Protein AF-A0A958R842-F1 (afdb_monomer)

Secondary structure (DSSP, 8-state):
----------PPPP-HHHHHHHHHHHHHHHHHHHHHHHHHHHHHHHHH-HHHHHHHHHTT--HHHHHHSSS--EEE-S-TTSGGG--HHHHHHHHHTTSEEEEEEE-TTSSEEEEETTTTEEEEEEE-TTS-EEEEEEEE-S---TT----SEEE-TT--SBSS-SPPTT-SEEEEESSHHHHHHHHT-GGGGTTEEEEE-SSTT---HHHHHHHHHHHHT-TTTGGG-EEEEE--SSHHHHHHHHHHHHHHHHHHHHHHSSPPEEEE---SSSSHHHHHHHS-TTHHHHHHHH-EETTTHHHHHGGG--S---------------S--S--------SSS-HHHHTTSTTHHHHHHHHHHTTT--S-HHHHHHHHHHHHGGGSSS--EEEEE--TTSSHHHHHHHHHTTS-GGGEEEES---TTHHHHSPTTTTEEEEEEES-STTS-HHHHHHHHHHHHHSEEEEEEEEEPTTS-EEEEEEEEE-EEEEEEEES-GGGGGGGTTTSEEEE----HHHHHHHHH-

Radius of gyration: 30.35 Å; Cα contacts (8 Å, |Δi|>4): 794; chains: 1; bounding box: 109×71×85 Å

Mean predicted aligned error: 18.52 Å

Solvent-accessible surface area (backbone atoms only — not comparable to full-atom values): 30178 Å² total; per-residue (Å²): 136,88,81,84,80,81,80,81,77,84,76,79,76,80,69,63,68,61,56,52,54,48,53,52,52,53,50,52,51,51,53,23,52,49,47,46,58,55,44,53,55,18,41,57,40,35,81,74,33,65,70,58,49,53,45,32,53,76,49,55,38,47,62,71,41,26,57,76,45,87,46,48,50,19,24,35,76,63,58,81,67,46,75,99,54,56,42,72,66,61,52,52,53,32,42,73,61,46,48,32,40,86,71,88,38,68,38,99,84,74,44,84,36,66,46,54,55,56,47,51,9,40,34,38,53,14,11,33,88,88,64,48,32,59,31,42,38,22,40,43,68,64,73,74,54,97,86,55,94,64,71,57,69,46,64,37,73,86,71,42,58,33,31,52,36,62,57,55,42,84,35,40,32,38,40,38,19,31,35,60,64,32,39,48,43,53,53,48,40,54,84,80,44,70,60,44,26,54,35,30,29,66,41,73,87,23,80,40,74,68,52,53,53,44,53,50,49,29,45,72,67,18,90,65,42,48,85,54,32,36,41,33,37,47,42,35,61,46,72,61,28,49,52,33,48,53,56,48,49,52,51,53,40,50,52,35,34,76,74,67,78,39,74,59,49,52,29,31,50,76,61,97,37,56,35,56,33,52,38,49,56,77,40,66,74,68,54,52,58,50,36,69,68,68,41,42,57,73,70,58,74,50,62,80,69,57,75,83,69,90,76,82,94,83,84,89,81,90,88,80,91,79,92,83,89,87,85,85,92,76,90,75,86,84,75,87,81,73,81,97,65,54,75,69,56,58,74,69,40,84,64,47,68,60,56,49,39,55,54,50,37,73,70,73,40,67,71,58,64,66,60,56,40,51,51,41,55,32,51,65,21,12,80,47,98,68,49,35,33,36,38,40,28,44,63,89,86,68,47,62,63,56,52,52,52,56,49,54,67,74,43,64,70,94,37,50,46,82,39,75,70,62,56,71,60,50,80,80,64,55,65,67,53,79,41,48,50,17,29,37,34,32,62,37,52,76,67,40,47,72,63,35,50,51,49,55,51,37,35,76,72,66,36,33,46,79,46,82,43,73,47,64,48,102,84,70,50,77,41,84,41,80,49,69,31,52,39,38,48,5,35,47,31,25,36,71,58,79,83,80,50,67,91,45,55,90,70,31,49,77,44,72,61,76,81,47,70,68,50,52,49,51,54,75,74,104

Sequence (526 aa):
MMNDKLKITRTSSPNYSNAENKMKKDNQSSASTFLTSIFQYFSNAINSSKPAKEYLASRALDLNKLVTGDSPVGYNSGQFHHGARRDEQLISQALEVGLLIDKNLVSKTGNKAYGVFGNKSLVFPLKNERGDIVSFYFRSILSPLSGDLGGKHFYLKNRQGLYPHYPSREAKKLILTEAIIDAASFLCHPELVEGYSILACYGTNGLTEEHQRAIKEWIKTSPLGIEGKEIIFAFDNDTAGKESTLKYAEKLQSMCHAELSRSIRITTLDLPNKDVNEVLQLHEPAIFEQLLRDRAEVGKLEKEFSFSTEISNETALQFVNTNEKNKLISNQKEKIIASGGSPLDFLKQDHLLFRINELIGKSGIVGEEENRLLMFVVASTYKMNYNLHVLYQGSSGSGKSHTMKQIAKMMPSEDVIELTRVTDSSLYNYQGGEFMQKLIVFEDMDGLKEDALLAVREMMSAGKLSSSTSIKDKRGNSKGAIKEVEVSFASLSATTKGELYEDNMSRIIVLSVDESNEQVQRIINY

Nearest PDB structures (foldseek):
  5vaz-assembly2_B  TM=7.264E-01  e=4.322E-11  Pseudomonas aeruginosa PAO1
  5w33-assembly1_A  TM=6.969E-01  e=2.919E-10  Mycobacterium tuberculosis H37Rv
  1eqn-assembly2_B  TM=6.932E-01  e=2.214E-09  Escherichia coli
  8efy-assembly1_D  TM=6.627E-01  e=1.194E-03  Thermus thermophilus HB8
  8efv-assembly1_D  TM=7.090E-01  e=5.450E-02  Thermus thermophilus HB8

Foldseek 3Di:
DDDDDDDPDPDDDPPVVVVVVVVVVVVLVVLLVLLVVVVVVQLVACVVDPLNVVLCVLLLQDQVLCCPDLKHKGWAQVCCCDDPNPDPVNVVSCVVQVQWAQPVDADPVRHGDTDGPLHQWMWTFFADQVRGGRWIKTAHSDDPDQPDPDDRIDITPPDDHWPPHQWDLQQLEEEEEQANSLQSLVSSPCVLQPSYHYTYAPHLVGCDPSNLVSVVCSQVVHPCHQASHEYEYQYFPDPSRLVSLLVVQVVSQVSCCVPPVDGHFYWYFPQPHGGNSVSSSPDPPCVSSVRVVVTGGRPPVVVVVPPPPPDDDDDDDDDDDDDDDDDDDDDDDDPPDDDDDDPVVLVPDPPNLVVVLVVLVVLQDFPCSVVLSVLLVQQVCLQPPQHAEAEEEDAPPLCLLVSNVSSQVVDDPQQEAEDQEDDLCVLLVDDAPPQRSHEYEASEPPRYDPSVVVSVLCCQPVQKDKDWDWDADPVGDTDIDIGMHGHRYGYDHYYHCPPPPPSCVVRYHYHYRPPDPVRVVSSVVD

pLDDT: mean 79.62, std 20.54, range [23.8, 98.56]

Structure (mmCIF, N/CA/C/O backbone):
data_AF-A0A958R842-F1
#
_entry.id   AF-A0A958R842-F1
#
loop_
_atom_site.group_PDB
_atom_site.id
_atom_site.type_symbol
_atom_site.label_atom_id
_atom_site.label_alt_id
_atom_site.label_comp_id
_atom_site.label_asym_id
_atom_site.label_entity_id
_atom_site.label_seq_id
_atom_site.pdbx_PDB_ins_code
_atom_site.Cartn_x
_atom_site.Cartn_y
_atom_site.Cartn_z
_atom_site.occupancy
_atom_site.B_iso_or_equiv
_atom_site.auth_seq_id
_atom_site.auth_comp_id
_atom_site.auth_asym_id
_atom_site.auth_atom_id
_atom_site.pdbx_PDB_model_num
ATOM 1 N N . MET A 1 1 ? 64.867 28.606 46.645 1.00 38.97 1 MET A N 1
ATOM 2 C CA . MET A 1 1 ? 64.100 28.998 45.441 1.00 38.97 1 MET A CA 1
ATOM 3 C C . MET A 1 1 ? 64.238 27.856 44.436 1.00 38.97 1 MET A C 1
ATOM 5 O O . MET A 1 1 ? 65.172 27.860 43.657 1.00 38.97 1 MET A O 1
ATOM 9 N N . MET A 1 2 ? 63.583 26.704 44.606 1.00 34.41 2 MET A N 1
ATOM 10 C CA . MET A 1 2 ? 62.138 26.448 44.474 1.00 34.41 2 MET A CA 1
ATOM 11 C C . MET A 1 2 ? 61.576 27.014 43.166 1.00 34.41 2 MET A C 1
ATOM 13 O O . MET A 1 2 ? 61.309 28.206 43.078 1.00 34.41 2 MET A O 1
ATOM 17 N N . ASN A 1 3 ? 61.449 26.142 42.165 1.00 30.41 3 ASN A N 1
ATOM 18 C CA . ASN A 1 3 ? 60.461 26.252 41.097 1.00 30.41 3 ASN A CA 1
ATOM 19 C C . ASN A 1 3 ? 60.172 24.840 40.570 1.00 30.41 3 ASN A C 1
ATOM 21 O O . ASN A 1 3 ? 60.803 24.348 39.633 1.00 30.41 3 ASN A O 1
ATOM 25 N N . ASP A 1 4 ? 59.226 24.191 41.247 1.00 32.66 4 ASP A N 1
ATOM 26 C CA . ASP A 1 4 ? 58.572 22.961 40.822 1.00 32.66 4 ASP A CA 1
ATOM 27 C C . ASP A 1 4 ? 57.795 23.214 39.526 1.00 32.66 4 ASP A C 1
ATOM 29 O O . ASP A 1 4 ? 56.831 23.980 39.486 1.00 32.66 4 ASP A O 1
ATOM 33 N N . LYS A 1 5 ? 58.203 22.552 38.441 1.00 35.50 5 LYS A N 1
ATOM 34 C CA . LYS A 1 5 ? 57.388 22.460 37.227 1.00 35.50 5 LYS A CA 1
ATOM 35 C C . LYS A 1 5 ? 56.348 21.359 37.422 1.00 35.50 5 LYS A C 1
ATOM 37 O O . LYS A 1 5 ? 56.665 20.175 37.328 1.00 35.50 5 LYS A O 1
ATOM 42 N N . LEU A 1 6 ? 55.102 21.773 37.654 1.00 30.69 6 LEU A N 1
ATOM 43 C CA . LEU A 1 6 ? 53.908 20.935 37.561 1.00 30.69 6 LEU A CA 1
ATOM 44 C C . LEU A 1 6 ? 53.894 20.148 36.237 1.00 30.69 6 LEU A C 1
ATOM 46 O O . LEU A 1 6 ? 53.757 20.721 35.155 1.00 30.69 6 LEU A O 1
ATOM 50 N N . LYS A 1 7 ? 53.983 18.817 36.326 1.00 31.30 7 LYS A N 1
ATOM 51 C CA . LYS A 1 7 ? 53.545 17.905 35.264 1.00 31.30 7 LYS A CA 1
ATOM 52 C C . LYS A 1 7 ? 52.018 17.864 35.284 1.00 31.30 7 LYS A C 1
ATOM 54 O O . LYS A 1 7 ? 51.427 17.262 36.172 1.00 31.30 7 LYS A O 1
ATOM 59 N N . ILE A 1 8 ? 51.391 18.496 34.297 1.00 28.98 8 ILE A N 1
ATOM 60 C CA . ILE A 1 8 ? 49.962 18.338 34.020 1.00 28.98 8 ILE A CA 1
ATOM 61 C C . ILE A 1 8 ? 49.778 16.970 33.354 1.00 28.98 8 ILE A C 1
ATOM 63 O O . ILE A 1 8 ? 50.050 16.794 32.166 1.00 28.98 8 ILE A O 1
ATOM 67 N N . THR A 1 9 ? 49.347 15.980 34.128 1.00 28.39 9 THR A N 1
ATOM 68 C CA . THR A 1 9 ? 48.792 14.724 33.622 1.00 28.39 9 THR A CA 1
ATOM 69 C C . THR A 1 9 ? 47.477 15.043 32.912 1.00 28.39 9 THR A C 1
ATOM 71 O O . THR A 1 9 ? 46.507 15.448 33.547 1.00 28.39 9 THR A O 1
ATOM 74 N N . ARG A 1 10 ? 47.432 14.879 31.583 1.00 26.58 10 ARG A N 1
ATOM 75 C CA . ARG A 1 10 ? 46.173 14.863 30.826 1.00 26.58 10 ARG A CA 1
ATOM 76 C C . ARG A 1 10 ? 45.369 13.645 31.276 1.00 26.58 10 ARG A C 1
ATOM 78 O O . ARG A 1 10 ? 45.670 12.524 30.876 1.00 26.58 10 ARG A O 1
ATOM 85 N N . THR A 1 11 ? 44.368 13.862 32.118 1.00 27.67 11 THR A N 1
ATOM 86 C CA . THR A 1 11 ? 43.301 12.894 32.349 1.00 27.67 11 THR A CA 1
ATOM 87 C C . THR A 1 11 ? 42.511 12.750 31.049 1.00 27.67 11 THR A C 1
ATOM 89 O O . THR A 1 11 ? 41.997 13.718 30.494 1.00 27.67 11 THR A O 1
ATOM 92 N N . SER A 1 12 ? 42.488 11.535 30.508 1.00 31.64 12 SER A N 1
ATOM 93 C CA . SER A 1 12 ? 41.663 11.165 29.363 1.00 31.64 12 SER A CA 1
ATOM 94 C C . SER A 1 12 ? 40.189 11.351 29.716 1.00 31.64 12 SER A C 1
ATOM 96 O O . SER A 1 12 ? 39.701 10.733 30.664 1.00 31.64 12 SER A O 1
ATOM 98 N N . SER A 1 13 ? 39.485 12.182 28.951 1.00 27.28 13 SER A N 1
ATOM 99 C CA . SER A 1 13 ? 38.029 12.307 29.003 1.00 27.28 13 SER A CA 1
ATOM 100 C C . SER A 1 13 ? 37.371 10.924 28.842 1.00 27.28 13 SER A C 1
ATOM 102 O O . SER A 1 13 ? 37.825 10.149 27.993 1.00 27.28 13 SER A O 1
ATOM 104 N N . PRO A 1 14 ? 36.322 10.576 29.613 1.00 34.62 14 PRO A N 1
ATOM 105 C CA . PRO A 1 14 ? 35.628 9.302 29.453 1.00 34.62 14 PRO A CA 1
ATOM 106 C C . PRO A 1 14 ? 35.064 9.190 28.035 1.00 34.62 14 PRO A C 1
ATOM 108 O O . PRO A 1 14 ? 34.477 10.132 27.507 1.00 34.62 14 PRO A O 1
ATOM 111 N N . ASN A 1 15 ? 35.264 8.036 27.406 1.00 41.16 15 ASN A N 1
ATOM 112 C CA . ASN A 1 15 ? 34.858 7.767 26.032 1.00 41.16 15 ASN A CA 1
ATOM 113 C C . ASN A 1 15 ? 33.342 7.467 25.991 1.00 41.16 15 ASN A C 1
ATOM 115 O O . ASN A 1 15 ? 32.928 6.308 25.953 1.00 41.16 15 ASN A O 1
ATOM 119 N N . TYR A 1 16 ? 32.514 8.517 26.073 1.00 35.59 16 TYR A N 1
ATOM 120 C CA . TYR A 1 16 ? 31.044 8.435 26.147 1.00 35.59 16 TYR A CA 1
ATOM 121 C C . TYR A 1 16 ? 30.403 7.690 24.953 1.00 35.59 16 TYR A C 1
ATOM 123 O O . TYR A 1 16 ? 29.373 7.041 25.117 1.00 35.59 16 TYR A O 1
ATOM 131 N N . SER A 1 17 ? 31.054 7.661 23.783 1.00 40.28 17 SER A N 1
ATOM 132 C CA . SER A 1 17 ? 30.540 7.000 22.569 1.00 40.28 17 SER A CA 1
ATOM 133 C C . SER A 1 17 ? 30.514 5.465 22.644 1.00 40.28 17 SER A C 1
ATOM 135 O O . SER A 1 17 ? 29.638 4.826 22.061 1.00 40.28 17 SER A O 1
ATOM 137 N N . ASN A 1 18 ? 31.439 4.846 23.386 1.00 40.81 18 ASN A N 1
ATOM 138 C CA . ASN A 1 18 ? 31.498 3.386 23.521 1.00 40.81 18 ASN A CA 1
ATOM 139 C C . ASN A 1 18 ? 30.472 2.847 24.526 1.00 40.81 18 ASN A C 1
ATOM 141 O O . ASN A 1 18 ? 29.970 1.738 24.349 1.00 40.81 18 ASN A O 1
ATOM 145 N N . ALA A 1 19 ? 30.135 3.626 25.557 1.00 36.00 19 ALA A N 1
ATOM 146 C CA . ALA A 1 19 ? 29.101 3.266 26.525 1.00 36.00 19 ALA A CA 1
ATOM 147 C C . ALA A 1 19 ? 27.694 3.394 25.916 1.00 36.00 19 ALA A C 1
ATOM 149 O O . ALA A 1 19 ? 26.884 2.483 26.071 1.00 36.00 19 ALA A O 1
ATOM 150 N N . GLU A 1 20 ? 27.437 4.455 25.144 1.00 35.94 20 GLU A N 1
ATOM 151 C CA . GLU A 1 20 ? 26.172 4.641 24.419 1.00 35.94 20 GLU A CA 1
ATOM 152 C C . GLU A 1 20 ? 25.942 3.564 23.351 1.00 35.94 20 GLU A C 1
ATOM 154 O O . GLU A 1 20 ? 24.840 3.026 23.242 1.00 35.94 20 GLU A O 1
ATOM 159 N N . ASN A 1 21 ? 26.979 3.189 22.593 1.00 39.72 21 ASN A N 1
ATOM 160 C CA . ASN A 1 21 ? 26.876 2.111 21.606 1.00 39.72 21 ASN A CA 1
ATOM 161 C C . ASN A 1 21 ? 26.680 0.733 22.253 1.00 39.72 21 ASN A C 1
ATOM 163 O O . ASN A 1 21 ? 25.955 -0.098 21.705 1.00 39.72 21 ASN A O 1
ATOM 167 N N . LYS A 1 22 ? 27.277 0.489 23.426 1.00 33.22 22 LYS A N 1
ATOM 168 C CA . LYS A 1 22 ? 27.069 -0.748 24.189 1.00 33.22 22 LYS A CA 1
ATOM 169 C C . LYS A 1 22 ? 25.655 -0.814 24.778 1.00 33.22 22 LYS A C 1
ATOM 171 O O . LYS A 1 22 ? 24.974 -1.807 24.559 1.00 33.22 22 LYS A O 1
ATOM 176 N N . MET A 1 23 ? 25.166 0.270 25.390 1.00 37.84 23 MET A N 1
ATOM 177 C CA . MET A 1 23 ? 23.783 0.375 25.882 1.00 37.84 23 MET A CA 1
ATOM 178 C C . MET A 1 23 ? 22.743 0.226 24.762 1.00 37.84 23 MET A C 1
ATOM 180 O O . MET A 1 23 ? 21.754 -0.476 24.945 1.00 37.84 23 MET A O 1
ATOM 184 N N . LYS A 1 24 ? 22.968 0.818 23.579 1.00 46.91 24 LYS A N 1
ATOM 185 C CA . LYS A 1 24 ? 22.085 0.626 22.412 1.00 46.91 24 LYS A CA 1
ATOM 186 C C . LYS A 1 24 ? 22.044 -0.832 21.949 1.00 46.91 24 LYS A C 1
ATOM 188 O O . LYS A 1 24 ? 20.971 -1.332 21.623 1.00 46.91 24 LYS A O 1
ATOM 193 N N . LYS A 1 25 ? 23.190 -1.519 21.942 1.00 48.56 25 LYS A N 1
ATOM 194 C CA . LYS A 1 25 ? 23.303 -2.923 21.519 1.00 48.56 25 LYS A CA 1
ATOM 195 C C . LYS A 1 25 ? 22.669 -3.888 22.530 1.00 48.56 25 LYS A C 1
ATOM 197 O O . LYS A 1 25 ? 21.977 -4.818 22.121 1.00 48.56 25 LYS A O 1
ATOM 202 N N . ASP A 1 26 ? 22.838 -3.623 23.825 1.00 50.00 26 ASP A N 1
ATOM 203 C CA . ASP A 1 26 ? 22.233 -4.403 24.912 1.00 50.00 26 ASP A CA 1
ATOM 204 C C . ASP A 1 26 ? 20.701 -4.202 24.965 1.00 50.00 26 ASP A C 1
ATOM 206 O O . ASP A 1 26 ? 19.954 -5.178 25.067 1.00 50.00 26 ASP A O 1
ATOM 210 N N . ASN A 1 27 ? 20.206 -2.970 24.766 1.00 57.09 27 ASN A N 1
ATOM 211 C CA . ASN A 1 27 ? 18.764 -2.688 24.681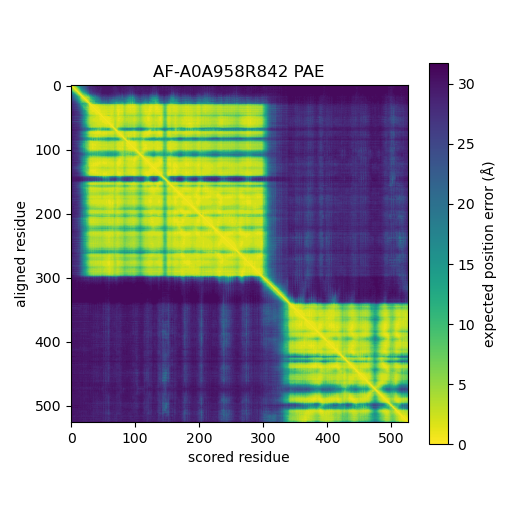 1.00 57.09 27 ASN A CA 1
ATOM 212 C C . ASN A 1 27 ? 18.108 -3.306 23.434 1.00 57.09 27 ASN A C 1
ATOM 214 O O . ASN A 1 27 ? 17.012 -3.856 23.528 1.00 57.09 27 ASN A O 1
ATOM 218 N N . GLN A 1 28 ? 18.772 -3.274 22.273 1.00 59.00 28 GLN A N 1
ATOM 219 C CA . GLN A 1 28 ? 18.249 -3.899 21.050 1.00 59.00 28 GLN A CA 1
ATOM 220 C C . GLN A 1 28 ? 18.170 -5.433 21.178 1.00 59.00 28 GLN A C 1
ATOM 222 O O . GLN A 1 28 ? 17.229 -6.046 20.675 1.00 59.00 28 GLN A O 1
ATOM 227 N N . SER A 1 29 ? 19.116 -6.047 21.898 1.00 67.94 29 SER A N 1
ATOM 228 C CA . SER A 1 29 ? 19.108 -7.480 22.227 1.00 67.94 29 SER A CA 1
ATOM 229 C C . SER A 1 29 ? 17.931 -7.863 23.142 1.00 67.94 29 SER A C 1
ATOM 231 O O . SER A 1 29 ? 17.224 -8.841 22.883 1.00 67.94 29 SER A O 1
ATOM 233 N N . SER A 1 30 ? 17.654 -7.047 24.166 1.00 81.69 30 SER A N 1
ATOM 234 C CA . SER A 1 30 ? 16.512 -7.235 25.077 1.00 81.69 30 SER A CA 1
ATOM 235 C C . SER A 1 30 ? 15.164 -7.099 24.353 1.00 81.69 30 SER A C 1
ATOM 237 O O . SER A 1 30 ? 14.309 -7.982 24.452 1.00 81.69 30 SER A O 1
ATOM 239 N N . ALA A 1 31 ? 14.997 -6.044 23.546 1.00 88.44 31 ALA A N 1
ATOM 240 C CA . ALA A 1 31 ? 13.778 -5.819 22.769 1.00 88.44 31 ALA A CA 1
ATOM 241 C C . ALA A 1 31 ? 13.520 -6.939 21.749 1.00 88.44 31 ALA A C 1
ATOM 243 O O . ALA A 1 31 ? 12.398 -7.427 21.638 1.00 88.44 31 ALA A O 1
ATOM 244 N N . SER A 1 32 ? 14.555 -7.396 21.038 1.00 92.06 32 SER A N 1
ATOM 245 C CA . SER A 1 32 ? 14.421 -8.493 20.073 1.00 92.06 32 SER A CA 1
ATOM 246 C C . SER A 1 32 ? 14.047 -9.821 20.744 1.00 92.06 32 SER A C 1
ATOM 248 O O . SER A 1 32 ? 13.193 -10.560 20.245 1.00 92.06 32 SER A O 1
ATOM 250 N N . THR A 1 33 ? 14.611 -10.094 21.926 1.00 93.69 33 THR A N 1
ATOM 251 C CA . THR A 1 33 ? 14.249 -11.267 22.738 1.00 93.69 33 THR A CA 1
ATOM 252 C C . THR A 1 33 ? 12.774 -11.219 23.140 1.00 93.69 33 THR A C 1
ATOM 254 O O . THR A 1 33 ? 12.049 -12.206 22.996 1.00 93.69 33 THR A O 1
ATOM 257 N N . PHE A 1 34 ? 12.301 -10.052 23.586 1.00 94.38 34 PHE A N 1
ATOM 258 C CA . PHE A 1 34 ? 10.897 -9.837 23.917 1.00 94.38 34 PHE A CA 1
ATOM 259 C C . PHE A 1 34 ? 9.974 -10.012 22.703 1.00 94.38 34 PHE A C 1
ATOM 261 O O . PHE A 1 34 ? 8.989 -10.746 22.787 1.00 94.38 34 PHE A O 1
ATOM 268 N N . LEU A 1 35 ? 10.305 -9.394 21.563 1.00 95.38 35 LEU A N 1
ATOM 269 C CA . LEU A 1 35 ? 9.532 -9.515 20.325 1.00 95.38 35 LEU A CA 1
ATOM 270 C C . LEU A 1 35 ? 9.462 -10.972 19.844 1.00 95.38 35 LEU A C 1
ATOM 272 O O . LEU A 1 35 ? 8.405 -11.443 19.433 1.00 95.38 35 LEU A O 1
ATOM 276 N N . THR A 1 36 ? 10.551 -11.725 19.965 1.00 94.25 36 THR A N 1
ATOM 277 C CA . THR A 1 36 ? 10.559 -13.154 19.629 1.00 94.25 36 THR A CA 1
ATOM 278 C C . THR A 1 36 ? 9.627 -13.950 20.545 1.00 94.25 36 THR A C 1
ATOM 280 O O . THR A 1 36 ? 8.796 -14.725 20.070 1.00 94.25 36 THR A O 1
ATOM 283 N N . SER A 1 37 ? 9.693 -13.703 21.855 1.00 93.62 37 SER A N 1
ATOM 284 C CA . SER A 1 37 ? 8.822 -14.350 22.842 1.00 93.62 37 SER A CA 1
ATOM 285 C C . SER A 1 37 ? 7.338 -14.027 22.614 1.00 93.62 37 SER A C 1
ATOM 287 O O . SER A 1 37 ? 6.499 -14.930 22.554 1.00 93.62 37 SER A O 1
ATOM 289 N N . ILE A 1 38 ? 6.990 -12.751 22.410 1.00 94.88 38 ILE A N 1
ATOM 290 C CA . ILE A 1 38 ? 5.593 -12.342 22.196 1.00 94.88 38 ILE A CA 1
ATOM 291 C C . ILE A 1 38 ? 5.056 -12.808 20.838 1.00 94.88 38 ILE A C 1
ATOM 293 O O . ILE A 1 38 ? 3.865 -13.086 20.709 1.00 94.88 38 ILE A O 1
ATOM 297 N N . PHE A 1 39 ? 5.912 -12.972 19.828 1.00 95.44 39 PHE A N 1
ATOM 298 C CA . PHE A 1 39 ? 5.485 -13.533 18.552 1.00 95.44 39 PHE A CA 1
ATOM 299 C C . PHE A 1 39 ? 4.991 -14.979 18.689 1.00 95.44 39 PHE A C 1
ATOM 301 O O . PHE A 1 39 ? 4.011 -15.345 18.041 1.00 95.44 39 PHE A O 1
ATOM 308 N N . GLN A 1 40 ? 5.573 -15.777 19.593 1.00 92.44 40 GLN A N 1
ATOM 309 C CA . GLN A 1 40 ? 5.089 -17.133 19.874 1.00 92.44 40 GLN A CA 1
ATOM 310 C C . GLN A 1 40 ? 3.627 -17.129 20.342 1.00 92.44 40 GLN A C 1
ATOM 312 O O . GLN A 1 40 ? 2.840 -18.000 19.967 1.00 92.44 40 GLN A O 1
ATOM 317 N N . TYR A 1 41 ? 3.228 -16.114 21.115 1.00 92.56 41 TYR A N 1
ATOM 318 C CA . TYR A 1 41 ? 1.828 -15.926 21.486 1.00 92.56 41 TYR A CA 1
ATOM 319 C C . TYR A 1 41 ? 0.951 -15.688 20.248 1.00 92.56 41 TYR A C 1
ATOM 321 O O . TYR A 1 41 ? -0.093 -16.329 20.107 1.00 92.56 41 TYR A O 1
ATOM 329 N N . PHE A 1 42 ? 1.365 -14.798 19.341 1.00 95.50 42 PHE A N 1
ATOM 330 C CA . PHE A 1 42 ? 0.604 -14.503 18.124 1.00 95.50 42 PHE A CA 1
ATOM 331 C C . PHE A 1 42 ? 0.515 -15.722 17.197 1.00 95.50 42 PHE A C 1
ATOM 333 O O . PHE A 1 42 ? -0.563 -16.010 16.673 1.00 95.50 42 PHE A O 1
ATOM 340 N N . SER A 1 43 ? 1.608 -16.467 17.037 1.00 92.62 43 SER A N 1
ATOM 341 C CA . SER A 1 43 ? 1.667 -17.704 16.248 1.00 92.62 43 SER A CA 1
ATOM 342 C C . SER A 1 43 ? 0.747 -18.798 16.816 1.00 92.62 43 SER A C 1
ATOM 344 O O . SER A 1 43 ? 0.017 -19.473 16.093 1.00 92.62 43 SER A O 1
ATOM 346 N N . ASN A 1 44 ? 0.646 -18.914 18.140 1.00 91.25 44 ASN A N 1
ATOM 347 C CA . ASN A 1 44 ? -0.324 -19.826 18.753 1.00 91.25 44 ASN A CA 1
ATOM 348 C C . ASN A 1 44 ? -1.776 -19.343 18.568 1.00 91.25 44 ASN A C 1
ATOM 350 O O . ASN A 1 44 ? -2.689 -20.143 18.347 1.00 91.25 44 ASN A O 1
ATOM 354 N N . ALA A 1 45 ? -2.007 -18.031 18.649 1.00 93.00 45 ALA A N 1
ATOM 355 C CA . ALA A 1 45 ? -3.342 -17.447 18.565 1.00 93.00 45 ALA A CA 1
ATOM 356 C C . ALA A 1 45 ? -3.982 -17.596 17.175 1.00 93.00 45 ALA A C 1
ATOM 358 O O . ALA A 1 45 ? -5.201 -17.757 17.087 1.00 93.00 45 ALA A O 1
ATOM 359 N N . ILE A 1 46 ? -3.199 -17.590 16.090 1.00 94.06 46 ILE A N 1
ATOM 360 C CA . ILE A 1 46 ? -3.763 -17.723 14.737 1.00 94.06 46 ILE A CA 1
ATOM 361 C C . ILE A 1 46 ? -4.408 -19.095 14.506 1.00 94.06 46 ILE A C 1
ATOM 363 O O . ILE A 1 46 ? -5.470 -19.193 13.892 1.00 94.06 46 ILE A O 1
ATOM 367 N N . ASN A 1 47 ? -3.856 -20.147 15.115 1.00 89.88 47 ASN A N 1
ATOM 368 C CA . ASN A 1 47 ? -4.369 -21.511 14.993 1.00 89.88 47 ASN A CA 1
ATOM 369 C C . ASN A 1 47 ? -5.746 -21.714 15.642 1.00 89.88 47 ASN A C 1
ATOM 371 O O . ASN A 1 47 ? -6.478 -22.619 15.242 1.00 89.88 47 ASN A O 1
ATOM 375 N N . SER A 1 48 ? -6.134 -20.867 16.595 1.00 90.00 48 SER A N 1
ATOM 376 C CA . SER A 1 48 ? -7.448 -20.920 17.255 1.00 90.00 48 SER A CA 1
ATOM 377 C C . SER A 1 48 ? -8.416 -19.823 16.789 1.00 90.00 48 SER A C 1
ATOM 379 O O . SER A 1 48 ? -9.594 -19.851 17.142 1.00 90.00 48 SER A O 1
ATOM 381 N N . SER A 1 49 ? -7.962 -18.876 15.961 1.00 94.31 49 SER A N 1
ATOM 382 C CA . SER A 1 49 ? -8.769 -17.740 15.508 1.00 94.31 49 SER A CA 1
ATOM 383 C C . SER A 1 49 ? -9.492 -18.031 14.192 1.00 94.31 49 SER A C 1
ATOM 385 O O . SER A 1 49 ? -8.919 -17.898 13.111 1.00 94.31 49 SER A O 1
ATOM 387 N N . LYS A 1 50 ? -10.783 -18.379 14.273 1.00 94.75 50 LYS A N 1
ATOM 388 C CA . LYS A 1 50 ? -11.642 -18.559 13.088 1.00 94.75 50 LYS A CA 1
ATOM 389 C C . LYS A 1 50 ? -11.656 -17.321 12.162 1.00 94.75 50 LYS A C 1
ATOM 391 O O . LYS A 1 50 ? -11.379 -17.509 10.981 1.00 94.75 50 LYS A O 1
ATOM 396 N N . PRO A 1 51 ? -11.835 -16.076 12.656 1.00 93.62 51 PRO A N 1
ATOM 397 C CA . PRO A 1 51 ? -11.833 -14.893 11.788 1.00 93.62 51 PRO A CA 1
ATOM 398 C C . PRO A 1 51 ? -10.505 -14.662 11.055 1.00 93.62 51 PRO A C 1
ATOM 400 O O . PRO A 1 51 ? -10.497 -14.227 9.908 1.00 93.62 51 PRO A O 1
ATOM 403 N N . ALA A 1 52 ? -9.368 -14.962 11.694 1.00 94.19 52 ALA A N 1
ATOM 404 C CA . ALA A 1 52 ? -8.062 -14.815 11.050 1.00 94.19 52 ALA A CA 1
ATOM 405 C C . ALA A 1 52 ? -7.865 -15.841 9.925 1.00 94.19 52 ALA A C 1
ATOM 407 O O . ALA A 1 52 ? -7.351 -15.495 8.865 1.00 94.19 52 ALA A O 1
ATOM 408 N N . LYS A 1 53 ? -8.314 -17.085 10.144 1.00 94.44 53 LYS A N 1
ATOM 409 C CA . LYS A 1 53 ? -8.291 -18.145 9.126 1.00 94.44 53 LYS A CA 1
ATOM 410 C C . LYS A 1 53 ? -9.193 -17.820 7.942 1.00 94.44 53 LYS A C 1
ATOM 412 O O . LYS A 1 53 ? -8.772 -17.989 6.806 1.00 94.44 53 LYS A O 1
ATOM 417 N N . GLU A 1 54 ? -10.402 -17.325 8.203 1.00 94.56 54 GLU A N 1
ATOM 418 C CA . GLU A 1 54 ? -11.335 -16.891 7.156 1.00 94.56 54 GLU A CA 1
ATOM 419 C C . GLU A 1 54 ? -10.753 -15.736 6.337 1.00 94.56 54 GLU A C 1
ATOM 421 O O . GLU A 1 54 ? -10.818 -15.764 5.111 1.00 94.56 54 GLU A O 1
ATOM 426 N N . TYR A 1 55 ? -10.109 -14.762 6.989 1.00 94.06 55 TYR A N 1
ATOM 427 C CA . TYR A 1 55 ? -9.437 -13.673 6.285 1.00 94.06 55 TYR A CA 1
ATOM 428 C C . TYR A 1 55 ? -8.278 -14.177 5.411 1.00 94.06 55 TYR A C 1
ATOM 430 O O . TYR A 1 55 ? -8.209 -13.815 4.241 1.00 94.06 55 TYR A O 1
ATOM 438 N N . LEU A 1 56 ? -7.390 -15.030 5.935 1.00 94.12 56 LEU A N 1
ATOM 439 C CA . LEU A 1 56 ? -6.303 -15.627 5.145 1.00 94.12 56 LEU A CA 1
ATOM 440 C C . LEU A 1 56 ? -6.836 -16.405 3.935 1.00 94.12 56 LEU A C 1
ATOM 442 O O . LEU A 1 56 ? -6.369 -16.181 2.822 1.00 94.12 56 LEU A O 1
ATOM 446 N N . ALA A 1 57 ? -7.868 -17.229 4.135 1.00 92.88 57 ALA A N 1
ATOM 447 C CA . ALA A 1 57 ? -8.519 -17.965 3.055 1.00 92.88 57 ALA A CA 1
ATOM 448 C C . ALA A 1 57 ? -9.117 -17.023 1.998 1.00 92.88 57 ALA A C 1
ATOM 450 O O . ALA A 1 57 ? -8.920 -17.240 0.808 1.00 92.88 57 ALA A O 1
ATOM 451 N N . SER A 1 58 ? -9.768 -15.929 2.417 1.00 92.50 58 SER A N 1
ATOM 452 C CA . SER A 1 58 ? -10.289 -14.912 1.488 1.00 92.50 58 SER A CA 1
ATOM 453 C C . SER A 1 58 ? -9.199 -14.197 0.685 1.00 92.50 58 SER A C 1
ATOM 455 O O . SER A 1 58 ? -9.497 -13.592 -0.335 1.00 92.50 58 SER A O 1
ATOM 457 N N . ARG A 1 59 ? -7.944 -14.256 1.147 1.00 91.81 59 ARG A N 1
ATOM 458 C CA . ARG A 1 59 ? -6.761 -13.701 0.479 1.00 91.81 59 ARG A CA 1
ATOM 459 C C . ARG A 1 59 ? -5.934 -14.750 -0.257 1.00 91.81 59 ARG A C 1
ATOM 461 O O . ARG A 1 59 ? -4.820 -14.430 -0.656 1.00 91.81 59 ARG A O 1
ATOM 468 N N . ALA A 1 60 ? -6.441 -15.978 -0.384 1.00 93.81 60 ALA A N 1
ATOM 469 C CA . ALA A 1 60 ? -5.714 -17.116 -0.944 1.00 93.81 60 ALA A CA 1
ATOM 470 C C . ALA A 1 60 ? -4.344 -17.375 -0.273 1.00 93.81 60 ALA A C 1
ATOM 472 O O . ALA A 1 60 ? -3.432 -17.921 -0.882 1.00 93.81 60 ALA A O 1
ATOM 473 N N . LEU A 1 61 ? -4.191 -17.000 1.003 1.00 93.44 61 LEU A N 1
ATOM 474 C CA . LEU A 1 61 ? -2.972 -17.235 1.776 1.00 93.44 61 LEU A CA 1
ATOM 475 C C . LEU A 1 61 ? -3.108 -18.526 2.592 1.00 93.44 61 LEU A C 1
ATOM 477 O O . LEU A 1 61 ? -3.895 -18.591 3.541 1.00 93.44 61 LEU A O 1
ATOM 481 N N . ASP A 1 62 ? -2.324 -19.550 2.253 1.00 91.00 62 ASP A N 1
ATOM 482 C CA . ASP A 1 62 ? -2.332 -20.829 2.966 1.00 91.00 62 ASP A CA 1
ATOM 483 C C . ASP A 1 62 ? -1.617 -20.709 4.321 1.00 91.00 62 ASP A C 1
ATOM 485 O O . ASP A 1 62 ? -0.390 -20.605 4.420 1.00 91.00 62 ASP A O 1
ATOM 489 N N . LEU A 1 63 ? -2.404 -20.770 5.399 1.00 91.25 63 LEU A N 1
ATOM 490 C CA . LEU A 1 63 ? -1.898 -20.716 6.768 1.00 91.25 63 LEU A CA 1
ATOM 491 C C . LEU A 1 63 ? -0.853 -21.802 7.055 1.00 91.25 63 LEU A C 1
ATOM 493 O O . LEU A 1 63 ? 0.115 -21.528 7.759 1.00 91.25 63 LEU A O 1
ATOM 497 N N . ASN A 1 64 ? -1.035 -23.023 6.544 1.00 88.69 64 ASN A N 1
ATOM 498 C CA . ASN A 1 64 ? -0.124 -24.125 6.848 1.00 88.69 64 ASN A CA 1
ATOM 499 C C . ASN A 1 64 ? 1.265 -23.843 6.279 1.00 88.69 64 ASN A C 1
ATOM 501 O O . ASN A 1 64 ? 2.260 -24.085 6.952 1.00 88.69 64 ASN A O 1
ATOM 505 N N . LYS A 1 65 ? 1.321 -23.268 5.075 1.00 88.12 65 LYS A N 1
ATOM 506 C CA . LYS A 1 65 ? 2.569 -22.893 4.403 1.00 88.12 65 LYS A CA 1
ATOM 507 C C . LYS A 1 65 ? 3.265 -21.740 5.117 1.00 88.12 65 LYS A C 1
ATOM 509 O O . LYS A 1 65 ? 4.474 -21.791 5.333 1.00 88.12 65 LYS A O 1
ATOM 514 N N . LEU A 1 66 ? 2.497 -20.740 5.546 1.00 86.88 66 LEU A N 1
ATOM 515 C CA . LEU A 1 66 ? 3.047 -19.582 6.245 1.00 86.88 66 LEU A CA 1
ATOM 516 C C . LEU A 1 66 ? 3.521 -19.924 7.664 1.00 86.88 66 LEU A C 1
ATOM 518 O O . LEU A 1 66 ? 4.547 -19.419 8.090 1.00 86.88 66 LEU A O 1
ATOM 522 N N . VAL A 1 67 ? 2.841 -20.799 8.411 1.00 77.31 67 VAL A N 1
ATOM 523 C CA . VAL A 1 67 ? 3.230 -21.114 9.803 1.00 77.31 67 VAL A CA 1
ATOM 524 C C . VAL A 1 67 ? 4.475 -22.002 9.887 1.00 77.31 67 VAL A C 1
ATOM 526 O O . VAL A 1 67 ? 5.235 -21.875 10.846 1.00 77.31 67 VAL A O 1
ATOM 529 N N . THR A 1 68 ? 4.700 -22.890 8.914 1.00 62.72 68 THR A N 1
ATOM 530 C CA . THR A 1 68 ? 5.829 -23.839 8.941 1.00 62.72 68 THR A CA 1
ATOM 531 C C . THR A 1 68 ? 7.051 -23.393 8.136 1.00 62.72 68 THR A C 1
ATOM 533 O O . THR A 1 68 ? 8.070 -24.075 8.180 1.00 62.72 68 THR A O 1
ATOM 536 N N . GLY A 1 69 ? 6.949 -22.304 7.369 1.00 62.78 69 GLY A N 1
ATOM 537 C CA . GLY A 1 69 ? 8.025 -21.798 6.511 1.00 62.78 69 GLY A CA 1
ATOM 538 C C . GLY A 1 69 ? 8.901 -20.722 7.162 1.00 62.78 69 GLY A C 1
ATOM 539 O O . GLY A 1 69 ? 8.722 -20.343 8.319 1.00 62.78 69 GLY A O 1
ATOM 540 N N . ASP A 1 70 ? 9.812 -20.143 6.374 1.00 63.38 70 ASP A N 1
ATOM 541 C CA . ASP A 1 70 ? 10.712 -19.049 6.793 1.00 63.38 70 ASP A CA 1
ATOM 542 C C . ASP A 1 70 ? 9.992 -17.719 7.102 1.00 63.38 70 ASP A C 1
ATOM 544 O O . ASP A 1 70 ? 10.600 -16.738 7.555 1.00 63.38 70 ASP A O 1
ATOM 548 N N . SER A 1 71 ? 8.673 -17.702 6.910 1.00 68.44 71 SER A N 1
ATOM 549 C CA . SER A 1 71 ? 7.792 -16.550 7.019 1.00 68.44 71 SER A CA 1
ATOM 550 C C . SER A 1 71 ? 6.590 -16.820 7.933 1.00 68.44 71 SER A C 1
ATOM 552 O O . SER A 1 71 ? 5.441 -16.841 7.474 1.00 68.44 71 SER A O 1
ATOM 554 N N . PRO A 1 72 ? 6.825 -16.977 9.241 1.00 85.00 72 PRO A N 1
ATOM 555 C CA . PRO A 1 72 ? 5.752 -17.274 10.166 1.00 85.00 72 PRO A CA 1
ATOM 556 C C . PRO A 1 72 ? 4.757 -16.112 10.244 1.00 85.00 72 PRO A C 1
ATOM 558 O O . PRO A 1 72 ? 5.139 -14.941 10.281 1.00 85.00 72 PRO A O 1
ATOM 561 N N . VAL A 1 73 ? 3.469 -16.445 10.311 1.00 95.00 73 VAL A N 1
ATOM 562 C CA . VAL A 1 73 ? 2.369 -15.496 10.519 1.00 95.00 73 VAL A CA 1
ATOM 563 C C . VAL A 1 73 ? 1.701 -15.764 11.867 1.00 95.00 73 VAL A C 1
ATOM 565 O O . VAL A 1 73 ? 1.486 -16.908 12.260 1.00 95.00 73 VAL A O 1
ATOM 568 N N . GLY A 1 74 ? 1.373 -14.699 12.592 1.00 96.19 74 GLY A N 1
ATOM 569 C CA . GLY A 1 74 ? 0.636 -14.753 13.850 1.00 96.19 74 GLY A CA 1
ATOM 570 C C . GLY A 1 74 ? -0.668 -13.962 13.795 1.00 96.19 74 GLY A C 1
ATOM 571 O O . GLY A 1 74 ? -0.984 -13.315 12.801 1.00 96.19 74 GLY A O 1
ATOM 572 N N . TYR A 1 75 ? -1.432 -13.981 14.885 1.00 97.12 75 TYR A N 1
ATOM 573 C CA . TYR A 1 75 ? -2.644 -13.182 15.041 1.00 97.12 75 TYR A CA 1
ATOM 574 C C . TYR A 1 75 ? -2.665 -12.452 16.384 1.00 97.12 75 TYR A C 1
ATOM 576 O O . TYR A 1 75 ? -2.612 -13.066 17.452 1.00 97.12 75 TYR A O 1
ATOM 584 N N . ASN A 1 76 ? -2.795 -11.129 16.340 1.00 96.31 76 ASN A N 1
ATOM 585 C CA . ASN A 1 76 ? -2.961 -10.304 17.525 1.00 96.31 76 ASN A CA 1
ATOM 586 C C . ASN A 1 76 ? -4.450 -10.133 17.845 1.00 96.31 76 ASN A C 1
ATOM 588 O O . ASN A 1 76 ? -5.134 -9.284 17.281 1.00 96.31 76 ASN A O 1
ATOM 592 N N . SER A 1 77 ? -4.953 -10.922 18.795 1.00 93.38 77 SER A N 1
ATOM 593 C CA . SER A 1 77 ? -6.330 -10.816 19.300 1.00 93.38 77 SER A CA 1
ATOM 594 C C . SER A 1 77 ? -6.540 -9.702 20.335 1.00 93.38 77 SER A C 1
ATOM 596 O O . SER A 1 77 ? -7.654 -9.520 20.828 1.00 93.38 77 SER A O 1
ATOM 598 N N . GLY A 1 78 ? -5.465 -9.023 20.746 1.00 92.00 78 GLY A N 1
ATOM 599 C CA . GLY A 1 78 ? -5.469 -8.055 21.841 1.00 92.00 78 GLY A CA 1
ATOM 600 C C . GLY A 1 78 ? -5.465 -8.650 23.248 1.00 92.00 78 GLY A C 1
ATOM 601 O O . GLY A 1 78 ? -5.444 -7.905 24.220 1.00 92.00 78 GLY A O 1
ATOM 602 N N . GLN A 1 79 ? -5.443 -9.979 23.385 1.00 90.88 79 GLN A N 1
ATOM 603 C CA . GLN A 1 79 ? -5.581 -10.658 24.681 1.00 90.88 79 GLN A CA 1
ATOM 604 C C . GLN A 1 79 ? -4.250 -11.022 25.367 1.00 90.88 79 GLN A C 1
ATOM 606 O O . GLN A 1 79 ? -4.262 -11.634 26.436 1.00 90.88 79 GLN A O 1
ATOM 611 N N . PHE A 1 80 ? -3.099 -10.657 24.787 1.00 90.75 80 PHE A N 1
ATOM 612 C CA . PHE A 1 80 ? -1.783 -11.119 25.257 1.00 90.75 80 PHE A CA 1
ATOM 613 C C . PHE A 1 80 ? -1.383 -10.604 26.647 1.00 90.75 80 PHE A C 1
ATOM 615 O O . PHE A 1 80 ? -0.536 -11.212 27.285 1.00 90.75 80 PHE A O 1
ATOM 622 N N . HIS A 1 81 ? -2.016 -9.534 27.135 1.00 88.44 81 HIS A N 1
ATOM 623 C CA . HIS A 1 81 ? -1.704 -8.870 28.408 1.00 88.44 81 HIS A CA 1
ATOM 624 C C . HIS A 1 81 ? -2.850 -8.975 29.443 1.00 88.44 81 HIS A C 1
ATOM 626 O O . HIS A 1 81 ? -2.917 -8.200 30.400 1.00 88.44 81 HIS A O 1
ATOM 632 N N . HIS A 1 82 ? -3.786 -9.913 29.247 1.00 85.06 82 HIS A N 1
ATOM 633 C CA . HIS A 1 82 ? -4.961 -10.115 30.105 1.00 85.06 82 HIS A CA 1
ATOM 634 C C . HIS A 1 82 ? -4.967 -11.477 30.826 1.00 85.06 82 HIS A C 1
ATOM 636 O O . HIS A 1 82 ? -4.316 -12.440 30.415 1.00 85.06 82 HIS A O 1
ATOM 642 N N . GLY A 1 83 ? -5.770 -11.571 31.895 1.00 78.50 83 GLY A N 1
ATOM 643 C CA . GLY A 1 83 ? -5.984 -12.799 32.670 1.00 78.50 83 GLY A CA 1
ATOM 644 C C . GLY A 1 83 ? -4.743 -13.240 33.449 1.00 78.50 83 GLY A C 1
ATOM 645 O O . GLY A 1 83 ? -3.989 -12.404 33.936 1.00 78.50 83 GLY A O 1
ATOM 646 N N . ALA A 1 84 ? -4.506 -14.553 33.521 1.00 70.12 84 ALA A N 1
ATOM 647 C CA . ALA A 1 84 ? -3.341 -15.145 34.195 1.00 70.12 84 ALA A CA 1
ATOM 648 C C . ALA A 1 84 ? -1.980 -14.755 33.575 1.00 70.12 84 ALA A C 1
ATOM 650 O O . ALA A 1 84 ? -0.940 -15.073 34.135 1.00 70.12 84 ALA A O 1
ATOM 651 N N . ARG A 1 85 ? -1.987 -14.081 32.416 1.00 69.25 85 ARG A N 1
ATOM 652 C CA . ARG A 1 85 ? -0.797 -13.580 31.709 1.00 69.25 85 ARG A CA 1
ATOM 653 C C . ARG A 1 85 ? -0.481 -12.121 32.027 1.00 69.25 85 ARG A C 1
ATOM 655 O O . ARG A 1 85 ? 0.472 -11.577 31.487 1.00 69.25 85 ARG A O 1
ATOM 662 N N . ARG A 1 86 ? -1.304 -11.460 32.846 1.00 74.75 86 ARG A N 1
ATOM 663 C CA . ARG A 1 86 ? -1.069 -10.080 33.263 1.00 74.75 86 ARG A CA 1
ATOM 664 C C . ARG A 1 86 ? 0.129 -10.045 34.214 1.00 74.75 86 ARG A C 1
ATOM 666 O O . ARG A 1 86 ? -0.022 -10.299 35.402 1.00 74.75 86 ARG A O 1
ATOM 673 N N . ASP A 1 87 ? 1.281 -9.706 33.660 1.00 84.94 87 ASP A N 1
ATOM 674 C CA . ASP A 1 87 ? 2.551 -9.537 34.358 1.00 84.94 87 ASP A CA 1
ATOM 675 C C . ASP A 1 87 ? 3.075 -8.103 34.149 1.00 84.94 87 ASP A C 1
ATOM 677 O O . ASP A 1 87 ? 2.904 -7.518 33.075 1.00 84.94 87 ASP A O 1
ATOM 681 N N . GLU A 1 88 ? 3.668 -7.509 35.186 1.00 87.75 88 GLU A N 1
ATOM 682 C CA . GLU A 1 88 ? 4.140 -6.118 35.140 1.00 87.75 88 GLU A CA 1
ATOM 683 C C . GLU A 1 88 ? 5.322 -5.952 34.183 1.00 87.75 88 GLU A C 1
ATOM 685 O O . GLU A 1 88 ? 5.373 -4.963 33.443 1.00 87.75 88 GLU A O 1
ATOM 690 N N . GLN A 1 89 ? 6.224 -6.937 34.132 1.00 90.69 89 GLN A N 1
ATOM 691 C CA . GLN A 1 89 ? 7.362 -6.918 33.217 1.00 90.69 89 GLN A CA 1
ATOM 692 C C . GLN A 1 89 ? 6.887 -7.024 31.761 1.00 90.69 89 GLN A C 1
ATOM 694 O O . GLN A 1 89 ? 7.292 -6.206 30.934 1.00 90.69 89 GLN A O 1
ATOM 699 N N . LEU A 1 90 ? 5.958 -7.940 31.460 1.00 91.56 90 LEU A N 1
ATOM 700 C CA . LEU A 1 90 ? 5.311 -8.037 30.145 1.00 91.56 90 LEU A CA 1
ATOM 701 C C . LEU A 1 90 ? 4.686 -6.705 29.708 1.00 91.56 90 LEU A C 1
ATOM 703 O O . LEU A 1 90 ? 4.881 -6.277 28.570 1.00 91.56 90 LEU A O 1
ATOM 707 N N . ILE A 1 91 ? 3.920 -6.050 30.587 1.00 92.31 91 ILE A N 1
ATOM 708 C CA . ILE A 1 91 ? 3.271 -4.769 30.272 1.00 92.31 91 ILE A CA 1
ATOM 709 C C . ILE A 1 91 ? 4.320 -3.691 29.998 1.00 92.31 91 ILE A C 1
ATOM 711 O O . ILE A 1 91 ? 4.190 -2.957 29.019 1.00 92.31 91 ILE A O 1
ATOM 715 N N . SER A 1 92 ? 5.357 -3.605 30.834 1.00 92.88 92 SER A N 1
ATOM 716 C CA . SER A 1 92 ? 6.436 -2.628 30.679 1.00 92.88 92 SER A CA 1
ATOM 717 C C . SER A 1 92 ? 7.166 -2.800 29.344 1.00 92.88 92 SER A C 1
ATOM 719 O O . SER A 1 92 ? 7.288 -1.830 28.597 1.00 92.88 92 SER A O 1
ATOM 721 N N . GLN A 1 93 ? 7.553 -4.028 28.992 1.00 93.69 93 GLN A N 1
ATOM 722 C CA . GLN A 1 93 ? 8.219 -4.324 27.720 1.00 93.69 93 GLN A CA 1
ATOM 723 C C . GLN A 1 93 ? 7.294 -4.091 26.517 1.00 93.69 93 GLN A C 1
ATOM 725 O O . GLN A 1 93 ? 7.718 -3.546 25.500 1.00 93.69 93 GLN A O 1
ATOM 730 N N . ALA A 1 94 ? 6.007 -4.438 26.627 1.00 94.00 94 ALA A N 1
ATOM 731 C CA . ALA A 1 94 ? 5.036 -4.203 25.562 1.00 94.00 94 ALA A CA 1
ATOM 732 C C . ALA A 1 94 ? 4.771 -2.707 25.317 1.00 94.00 94 ALA A C 1
ATOM 734 O O . ALA A 1 94 ? 4.540 -2.315 24.172 1.00 94.00 94 ALA A O 1
ATOM 735 N N . LEU A 1 95 ? 4.805 -1.874 26.362 1.00 93.00 95 LEU A N 1
ATOM 736 C CA . LEU A 1 95 ? 4.756 -0.414 26.236 1.00 93.00 95 LEU A CA 1
ATOM 737 C C . LEU A 1 95 ? 6.025 0.127 25.570 1.00 93.00 95 LEU A C 1
ATOM 739 O O . LEU A 1 95 ? 5.926 0.959 24.671 1.00 93.00 95 LEU A O 1
ATOM 743 N N . GLU A 1 96 ? 7.197 -0.369 25.976 1.00 92.56 96 GLU A N 1
ATOM 744 C CA . GLU A 1 96 ? 8.496 0.050 25.439 1.00 92.56 96 GLU A CA 1
ATOM 745 C C . GLU A 1 96 ? 8.593 -0.179 23.925 1.00 92.56 96 GLU A C 1
ATOM 747 O O . GLU A 1 96 ? 8.957 0.733 23.181 1.00 92.56 96 GLU A O 1
ATOM 752 N N . VAL A 1 97 ? 8.195 -1.362 23.445 1.00 91.81 97 VAL A N 1
ATOM 753 C CA . VAL A 1 97 ? 8.223 -1.684 22.005 1.00 91.81 97 VAL A CA 1
ATOM 754 C C . VAL A 1 97 ? 6.993 -1.180 21.236 1.00 91.81 97 VAL A C 1
ATOM 756 O O . VAL A 1 97 ? 6.903 -1.360 20.022 1.00 91.81 97 VAL A O 1
ATOM 759 N N . GLY A 1 98 ? 6.027 -0.555 21.919 1.00 92.69 98 GLY A N 1
ATOM 760 C CA . GLY A 1 98 ? 4.840 0.047 21.304 1.00 92.69 98 GLY A CA 1
ATOM 761 C C . GLY A 1 98 ? 3.713 -0.922 20.925 1.00 92.69 98 GLY A C 1
ATOM 762 O O . GLY A 1 98 ? 2.843 -0.557 20.137 1.00 92.69 98 GLY A O 1
ATOM 763 N N . LEU A 1 99 ? 3.695 -2.138 21.477 1.00 94.19 99 LEU A N 1
ATOM 764 C CA . LEU A 1 99 ? 2.569 -3.079 21.353 1.00 94.19 99 LEU A CA 1
ATOM 765 C C . LEU A 1 99 ? 1.375 -2.680 22.231 1.00 94.19 99 LEU A C 1
ATOM 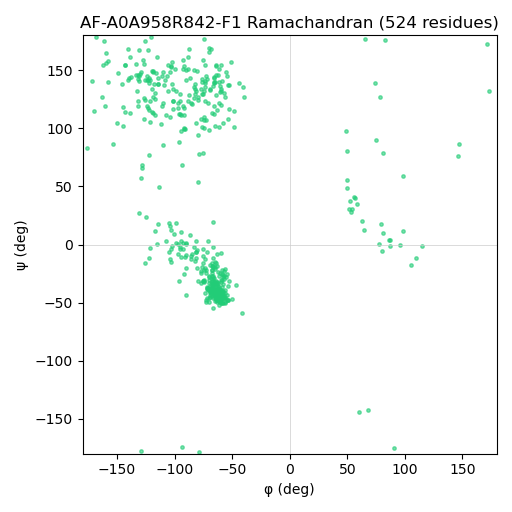767 O O . LEU A 1 99 ? 0.222 -2.953 21.881 1.00 94.19 99 LEU A O 1
ATOM 771 N N . LEU A 1 100 ? 1.649 -2.028 23.362 1.00 94.31 100 LEU A N 1
ATOM 772 C CA . LEU A 1 100 ? 0.651 -1.386 24.209 1.00 94.31 100 LEU A CA 1
ATOM 773 C C . LEU A 1 100 ? 0.788 0.133 24.139 1.00 94.31 100 LEU A C 1
ATOM 775 O O . LEU A 1 100 ? 1.877 0.679 23.989 1.00 94.31 100 LEU A O 1
ATOM 779 N N . ILE A 1 101 ? -0.345 0.815 24.274 1.00 92.81 101 ILE A N 1
ATOM 780 C CA . ILE A 1 101 ? -0.446 2.270 24.290 1.00 92.81 101 ILE A CA 1
ATOM 781 C C . ILE A 1 101 ? -1.136 2.668 25.586 1.00 92.81 101 ILE A C 1
ATOM 783 O O . ILE A 1 101 ? -2.291 2.307 25.830 1.00 92.81 101 ILE A O 1
ATOM 787 N N . ASP A 1 102 ? -0.438 3.437 26.410 1.00 90.50 102 ASP A N 1
ATOM 788 C CA . ASP A 1 102 ? -1.031 4.034 27.594 1.00 90.50 102 ASP A CA 1
ATOM 789 C C . ASP A 1 102 ? -1.892 5.235 27.197 1.00 90.50 102 ASP A C 1
ATOM 791 O O . ASP A 1 102 ? -1.393 6.276 26.777 1.00 90.50 102 ASP A O 1
ATOM 795 N N . LYS A 1 103 ? -3.210 5.059 27.289 1.00 87.25 103 LYS A N 1
ATOM 796 C CA . LYS A 1 103 ? -4.202 6.103 27.009 1.00 87.25 103 LYS A CA 1
ATOM 797 C C . LYS A 1 103 ? -4.795 6.686 28.298 1.00 87.25 103 LYS A C 1
ATOM 799 O O . LYS A 1 103 ? -5.856 7.297 28.245 1.00 87.25 103 LYS A O 1
ATOM 804 N N . ASN A 1 104 ? -4.152 6.453 29.451 1.00 85.88 104 ASN A N 1
ATOM 805 C CA . ASN A 1 104 ? -4.675 6.801 30.777 1.00 85.88 104 ASN A CA 1
ATOM 806 C C . ASN A 1 104 ? -6.093 6.253 31.024 1.00 85.88 104 ASN A C 1
ATOM 808 O O . ASN A 1 104 ? -6.939 6.905 31.631 1.00 85.88 104 ASN A O 1
ATOM 812 N N . LEU A 1 105 ? -6.358 5.039 30.531 1.00 81.19 105 LEU A N 1
ATOM 813 C CA . LEU A 1 105 ? -7.655 4.384 30.663 1.00 81.19 105 LEU A CA 1
ATOM 814 C C . LEU A 1 105 ? -7.711 3.540 31.937 1.00 81.19 105 LEU A C 1
ATOM 816 O O . LEU A 1 105 ? -6.714 2.959 32.373 1.00 81.19 105 LEU A O 1
ATOM 820 N N . VAL A 1 106 ? -8.912 3.412 32.494 1.00 82.44 106 VAL A N 1
ATOM 821 C CA . VAL A 1 106 ? -9.199 2.541 33.637 1.00 82.44 106 VAL A CA 1
ATOM 822 C C . VAL A 1 106 ? -10.201 1.477 33.194 1.00 82.44 106 VAL A C 1
ATOM 824 O O . VAL A 1 106 ? -11.212 1.768 32.559 1.00 82.44 106 VAL A O 1
ATOM 827 N N . SER A 1 107 ? -9.891 0.217 33.484 1.00 78.06 107 SER A N 1
ATOM 828 C CA . SER A 1 107 ? -10.769 -0.923 33.213 1.00 78.06 107 SER A CA 1
ATOM 829 C C . SER A 1 107 ? -11.989 -0.924 34.139 1.00 78.06 107 SER A C 1
ATOM 831 O O . SER A 1 107 ? -11.992 -0.296 35.196 1.00 78.06 107 SER A O 1
ATOM 833 N N . LYS A 1 108 ? -13.007 -1.725 33.797 1.00 75.56 108 LYS A N 1
ATOM 834 C CA . LYS A 1 108 ? -14.211 -1.912 34.630 1.00 75.56 108 LYS A CA 1
ATOM 835 C C . LYS A 1 108 ? -13.911 -2.394 36.058 1.00 75.56 108 LYS A C 1
ATOM 837 O O . LYS A 1 108 ? -14.744 -2.217 36.934 1.00 75.56 108 LYS A O 1
ATOM 842 N N . THR A 1 109 ? -12.743 -2.995 36.295 1.00 77.44 109 THR A N 1
ATOM 843 C CA . THR A 1 109 ? -12.316 -3.481 37.616 1.00 77.44 109 THR A CA 1
ATOM 844 C C . THR A 1 109 ? -11.455 -2.466 38.379 1.00 77.44 109 THR A C 1
ATOM 846 O O . THR A 1 109 ? -10.805 -2.845 39.346 1.00 77.44 109 THR A O 1
ATOM 849 N N . GLY A 1 110 ? -11.356 -1.213 37.916 1.00 76.62 110 GLY A N 1
ATOM 850 C CA . GLY A 1 110 ? -10.560 -0.154 38.556 1.00 76.62 110 GLY A CA 1
ATOM 851 C C . GLY A 1 110 ? -9.055 -0.197 38.261 1.00 76.62 110 GLY A C 1
ATOM 852 O O . GLY A 1 110 ? -8.331 0.725 38.620 1.00 76.62 110 GLY A O 1
ATOM 853 N N . ASN A 1 111 ? -8.569 -1.226 37.563 1.00 80.38 111 ASN A N 1
ATOM 854 C CA . ASN A 1 111 ? -7.158 -1.343 37.191 1.00 80.38 111 ASN A CA 1
ATOM 855 C C . ASN A 1 111 ? -6.847 -0.551 35.918 1.00 80.38 111 ASN A C 1
ATOM 857 O O . ASN A 1 111 ? -7.693 -0.491 35.023 1.00 80.38 111 ASN A O 1
ATOM 861 N N . LYS A 1 112 ? -5.614 -0.053 35.775 1.00 85.00 112 LYS A N 1
ATOM 862 C CA . LYS A 1 112 ? -5.139 0.592 34.539 1.00 85.00 112 LYS A CA 1
ATOM 863 C C . LYS A 1 112 ? -5.343 -0.314 33.315 1.00 85.00 112 LYS A C 1
ATOM 865 O O . LYS A 1 112 ? -5.112 -1.527 33.399 1.00 85.00 112 LYS A O 1
ATOM 870 N N . ALA A 1 113 ? -5.810 0.282 32.219 1.00 86.56 113 ALA A N 1
ATOM 871 C CA . ALA A 1 113 ? -6.094 -0.353 30.936 1.00 86.56 113 ALA A CA 1
ATOM 872 C C . ALA A 1 113 ? -5.235 0.258 29.821 1.00 86.56 113 ALA A C 1
ATOM 874 O O . ALA A 1 113 ? -4.913 1.446 29.847 1.00 86.56 113 ALA A O 1
ATOM 875 N N . TYR A 1 114 ? -4.905 -0.559 28.823 1.00 90.75 114 TYR A N 1
ATOM 876 C CA . TYR A 1 114 ? -4.009 -0.191 27.731 1.00 90.75 114 TYR A CA 1
ATOM 877 C C . TYR A 1 114 ? -4.705 -0.382 26.385 1.00 90.75 114 TYR A C 1
ATOM 879 O O . TYR A 1 114 ? -5.454 -1.339 26.186 1.00 90.75 114 TYR A O 1
ATOM 887 N N . GLY A 1 115 ? -4.457 0.532 25.449 1.00 90.69 115 GLY A N 1
ATOM 888 C CA . GLY A 1 115 ? -4.789 0.310 24.047 1.00 90.69 115 GLY A CA 1
ATOM 889 C C . GLY A 1 115 ? -3.828 -0.711 23.445 1.00 90.69 115 GLY A C 1
ATOM 890 O O . GLY A 1 115 ? -2.644 -0.697 23.765 1.00 90.69 115 GLY A O 1
ATOM 891 N N . VAL A 1 116 ? -4.321 -1.577 22.562 1.00 92.38 116 VAL A N 1
ATOM 892 C CA . VAL A 1 116 ? -3.479 -2.552 21.857 1.00 92.38 116 VAL A CA 1
ATOM 893 C C . VAL A 1 116 ? -3.204 -2.069 20.441 1.00 92.38 116 VAL A C 1
ATOM 895 O O . VAL A 1 116 ? -4.142 -1.838 19.677 1.00 92.38 116 VAL A O 1
ATOM 898 N N . PHE A 1 117 ? -1.927 -1.952 20.084 1.00 93.31 117 PHE A N 1
ATOM 899 C CA . PHE A 1 117 ? -1.515 -1.649 18.718 1.00 93.31 117 PHE A CA 1
ATOM 900 C C . PHE A 1 117 ? -1.707 -2.866 17.806 1.00 93.31 117 PHE A C 1
ATOM 902 O O . PHE A 1 117 ? -1.440 -3.996 18.216 1.00 93.31 117 PHE A O 1
ATOM 909 N N . GLY A 1 118 ? -2.191 -2.649 16.578 1.00 91.69 118 GLY A N 1
ATOM 910 C CA . GLY A 1 118 ? -2.449 -3.736 15.628 1.00 91.69 118 GLY A CA 1
ATOM 911 C C . GLY A 1 118 ? -3.446 -4.775 16.156 1.00 91.69 118 GLY A C 1
ATOM 912 O O . GLY A 1 118 ? -3.271 -5.972 15.933 1.00 91.69 1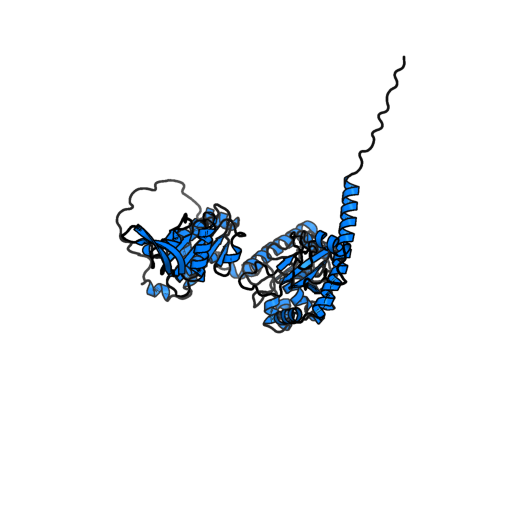18 GLY A O 1
ATOM 913 N N . ASN A 1 119 ? -4.452 -4.350 16.927 1.00 92.75 119 ASN A N 1
ATOM 914 C CA . ASN A 1 119 ? -5.483 -5.254 17.434 1.00 92.75 119 ASN A CA 1
ATOM 915 C C . ASN A 1 119 ? -6.276 -5.878 16.274 1.00 92.75 119 ASN A C 1
ATOM 917 O O . ASN A 1 119 ? -6.501 -5.228 15.256 1.00 92.75 119 ASN A O 1
ATOM 921 N N . LYS A 1 120 ? -6.715 -7.130 16.438 1.00 94.00 120 LYS A N 1
ATOM 922 C CA . LYS A 1 120 ? -7.449 -7.907 15.426 1.00 94.00 120 LYS A CA 1
ATOM 923 C C . LYS A 1 120 ? -6.742 -7.880 14.069 1.00 94.00 120 LYS A C 1
ATOM 925 O O . LYS A 1 120 ? -7.343 -7.598 13.035 1.00 94.00 120 LYS A O 1
ATOM 930 N N . SER A 1 121 ? -5.442 -8.141 14.089 1.00 95.94 121 SER A N 1
ATOM 931 C CA . SER A 1 121 ? -4.599 -8.114 12.897 1.00 95.94 121 SER A CA 1
ATOM 932 C C . SER A 1 121 ? -3.769 -9.385 12.782 1.00 95.94 121 SER A C 1
ATOM 934 O O . SER A 1 121 ? -3.343 -9.951 13.792 1.00 95.94 121 SER A O 1
ATOM 936 N N . LEU A 1 122 ? -3.512 -9.817 11.549 1.00 96.75 122 LEU A N 1
ATOM 937 C CA . LEU A 1 122 ? -2.409 -10.729 11.260 1.00 96.75 122 LEU A CA 1
ATOM 938 C C . LEU A 1 122 ? -1.089 -10.031 11.594 1.00 96.75 122 LEU A C 1
ATOM 940 O O . LEU A 1 122 ? -0.981 -8.820 11.410 1.00 96.75 122 LEU A O 1
ATOM 944 N N . VAL A 1 123 ? -0.104 -10.784 12.068 1.00 97.19 123 VAL A N 1
ATOM 945 C CA . VAL A 1 123 ? 1.204 -10.284 12.500 1.00 97.19 123 VAL A CA 1
ATOM 946 C C . VAL A 1 123 ? 2.285 -10.971 11.685 1.00 97.19 123 VAL A C 1
ATOM 948 O O . VAL A 1 123 ? 2.376 -12.196 11.707 1.00 97.19 123 VAL A O 1
ATOM 951 N N . PHE A 1 124 ? 3.119 -10.187 11.014 1.00 96.56 124 PHE A N 1
ATOM 952 C CA . PHE A 1 124 ? 4.272 -10.676 10.266 1.00 96.56 124 PHE A CA 1
ATOM 953 C C . PHE A 1 124 ? 5.549 -10.108 10.900 1.00 96.56 124 PHE A C 1
ATOM 955 O O . PHE A 1 124 ? 5.647 -8.887 11.076 1.00 96.56 124 PHE A O 1
ATOM 962 N N . PRO A 1 125 ? 6.515 -10.955 11.289 1.00 95.94 125 PRO A N 1
ATOM 963 C CA . PRO A 1 125 ? 7.752 -10.505 11.904 1.00 95.94 125 PRO A CA 1
ATOM 964 C C . PRO A 1 125 ? 8.720 -9.944 10.871 1.00 95.94 125 PRO A C 1
ATOM 966 O O . PRO A 1 125 ? 8.971 -10.564 9.841 1.00 95.94 125 PRO A O 1
ATOM 969 N N . LEU A 1 126 ? 9.301 -8.789 11.187 1.00 95.94 126 LEU A N 1
ATOM 970 C CA . LEU A 1 126 ? 10.419 -8.221 10.441 1.00 95.94 126 LEU A CA 1
ATOM 971 C C . LEU A 1 126 ? 11.713 -8.630 11.139 1.00 95.94 126 LEU A C 1
ATOM 973 O O . LEU A 1 126 ? 11.848 -8.468 12.359 1.00 95.94 126 LEU A O 1
ATOM 977 N N . LYS A 1 127 ? 12.651 -9.178 10.369 1.00 95.00 127 LYS A N 1
ATOM 978 C CA . LYS A 1 127 ? 13.871 -9.795 10.890 1.00 95.00 127 LYS A CA 1
ATOM 979 C C . LYS A 1 127 ? 15.102 -8.976 10.541 1.00 95.00 127 LYS A C 1
ATOM 981 O O . LYS A 1 127 ? 15.185 -8.387 9.466 1.00 95.00 127 LYS A O 1
ATOM 986 N N . ASN A 1 128 ? 16.070 -8.946 11.448 1.00 94.75 128 ASN A N 1
ATOM 987 C CA . ASN A 1 128 ? 17.398 -8.418 11.147 1.00 94.75 128 ASN A CA 1
ATOM 988 C C . ASN A 1 128 ? 18.234 -9.450 10.356 1.00 94.75 128 ASN A C 1
ATOM 990 O O . ASN A 1 128 ? 17.777 -10.554 10.065 1.00 94.75 128 ASN A O 1
ATOM 994 N N . GLU A 1 129 ? 19.481 -9.103 10.037 1.00 93.50 129 GLU A N 1
ATOM 995 C CA . GLU A 1 129 ? 20.401 -9.962 9.273 1.00 93.50 129 GLU A CA 1
ATOM 996 C C . GLU A 1 129 ? 20.718 -11.301 9.961 1.00 93.50 129 GLU A C 1
ATOM 998 O O . GLU A 1 129 ? 20.982 -12.295 9.293 1.00 93.50 129 GLU A O 1
ATOM 1003 N N . ARG A 1 130 ? 20.647 -11.356 11.297 1.00 92.81 130 ARG A N 1
ATOM 1004 C CA . ARG A 1 130 ? 20.842 -12.594 12.070 1.00 92.81 130 ARG A CA 1
ATOM 1005 C C . ARG A 1 130 ? 19.590 -13.472 12.120 1.00 92.81 130 ARG A C 1
ATOM 1007 O O . ARG A 1 130 ? 19.654 -14.577 12.647 1.00 92.81 130 ARG A O 1
ATOM 1014 N N . GLY A 1 131 ? 18.464 -12.985 11.599 1.00 91.50 131 GLY A N 1
ATOM 1015 C CA . GLY A 1 131 ? 17.168 -13.651 11.675 1.00 91.50 131 GLY A CA 1
ATOM 1016 C C . GLY A 1 131 ? 16.372 -13.335 12.944 1.00 91.50 131 GLY A C 1
ATOM 1017 O O . GLY A 1 131 ? 15.278 -13.878 13.103 1.00 91.50 131 GLY A O 1
ATOM 1018 N N . ASP A 1 132 ? 16.864 -12.452 13.822 1.00 93.75 132 ASP A N 1
ATOM 1019 C CA . ASP A 1 132 ? 16.136 -12.092 15.041 1.00 93.75 132 ASP A CA 1
ATOM 1020 C C . ASP A 1 132 ? 14.943 -11.186 14.702 1.00 93.75 132 ASP A C 1
ATOM 1022 O O . ASP A 1 132 ? 15.064 -10.270 13.880 1.00 93.75 132 ASP A O 1
ATOM 1026 N N . ILE A 1 133 ? 13.805 -11.382 15.375 1.00 95.19 133 ILE A N 1
ATOM 1027 C CA . ILE A 1 133 ? 12.631 -10.513 15.221 1.00 95.19 133 ILE A CA 1
ATOM 1028 C C . ILE A 1 133 ? 12.931 -9.160 15.871 1.00 95.19 133 ILE A C 1
ATOM 1030 O O . ILE A 1 133 ? 13.219 -9.086 17.065 1.00 95.19 133 ILE A O 1
ATOM 1034 N N . VAL A 1 134 ? 12.852 -8.083 15.090 1.00 95.44 134 VAL A N 1
ATOM 1035 C CA . VAL A 1 134 ? 13.159 -6.710 15.539 1.00 95.44 134 VAL A CA 1
ATOM 1036 C C . VAL A 1 134 ? 11.997 -5.741 15.355 1.00 95.44 134 VAL A C 1
ATOM 1038 O O . VAL A 1 134 ? 12.025 -4.635 15.891 1.00 95.44 134 VAL A O 1
ATOM 1041 N N . SER A 1 135 ? 10.957 -6.140 14.622 1.00 95.69 135 SER A N 1
ATOM 1042 C CA . SER A 1 135 ? 9.734 -5.357 14.468 1.00 95.69 135 SER A CA 1
ATOM 1043 C C . SER A 1 135 ? 8.576 -6.235 13.981 1.00 95.69 135 SER A C 1
ATOM 1045 O O . SER A 1 135 ? 8.760 -7.415 13.676 1.00 95.69 135 SER A O 1
ATOM 1047 N N . PHE A 1 136 ? 7.380 -5.654 13.892 1.00 96.75 136 PHE A N 1
ATOM 1048 C CA . PHE A 1 136 ? 6.200 -6.308 13.332 1.00 96.75 136 PHE A CA 1
ATOM 1049 C C . PHE A 1 136 ? 5.503 -5.414 12.319 1.00 96.75 136 PHE A C 1
ATOM 1051 O O . PHE A 1 136 ? 5.384 -4.199 12.504 1.00 96.75 136 PHE A O 1
ATOM 1058 N N . TYR A 1 137 ? 4.962 -6.071 11.303 1.00 96.25 137 TYR A N 1
ATOM 1059 C CA . TYR A 1 137 ? 3.890 -5.562 10.472 1.00 96.25 137 TYR A CA 1
ATOM 1060 C C . TYR A 1 137 ? 2.562 -6.202 10.887 1.00 96.25 137 TYR A C 1
ATOM 1062 O O . TYR A 1 137 ? 2.491 -7.406 11.139 1.00 96.25 137 TYR A O 1
ATOM 1070 N N . PHE A 1 138 ? 1.507 -5.395 10.931 1.00 96.06 138 PHE A N 1
ATOM 1071 C CA . PHE A 1 138 ? 0.151 -5.806 11.249 1.00 96.06 138 PHE A CA 1
ATOM 1072 C C . PHE A 1 138 ? -0.769 -5.534 10.069 1.00 96.06 138 PHE A C 1
ATOM 1074 O O . PHE A 1 138 ? -0.866 -4.402 9.592 1.00 96.06 138 PHE A O 1
ATOM 1081 N N . ARG A 1 139 ? -1.499 -6.566 9.647 1.00 94.75 139 ARG A N 1
ATOM 1082 C CA . ARG A 1 139 ? -2.582 -6.450 8.670 1.00 94.75 139 ARG A CA 1
ATOM 1083 C C . ARG A 1 139 ? -3.918 -6.626 9.377 1.00 94.75 139 ARG A C 1
ATOM 1085 O O . ARG A 1 139 ? -4.219 -7.736 9.813 1.00 94.75 139 ARG A O 1
ATOM 1092 N N . SER A 1 140 ? -4.721 -5.568 9.468 1.00 92.88 140 SER A N 1
ATOM 1093 C CA . SER A 1 140 ? -6.068 -5.664 10.044 1.00 92.88 140 SER A CA 1
ATOM 1094 C C . SER A 1 140 ? -6.920 -6.654 9.253 1.00 92.88 140 SER A C 1
ATOM 1096 O O . SER A 1 140 ? -6.964 -6.585 8.023 1.00 92.88 140 SER A O 1
ATOM 1098 N N . ILE A 1 141 ? -7.599 -7.561 9.964 1.00 91.06 141 ILE A N 1
ATOM 1099 C CA . ILE A 1 141 ? -8.604 -8.452 9.360 1.00 91.06 141 ILE A CA 1
ATOM 1100 C C . ILE A 1 141 ? -10.003 -7.836 9.380 1.00 91.06 141 ILE A C 1
ATOM 1102 O O . ILE A 1 141 ? -10.941 -8.390 8.811 1.00 91.06 141 ILE A O 1
ATOM 1106 N N . LEU A 1 142 ? -10.166 -6.709 10.077 1.00 84.81 142 LEU A N 1
ATOM 1107 C CA . LEU A 1 142 ? -11.422 -5.988 10.075 1.00 84.81 142 LEU A CA 1
ATOM 1108 C C . LEU A 1 142 ? -11.552 -5.224 8.763 1.00 84.81 142 LEU A C 1
ATOM 1110 O O . LEU A 1 142 ? -10.662 -4.467 8.370 1.00 84.81 142 LEU A O 1
ATOM 1114 N N . SER A 1 143 ? -12.697 -5.401 8.109 1.00 60.47 143 SER A N 1
ATOM 1115 C CA . SER A 1 143 ? -13.152 -4.409 7.141 1.00 60.47 143 SER A CA 1
ATOM 1116 C C . SER A 1 143 ? -13.354 -3.096 7.896 1.00 60.47 143 SER A C 1
ATOM 1118 O O . SER A 1 143 ? -13.852 -3.157 9.025 1.00 60.47 143 SER A O 1
ATOM 1120 N N . PRO A 1 144 ? -12.985 -1.934 7.329 1.00 51.78 144 PRO A N 1
ATOM 1121 C CA . PRO A 1 144 ? -13.337 -0.660 7.933 1.00 51.78 144 PRO A CA 1
ATOM 1122 C C . PRO A 1 144 ? -14.853 -0.654 8.140 1.00 51.78 144 PRO A C 1
ATOM 1124 O O . PRO A 1 144 ? -15.619 -0.628 7.177 1.00 51.78 144 PRO A O 1
ATOM 1127 N N . LEU A 1 145 ? -15.300 -0.769 9.391 1.00 38.66 145 LEU A N 1
ATOM 1128 C CA . LEU A 1 145 ? -16.667 -0.409 9.727 1.00 38.66 145 LEU A CA 1
ATOM 1129 C C . LEU A 1 145 ? -16.748 1.097 9.494 1.00 38.66 145 LEU A C 1
ATOM 1131 O O . LEU A 1 145 ? -15.800 1.818 9.805 1.00 38.66 145 LEU A O 1
ATOM 1135 N N . SER A 1 146 ? -17.849 1.567 8.917 1.00 35.41 146 SER A N 1
ATOM 1136 C CA . SER A 1 146 ? -18.120 2.992 8.733 1.00 35.41 146 SER A CA 1
ATOM 1137 C C . SER A 1 146 ? -17.881 3.744 10.053 1.00 35.41 146 SER A C 1
ATOM 1139 O O . SER A 1 146 ? -18.711 3.657 10.957 1.00 35.41 146 SER A O 1
ATOM 1141 N N . GLY A 1 147 ? -16.732 4.420 10.177 1.00 37.12 147 GLY A N 1
ATOM 1142 C CA . GLY A 1 147 ? -16.328 5.175 11.369 1.00 37.12 147 GLY A CA 1
ATOM 1143 C C . GLY A 1 147 ? -15.096 4.678 12.148 1.00 37.12 147 GLY A C 1
ATOM 1144 O O . GLY A 1 147 ? -14.745 5.332 13.124 1.00 37.12 147 GLY A O 1
ATOM 1145 N N . ASP A 1 148 ? -14.426 3.581 11.766 1.00 37.38 148 ASP A N 1
ATOM 1146 C CA . ASP A 1 148 ? -13.161 3.161 12.407 1.00 37.38 148 ASP A CA 1
ATOM 1147 C C . ASP A 1 148 ? -11.949 3.709 11.617 1.00 37.38 148 ASP A C 1
ATOM 1149 O O . ASP A 1 148 ? -11.691 3.288 10.491 1.00 37.38 148 ASP A O 1
ATOM 1153 N N . LEU A 1 149 ? -11.206 4.653 12.215 1.00 37.16 149 LEU A N 1
ATOM 1154 C CA . LEU A 1 149 ? -10.025 5.381 11.687 1.00 37.16 149 LEU A CA 1
ATOM 1155 C C . LEU A 1 149 ? -8.772 4.493 11.466 1.00 37.16 149 LEU A C 1
ATOM 1157 O O . LEU A 1 149 ? -7.636 4.964 11.475 1.00 37.16 149 LEU A O 1
ATOM 1161 N N . GLY A 1 150 ? -8.936 3.174 11.374 1.00 47.41 150 GLY A N 1
ATOM 1162 C CA . GLY A 1 150 ? -7.824 2.232 11.307 1.00 47.41 150 GLY A CA 1
ATOM 1163 C C . GLY A 1 150 ? -7.417 1.935 9.869 1.00 47.41 150 GLY A C 1
ATOM 1164 O O . GLY A 1 150 ? -8.138 1.230 9.164 1.00 47.41 150 GLY A O 1
ATOM 1165 N N . GLY A 1 151 ? -6.230 2.385 9.450 1.00 58.66 151 GLY A N 1
ATOM 1166 C CA . GLY A 1 151 ? -5.584 1.884 8.233 1.00 58.66 151 GLY A CA 1
ATOM 1167 C C . GLY A 1 151 ? -5.520 0.346 8.206 1.00 58.66 151 GLY A C 1
ATOM 1168 O O . GLY A 1 151 ? -5.578 -0.324 9.232 1.00 58.66 151 GLY A O 1
ATOM 1169 N N . LYS A 1 152 ? -5.410 -0.276 7.028 1.00 81.12 152 LYS A N 1
ATOM 1170 C CA . LYS A 1 152 ? -5.320 -1.753 6.950 1.00 81.12 152 LYS A CA 1
ATOM 1171 C C . LYS A 1 152 ? -3.936 -2.287 7.333 1.00 81.12 152 LYS A C 1
ATOM 1173 O O . LYS A 1 152 ? -3.808 -3.471 7.639 1.00 81.12 152 LYS A O 1
ATOM 1178 N N . HIS A 1 153 ? -2.923 -1.427 7.298 1.00 88.38 153 HIS A N 1
ATOM 1179 C CA . HIS A 1 153 ? -1.506 -1.755 7.391 1.00 88.38 153 HIS A CA 1
ATOM 1180 C C . HIS A 1 153 ? -0.875 -0.952 8.525 1.00 88.38 153 HIS A C 1
ATOM 1182 O O . HIS A 1 153 ? -0.930 0.275 8.505 1.00 88.38 153 HIS A O 1
ATOM 1188 N N . PHE A 1 154 ? -0.237 -1.620 9.481 1.00 90.88 154 PHE A N 1
ATOM 1189 C CA . PHE A 1 154 ? 0.472 -0.946 10.564 1.00 90.88 154 PHE A CA 1
ATOM 1190 C C . PHE A 1 154 ? 1.862 -1.530 10.747 1.00 90.88 154 PHE A C 1
ATOM 1192 O O . PHE A 1 154 ? 2.064 -2.731 10.616 1.00 90.88 154 PHE A O 1
ATOM 1199 N N . TYR A 1 155 ? 2.814 -0.690 11.121 1.00 91.88 155 TYR A N 1
ATOM 1200 C CA . TYR A 1 155 ? 4.161 -1.112 11.480 1.00 91.88 155 TYR A CA 1
ATOM 1201 C C . TYR A 1 155 ? 4.458 -0.630 12.894 1.00 91.88 155 TYR A C 1
ATOM 1203 O O . TYR A 1 155 ? 4.053 0.478 13.254 1.00 91.88 155 TYR A O 1
ATOM 1211 N N . LEU A 1 156 ? 5.153 -1.439 13.700 1.00 89.75 156 LEU A N 1
ATOM 1212 C CA . LEU A 1 156 ? 5.631 -0.953 14.997 1.00 89.75 156 LEU A CA 1
ATOM 1213 C C . LEU A 1 156 ? 6.469 0.318 14.818 1.00 89.75 156 LEU A C 1
ATOM 1215 O O . LEU A 1 156 ? 7.161 0.502 13.810 1.00 89.75 156 LEU A O 1
ATOM 1219 N N . LYS A 1 157 ? 6.411 1.195 15.825 1.00 78.75 157 LYS A N 1
ATOM 1220 C CA . LYS A 1 157 ? 7.220 2.417 15.864 1.00 78.75 157 LYS A CA 1
ATOM 1221 C C . LYS A 1 157 ? 8.700 2.072 15.701 1.00 78.75 157 LYS A C 1
ATOM 1223 O O . LYS A 1 157 ? 9.157 1.048 16.199 1.00 78.75 157 LYS A O 1
ATOM 1228 N N . ASN A 1 158 ? 9.444 2.946 15.022 1.00 79.31 158 ASN A N 1
ATOM 1229 C CA . ASN A 1 158 ? 10.858 2.731 14.697 1.00 79.31 158 ASN A CA 1
ATOM 1230 C C . ASN A 1 158 ? 11.103 1.418 13.934 1.00 79.31 158 ASN A C 1
ATOM 1232 O O . ASN A 1 158 ? 12.064 0.707 14.233 1.00 79.31 158 ASN A O 1
ATOM 1236 N N . ARG A 1 159 ? 10.212 1.101 12.979 1.00 85.81 159 ARG A N 1
ATOM 1237 C CA . ARG A 1 159 ? 10.282 -0.077 12.104 1.00 85.81 159 ARG A CA 1
ATOM 1238 C C . ARG A 1 159 ? 11.715 -0.359 11.652 1.00 85.81 159 ARG A C 1
ATOM 1240 O O . ARG A 1 159 ? 12.366 0.505 11.069 1.00 85.81 159 ARG A O 1
ATOM 1247 N N . GLN A 1 160 ? 12.146 -1.591 11.881 1.00 90.56 160 GLN A N 1
ATOM 1248 C CA . GLN A 1 160 ? 13.451 -2.130 11.512 1.00 90.56 160 GLN A CA 1
ATOM 1249 C C . GLN A 1 160 ? 13.288 -3.546 10.981 1.00 90.56 160 GLN A C 1
ATOM 1251 O O . GLN A 1 160 ? 12.294 -4.214 11.280 1.00 90.56 160 GLN A O 1
ATOM 1256 N N . GLY A 1 161 ? 14.305 -4.010 10.266 1.00 94.44 161 GLY A N 1
ATOM 1257 C CA . GLY A 1 161 ? 14.340 -5.350 9.722 1.00 94.44 161 GLY A CA 1
ATOM 1258 C C . GLY A 1 161 ? 13.578 -5.454 8.412 1.00 94.44 161 GLY A C 1
ATOM 1259 O O . GLY A 1 161 ? 12.955 -4.503 7.934 1.00 94.44 161 GLY A O 1
ATOM 1260 N N . LEU A 1 162 ? 13.662 -6.644 7.837 1.00 96.38 162 LEU A N 1
ATOM 1261 C CA . LEU A 1 162 ? 13.188 -6.987 6.510 1.00 96.38 162 LEU A CA 1
ATOM 1262 C C . LEU A 1 162 ? 12.261 -8.199 6.577 1.00 96.38 162 LEU A C 1
ATOM 1264 O O . LEU A 1 162 ? 12.356 -9.016 7.498 1.00 96.38 162 LEU A O 1
ATOM 1268 N N . TYR A 1 163 ? 11.372 -8.317 5.596 1.00 96.31 163 TYR A N 1
ATOM 1269 C CA . TYR A 1 163 ? 10.453 -9.442 5.476 1.00 96.31 163 TYR A CA 1
ATOM 1270 C C . TYR A 1 163 ? 10.617 -10.159 4.131 1.00 96.31 163 TYR A C 1
ATOM 1272 O O . TYR A 1 163 ? 10.708 -9.478 3.108 1.00 96.31 163 TYR A O 1
ATOM 1280 N N . PRO A 1 164 ? 10.573 -11.506 4.106 1.00 94.19 164 PRO A N 1
ATOM 1281 C CA . PRO A 1 164 ? 10.502 -12.417 5.259 1.00 94.19 164 PRO A CA 1
ATOM 1282 C C . PRO A 1 164 ? 11.814 -12.529 6.048 1.00 94.19 164 PRO A C 1
ATOM 1284 O O . PRO A 1 164 ? 11.792 -12.854 7.236 1.00 94.19 164 PRO A O 1
ATOM 1287 N N . HIS A 1 165 ? 12.945 -12.249 5.403 1.00 93.81 165 HIS A N 1
ATOM 1288 C CA . HIS A 1 165 ? 14.286 -12.224 5.983 1.00 93.81 165 HIS A CA 1
ATOM 1289 C C . HIS A 1 165 ? 15.263 -11.573 4.990 1.00 93.81 165 HIS A C 1
ATOM 1291 O O . HIS A 1 165 ? 14.889 -11.194 3.881 1.00 93.81 165 HIS A O 1
ATOM 1297 N N . TYR A 1 166 ? 16.532 -11.449 5.377 1.00 95.69 166 TYR A N 1
ATOM 1298 C CA . TYR A 1 166 ? 17.591 -11.005 4.471 1.00 95.69 166 TYR A CA 1
ATOM 1299 C C . TYR A 1 166 ? 17.815 -12.033 3.343 1.00 95.69 166 TYR A C 1
ATOM 1301 O O . TYR A 1 166 ? 17.734 -13.237 3.611 1.00 95.69 166 TYR A O 1
ATOM 1309 N N . PRO A 1 167 ? 18.104 -11.605 2.098 1.00 95.19 167 PRO A N 1
ATOM 1310 C CA . PRO A 1 167 ? 18.314 -12.527 0.982 1.00 95.19 167 PRO A CA 1
ATOM 1311 C C . PRO A 1 167 ? 19.483 -13.493 1.218 1.00 95.19 167 PRO A C 1
ATOM 1313 O O . PRO A 1 167 ? 20.564 -13.083 1.642 1.00 95.19 167 PRO A O 1
ATOM 1316 N N . SER A 1 168 ? 19.298 -14.773 0.888 1.00 92.44 168 SER A N 1
ATOM 1317 C CA . SER A 1 168 ? 20.378 -15.770 0.951 1.00 92.44 168 SER A CA 1
ATOM 1318 C C . SER A 1 168 ? 21.413 -15.494 -0.141 1.00 92.44 168 SER A C 1
ATOM 1320 O O . SER A 1 168 ? 21.067 -15.319 -1.313 1.00 92.44 168 SER A O 1
ATOM 1322 N N . ARG A 1 169 ? 22.707 -15.503 0.208 1.00 92.31 169 ARG A N 1
ATOM 1323 C CA . ARG A 1 169 ? 23.808 -15.275 -0.752 1.00 92.31 169 ARG A CA 1
ATOM 1324 C C . ARG A 1 169 ? 23.843 -16.315 -1.883 1.00 92.31 169 ARG A C 1
ATOM 1326 O O . ARG A 1 169 ? 24.342 -16.020 -2.976 1.00 92.31 169 ARG A O 1
ATOM 1333 N N . GLU A 1 170 ? 23.291 -17.503 -1.646 1.00 92.12 170 GLU A N 1
ATOM 1334 C CA . GLU A 1 170 ? 23.154 -18.602 -2.604 1.00 92.12 170 GLU A CA 1
ATOM 1335 C C . GLU A 1 170 ? 22.006 -18.384 -3.604 1.00 92.12 170 GLU A C 1
ATOM 1337 O O . GLU A 1 170 ? 22.064 -18.913 -4.715 1.00 92.12 170 GLU A O 1
ATOM 1342 N N . ALA A 1 171 ? 20.988 -17.588 -3.255 1.00 94.19 171 ALA A N 1
ATOM 1343 C CA . ALA A 1 171 ? 19.811 -17.389 -4.098 1.00 94.19 171 ALA A CA 1
ATOM 1344 C C . ALA A 1 171 ? 20.171 -16.711 -5.425 1.00 94.19 171 ALA A C 1
ATOM 1346 O O . ALA A 1 171 ? 20.801 -15.656 -5.434 1.00 94.19 171 ALA A O 1
ATOM 1347 N N . LYS A 1 172 ? 19.749 -17.280 -6.554 1.00 94.94 172 LYS A N 1
ATOM 1348 C CA . LYS A 1 172 ? 20.087 -16.771 -7.898 1.00 94.94 172 LYS A CA 1
ATOM 1349 C C . LYS A 1 172 ? 19.291 -15.524 -8.261 1.0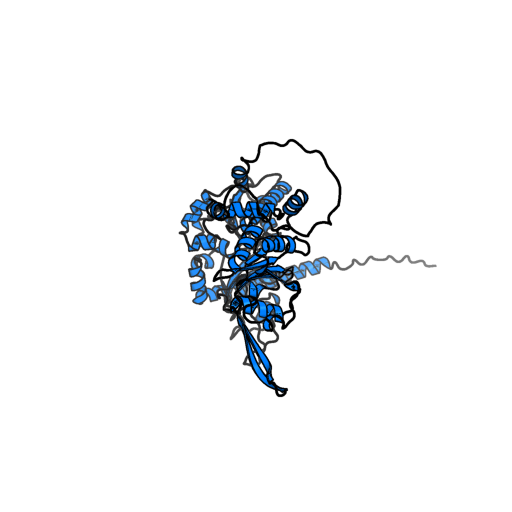0 94.94 172 LYS A C 1
ATOM 1351 O O . LYS A 1 172 ? 19.762 -14.672 -9.003 1.00 94.94 172 LYS A O 1
ATOM 1356 N N . LYS A 1 173 ? 18.072 -15.432 -7.748 1.00 96.88 173 LYS A N 1
ATOM 1357 C CA . LYS A 1 173 ? 17.126 -14.369 -8.068 1.00 96.88 173 LYS A CA 1
ATOM 1358 C C . LYS A 1 173 ? 16.589 -13.758 -6.790 1.00 96.88 173 LYS A C 1
ATOM 1360 O O . LYS A 1 173 ? 16.453 -14.458 -5.787 1.00 96.88 173 LYS A O 1
ATOM 1365 N N . LEU A 1 174 ? 16.287 -12.471 -6.844 1.00 97.94 174 LEU A N 1
ATOM 1366 C CA . LEU A 1 174 ? 15.630 -11.747 -5.770 1.00 97.94 174 LEU A CA 1
ATOM 1367 C C . LEU A 1 174 ? 14.340 -11.128 -6.299 1.00 97.94 174 LEU A C 1
ATOM 1369 O O . LEU A 1 174 ? 14.399 -10.260 -7.164 1.00 97.94 174 LEU A O 1
ATOM 1373 N N . ILE A 1 175 ? 13.196 -11.563 -5.774 1.00 98.31 175 ILE A N 1
ATOM 1374 C CA . ILE A 1 175 ? 11.900 -10.946 -6.062 1.00 98.31 175 ILE A CA 1
ATOM 1375 C C . ILE A 1 175 ? 11.668 -9.818 -5.060 1.00 98.31 175 ILE A C 1
ATOM 1377 O O . ILE A 1 175 ? 11.680 -10.053 -3.850 1.00 98.31 175 ILE A O 1
ATOM 1381 N N . LEU A 1 176 ? 11.447 -8.607 -5.564 1.00 98.56 176 LEU A N 1
ATOM 1382 C CA . LEU A 1 176 ? 11.025 -7.452 -4.783 1.00 98.56 176 LEU A CA 1
ATOM 1383 C C . LEU A 1 176 ? 9.525 -7.247 -4.974 1.00 98.56 176 LEU A C 1
ATOM 1385 O O . LEU A 1 176 ? 9.085 -6.968 -6.087 1.00 98.56 176 LEU A O 1
ATOM 1389 N N . THR A 1 177 ? 8.751 -7.368 -3.900 1.00 97.69 177 THR A N 1
ATOM 1390 C CA . THR A 1 177 ? 7.311 -7.064 -3.920 1.00 97.69 177 THR A CA 1
ATOM 1391 C C . THR A 1 177 ? 7.036 -5.707 -3.289 1.00 97.69 177 THR A C 1
ATOM 1393 O O . THR A 1 177 ? 7.835 -5.230 -2.481 1.00 97.69 177 THR A O 1
ATOM 1396 N N . GLU A 1 178 ? 5.908 -5.080 -3.621 1.00 93.44 178 GLU A N 1
ATOM 1397 C CA . GLU A 1 178 ? 5.567 -3.769 -3.061 1.00 93.44 178 GLU A CA 1
ATOM 1398 C C . GLU A 1 178 ? 5.164 -3.849 -1.580 1.00 93.44 178 GLU A C 1
ATOM 1400 O O . GLU A 1 178 ? 5.556 -2.984 -0.786 1.00 93.44 178 GLU A O 1
ATOM 1405 N N . ALA A 1 179 ? 4.433 -4.901 -1.190 1.00 93.50 179 ALA A N 1
ATOM 1406 C CA . ALA A 1 179 ? 4.006 -5.111 0.186 1.00 93.50 179 ALA A CA 1
ATOM 1407 C C . ALA A 1 179 ? 4.293 -6.526 0.719 1.00 93.50 179 ALA A C 1
ATOM 1409 O O . ALA A 1 179 ? 4.593 -7.483 0.004 1.00 93.50 179 ALA A O 1
ATOM 1410 N N . ILE A 1 180 ? 4.163 -6.661 2.044 1.00 95.56 180 ILE A N 1
ATOM 1411 C CA . ILE A 1 180 ? 4.367 -7.919 2.784 1.00 95.56 180 ILE A CA 1
ATOM 1412 C C . ILE A 1 180 ? 3.359 -9.002 2.385 1.00 95.56 180 ILE A C 1
ATOM 1414 O O . ILE A 1 180 ? 3.694 -10.182 2.393 1.00 95.56 180 ILE A O 1
ATOM 1418 N N . ILE A 1 181 ? 2.132 -8.618 2.028 1.00 95.25 181 ILE A N 1
ATOM 1419 C CA . ILE A 1 181 ? 1.088 -9.572 1.625 1.00 95.25 181 ILE A CA 1
ATOM 1420 C C . ILE A 1 181 ? 1.404 -10.200 0.256 1.00 95.25 181 ILE A C 1
ATOM 1422 O O . ILE A 1 181 ? 1.150 -11.386 0.055 1.00 95.25 181 ILE A O 1
ATOM 1426 N N . ASP A 1 182 ? 2.039 -9.454 -0.642 1.00 96.06 182 ASP A N 1
ATOM 1427 C CA . ASP A 1 182 ? 2.494 -9.954 -1.943 1.00 96.06 182 ASP A CA 1
ATOM 1428 C C . ASP A 1 182 ? 3.654 -10.936 -1.786 1.00 96.06 182 ASP A C 1
ATOM 1430 O O . ASP A 1 182 ? 3.637 -12.028 -2.351 1.00 96.06 182 ASP A O 1
ATOM 1434 N N . ALA A 1 183 ? 4.621 -10.611 -0.922 1.00 95.75 183 ALA A N 1
ATOM 1435 C CA . ALA A 1 183 ? 5.682 -11.549 -0.567 1.00 95.75 183 ALA A CA 1
ATOM 1436 C C . ALA A 1 183 ? 5.107 -12.821 0.078 1.00 95.75 183 ALA A C 1
ATOM 1438 O O . ALA A 1 183 ? 5.499 -13.925 -0.293 1.00 95.75 183 ALA A O 1
ATOM 1439 N N . ALA A 1 184 ? 4.135 -12.689 0.989 1.00 95.12 184 ALA A N 1
ATOM 1440 C CA . ALA A 1 184 ? 3.448 -13.832 1.593 1.00 95.12 184 ALA A CA 1
ATOM 1441 C C . ALA A 1 184 ? 2.726 -14.708 0.552 1.00 95.12 184 ALA A C 1
ATOM 1443 O O . ALA A 1 184 ? 2.663 -15.923 0.727 1.00 95.12 184 ALA A O 1
ATOM 1444 N N . SER A 1 185 ? 2.223 -14.111 -0.533 1.00 94.88 185 SER A N 1
ATOM 1445 C CA . SER A 1 185 ? 1.543 -14.829 -1.619 1.00 94.88 185 SER A CA 1
ATOM 1446 C C . SER A 1 185 ? 2.502 -15.778 -2.342 1.00 94.88 185 SER A C 1
ATOM 1448 O O . SER A 1 185 ? 2.202 -16.960 -2.480 1.00 94.88 185 SER A O 1
ATOM 1450 N N . PHE A 1 186 ? 3.709 -15.319 -2.685 1.00 94.44 186 PHE A N 1
ATOM 1451 C CA . PHE A 1 186 ? 4.752 -16.205 -3.218 1.00 94.44 186 PHE A CA 1
ATOM 1452 C C . PHE A 1 186 ? 5.206 -17.266 -2.205 1.00 94.44 186 PHE A C 1
ATOM 1454 O O . PHE A 1 186 ? 5.446 -18.413 -2.570 1.00 94.44 186 PHE A O 1
ATOM 1461 N N . LEU A 1 187 ? 5.306 -16.912 -0.921 1.00 92.50 187 LEU A N 1
ATOM 1462 C CA . LEU A 1 187 ? 5.774 -17.827 0.131 1.00 92.50 187 LEU A CA 1
ATOM 1463 C C . LEU A 1 187 ? 4.783 -18.960 0.442 1.00 92.50 187 LEU A C 1
ATOM 1465 O O . LEU A 1 187 ? 5.186 -19.978 1.004 1.00 92.50 187 LEU A O 1
ATOM 1469 N N . CYS A 1 188 ? 3.512 -18.826 0.052 1.00 92.12 188 CYS A N 1
ATOM 1470 C CA . CYS A 1 188 ? 2.554 -19.935 0.091 1.00 92.12 188 CYS A CA 1
ATOM 1471 C C . CYS A 1 188 ? 2.894 -21.041 -0.925 1.00 92.12 188 CYS A C 1
ATOM 1473 O O . CYS A 1 188 ? 2.460 -22.182 -0.757 1.00 92.12 188 CYS A O 1
ATOM 1475 N N . HIS A 1 189 ? 3.719 -20.719 -1.923 1.00 90.38 189 HIS A N 1
ATOM 1476 C CA . HIS A 1 189 ? 4.060 -21.563 -3.062 1.00 90.38 189 HIS A CA 1
ATOM 1477 C C . HIS A 1 189 ? 5.583 -21.669 -3.240 1.00 90.38 189 HIS A C 1
ATOM 1479 O O . HIS A 1 189 ? 6.136 -21.173 -4.227 1.00 90.38 189 HIS A O 1
ATOM 1485 N N . PRO A 1 190 ? 6.300 -22.292 -2.284 1.00 88.38 190 PRO A N 1
ATOM 1486 C CA . PRO A 1 190 ? 7.760 -22.397 -2.322 1.00 88.38 190 PRO A CA 1
ATOM 1487 C C . PRO A 1 190 ? 8.287 -23.076 -3.595 1.00 88.38 190 PRO A C 1
ATOM 1489 O O . PRO A 1 190 ? 9.394 -22.770 -4.033 1.00 88.38 190 PRO A O 1
ATOM 1492 N N . GLU A 1 191 ? 7.490 -23.947 -4.217 1.00 90.19 191 GLU A N 1
ATOM 1493 C CA . GLU A 1 191 ? 7.790 -24.586 -5.499 1.00 90.19 191 GLU A CA 1
ATOM 1494 C C . GLU A 1 191 ? 8.002 -23.592 -6.655 1.00 90.19 191 GLU A C 1
ATOM 1496 O O . GLU A 1 191 ? 8.810 -23.853 -7.543 1.00 90.19 191 GLU A O 1
ATOM 1501 N N . LEU A 1 192 ? 7.342 -22.428 -6.633 1.00 87.81 192 LEU A N 1
ATOM 1502 C CA . LEU A 1 192 ? 7.453 -21.409 -7.687 1.00 87.81 192 LEU A CA 1
ATOM 1503 C C . LEU A 1 192 ? 8.749 -20.596 -7.598 1.00 87.81 192 LEU A C 1
ATOM 1505 O O . LEU A 1 192 ? 9.180 -19.971 -8.568 1.00 87.81 192 LEU A O 1
ATOM 1509 N N . VAL A 1 193 ? 9.345 -20.562 -6.409 1.00 88.50 193 VAL A N 1
ATOM 1510 C CA . VAL A 1 193 ? 10.430 -19.648 -6.034 1.00 88.50 193 VAL A CA 1
ATOM 1511 C C . VAL A 1 193 ? 11.652 -20.408 -5.517 1.00 88.50 193 VAL A C 1
ATOM 1513 O O . VAL A 1 193 ? 12.489 -19.858 -4.799 1.00 88.50 193 VAL A O 1
ATOM 1516 N N . GLU A 1 194 ? 11.797 -21.677 -5.901 1.00 89.69 194 GLU A N 1
ATOM 1517 C CA . GLU A 1 194 ? 12.935 -22.505 -5.509 1.00 89.69 194 GLU A CA 1
ATOM 1518 C C . GLU A 1 194 ? 14.264 -21.892 -5.991 1.00 89.69 194 GLU A C 1
ATOM 1520 O O . GLU A 1 194 ? 14.506 -21.685 -7.183 1.00 89.69 194 GLU A O 1
ATOM 1525 N N . GLY A 1 195 ? 15.155 -21.581 -5.044 1.00 88.38 195 GLY A N 1
ATOM 1526 C CA . GLY A 1 195 ? 16.432 -20.914 -5.320 1.00 88.38 195 GLY A CA 1
ATOM 1527 C C . GLY A 1 195 ? 16.337 -19.393 -5.496 1.00 88.38 195 GLY A C 1
ATOM 1528 O O . GLY A 1 195 ? 17.318 -18.762 -5.910 1.00 88.38 195 GLY A O 1
ATOM 1529 N N . TYR A 1 196 ? 15.184 -18.800 -5.183 1.00 94.62 196 TYR A N 1
ATOM 1530 C CA . TYR A 1 196 ? 14.954 -17.362 -5.160 1.00 94.62 196 TYR A CA 1
ATOM 1531 C C . TYR A 1 196 ? 14.960 -16.892 -3.702 1.00 94.62 196 TYR A C 1
ATOM 1533 O O . TYR A 1 196 ? 14.665 -17.637 -2.773 1.00 94.62 196 TYR A O 1
ATOM 1541 N N . SER A 1 197 ? 15.310 -15.632 -3.491 1.00 95.75 197 SER A N 1
ATOM 1542 C CA . SER A 1 197 ? 14.953 -14.903 -2.279 1.00 95.75 197 SER A CA 1
ATOM 1543 C C . SER A 1 197 ? 13.806 -13.959 -2.602 1.00 95.75 197 SER A C 1
ATOM 1545 O O . SER A 1 197 ? 13.654 -13.517 -3.741 1.00 95.75 197 SER A O 1
ATOM 1547 N N . ILE A 1 198 ? 13.005 -13.645 -1.595 1.00 96.19 198 ILE A N 1
ATOM 1548 C CA . ILE A 1 198 ? 11.887 -12.709 -1.695 1.00 96.19 198 ILE A CA 1
ATOM 1549 C C . ILE A 1 198 ? 12.142 -11.613 -0.677 1.00 96.19 198 ILE A C 1
ATOM 1551 O O . ILE A 1 198 ? 12.670 -11.891 0.399 1.00 96.19 198 ILE A O 1
ATOM 1555 N N . LEU A 1 199 ? 11.800 -10.379 -1.019 1.00 96.62 199 LEU A N 1
ATOM 1556 C CA . LEU A 1 199 ? 11.924 -9.248 -0.121 1.00 96.62 199 LEU A CA 1
ATOM 1557 C C . LEU A 1 199 ? 10.768 -8.280 -0.359 1.00 96.62 199 LEU A C 1
ATOM 1559 O O . LEU A 1 199 ? 10.619 -7.733 -1.451 1.00 96.62 199 LEU A O 1
ATOM 1563 N N . ALA A 1 200 ? 9.951 -8.070 0.667 1.00 96.62 200 ALA A N 1
ATOM 1564 C CA . ALA A 1 200 ? 8.889 -7.080 0.608 1.00 96.62 200 ALA A CA 1
ATOM 1565 C C . ALA A 1 200 ? 9.453 -5.687 0.858 1.00 96.62 200 ALA A C 1
ATOM 1567 O O . ALA A 1 200 ? 10.063 -5.446 1.899 1.00 96.62 200 ALA A O 1
ATOM 1568 N N . CYS A 1 201 ? 9.170 -4.770 -0.059 1.00 94.06 201 CYS A N 1
ATOM 1569 C CA . CYS A 1 201 ? 9.282 -3.347 0.195 1.00 94.06 201 CYS A CA 1
ATOM 1570 C C . CYS A 1 201 ? 8.114 -2.880 1.080 1.00 94.06 201 CYS A C 1
ATOM 1572 O O . CYS A 1 201 ? 7.225 -3.638 1.481 1.00 94.06 201 CYS A O 1
ATOM 1574 N N . TYR A 1 202 ? 8.144 -1.601 1.436 1.00 87.56 202 TYR A N 1
ATOM 1575 C CA . TYR A 1 202 ? 7.138 -0.973 2.288 1.00 87.56 202 TYR A CA 1
ATOM 1576 C C . TYR A 1 202 ? 6.325 0.080 1.525 1.00 87.56 202 TYR A C 1
ATOM 1578 O O . TYR A 1 202 ? 6.194 1.209 2.003 1.00 87.56 202 TYR A O 1
ATOM 1586 N N . GLY A 1 203 ? 5.822 -0.295 0.344 1.00 79.88 203 GLY A N 1
ATOM 1587 C CA . GLY A 1 203 ? 5.132 0.577 -0.611 1.00 79.88 203 GLY A CA 1
ATOM 1588 C C . GLY A 1 203 ? 6.066 1.225 -1.641 1.00 79.88 203 GLY A C 1
ATOM 1589 O O . GLY A 1 203 ? 7.279 0.995 -1.637 1.00 79.88 203 GLY A O 1
ATOM 1590 N N . THR A 1 204 ? 5.511 2.112 -2.467 1.00 65.25 204 THR A N 1
ATOM 1591 C CA . THR A 1 204 ? 6.216 2.867 -3.525 1.00 65.25 204 THR A CA 1
ATOM 1592 C C . THR A 1 204 ? 7.420 3.682 -3.058 1.00 65.25 204 THR A C 1
ATOM 1594 O O . THR A 1 204 ? 8.392 3.821 -3.790 1.00 65.25 204 THR A O 1
ATOM 1597 N N . ASN A 1 205 ? 7.451 4.141 -1.803 1.00 75.88 205 ASN A N 1
ATOM 1598 C CA . ASN A 1 205 ? 8.612 4.808 -1.181 1.00 75.88 205 ASN A CA 1
ATOM 1599 C C . ASN A 1 205 ? 9.371 3.902 -0.184 1.00 75.88 205 ASN A C 1
ATOM 1601 O O . ASN A 1 205 ? 10.106 4.370 0.687 1.00 75.88 205 ASN A O 1
ATOM 1605 N N . GLY A 1 206 ? 9.157 2.588 -0.279 1.00 84.81 206 GLY A N 1
ATOM 1606 C CA . GLY A 1 206 ? 9.536 1.602 0.724 1.00 84.81 206 GLY A CA 1
ATOM 1607 C C . GLY A 1 206 ? 10.899 0.929 0.554 1.00 84.81 206 GLY A C 1
ATOM 1608 O O . GLY A 1 206 ? 11.275 0.171 1.450 1.00 84.81 206 GLY A O 1
ATOM 1609 N N . LEU A 1 207 ? 11.651 1.188 -0.526 1.00 91.31 207 LEU A N 1
ATOM 1610 C CA . LEU A 1 207 ? 13.007 0.650 -0.708 1.00 91.31 207 LEU A CA 1
ATOM 1611 C C . LEU A 1 207 ? 14.009 1.406 0.182 1.00 91.31 207 LEU A C 1
ATOM 1613 O O . LEU A 1 207 ? 14.736 2.305 -0.247 1.00 91.31 207 LEU A O 1
ATOM 1617 N N . THR A 1 208 ? 14.026 1.052 1.465 1.00 92.81 208 THR A N 1
ATOM 1618 C CA . THR A 1 208 ? 14.848 1.737 2.471 1.00 92.81 208 THR A CA 1
ATOM 1619 C C . THR A 1 208 ? 16.350 1.502 2.267 1.00 92.81 208 THR A C 1
ATOM 1621 O O . THR A 1 208 ? 16.780 0.601 1.547 1.00 92.81 208 THR A O 1
ATOM 1624 N N . GLU A 1 209 ? 17.178 2.275 2.969 1.00 92.81 209 GLU A N 1
ATOM 1625 C CA . GLU A 1 209 ? 18.631 2.046 3.035 1.00 92.81 209 GLU A CA 1
ATOM 1626 C C . GLU A 1 209 ? 18.995 0.650 3.576 1.00 92.81 209 GLU A C 1
ATOM 1628 O O . GLU A 1 209 ? 20.018 0.072 3.214 1.00 92.81 209 GLU A O 1
ATOM 1633 N N . GLU A 1 210 ? 18.139 0.062 4.419 1.00 95.00 210 GLU A N 1
ATOM 1634 C CA . GLU A 1 210 ? 18.315 -1.308 4.906 1.00 95.00 210 GLU A CA 1
ATOM 1635 C C . GLU A 1 210 ? 18.127 -2.347 3.792 1.00 95.00 210 GLU A C 1
ATOM 1637 O O . GLU A 1 210 ? 18.936 -3.271 3.701 1.00 95.00 210 GLU A O 1
ATOM 1642 N N . HIS A 1 211 ? 17.146 -2.152 2.901 1.00 96.69 211 HIS A N 1
ATOM 1643 C CA . HIS A 1 211 ? 16.973 -2.996 1.714 1.00 96.69 211 HIS A CA 1
ATOM 1644 C C . HIS A 1 211 ? 18.175 -2.881 0.786 1.00 96.69 211 HIS A C 1
ATOM 1646 O O . HIS A 1 211 ? 18.745 -3.891 0.388 1.00 96.69 211 HIS A O 1
ATOM 1652 N N . GLN A 1 212 ? 18.593 -1.653 0.472 1.00 95.00 212 GLN A N 1
ATOM 1653 C CA . GLN A 1 212 ? 19.711 -1.406 -0.440 1.00 95.00 212 GLN A CA 1
ATOM 1654 C C . GLN A 1 212 ? 20.998 -2.060 0.066 1.00 95.00 212 GLN A C 1
ATOM 1656 O O . GLN A 1 212 ? 21.680 -2.746 -0.691 1.00 95.00 212 GLN A O 1
ATOM 1661 N N . ARG A 1 213 ? 21.290 -1.941 1.367 1.00 94.69 213 ARG A N 1
ATOM 1662 C CA . ARG A 1 213 ? 22.421 -2.630 1.999 1.00 94.69 213 ARG A CA 1
ATOM 1663 C C . ARG A 1 213 ? 22.292 -4.152 1.921 1.00 94.69 213 ARG A C 1
ATOM 1665 O O . ARG A 1 213 ? 23.271 -4.808 1.584 1.00 94.69 213 ARG A O 1
ATOM 1672 N N . ALA A 1 214 ? 21.114 -4.711 2.199 1.00 96.31 214 ALA A N 1
ATOM 1673 C CA . ALA A 1 214 ? 20.889 -6.154 2.108 1.00 96.31 214 ALA A CA 1
ATOM 1674 C C . ALA A 1 214 ? 21.079 -6.678 0.674 1.00 96.31 214 ALA A C 1
ATOM 1676 O O . ALA A 1 214 ? 21.756 -7.683 0.471 1.00 96.31 214 ALA A O 1
ATOM 1677 N N . ILE A 1 215 ? 20.544 -5.967 -0.323 1.00 95.69 215 ILE A N 1
ATOM 1678 C CA . ILE A 1 215 ? 20.695 -6.289 -1.749 1.00 95.69 215 ILE A CA 1
ATOM 1679 C C . ILE A 1 215 ? 22.165 -6.179 -2.163 1.00 95.69 215 ILE A C 1
ATOM 1681 O O . ILE A 1 215 ? 22.697 -7.076 -2.813 1.00 95.69 215 ILE A O 1
ATOM 1685 N N . LYS A 1 216 ? 22.851 -5.112 -1.746 1.00 92.19 216 LYS A N 1
ATOM 1686 C CA . LYS A 1 216 ? 24.277 -4.908 -2.018 1.00 92.19 216 LYS A CA 1
ATOM 1687 C C . LYS A 1 216 ? 25.126 -6.055 -1.468 1.00 92.19 216 LYS A C 1
ATOM 1689 O O . LYS A 1 216 ? 25.934 -6.618 -2.207 1.00 92.19 216 LYS A O 1
ATOM 1694 N N . GLU A 1 217 ? 24.939 -6.423 -0.202 1.00 93.00 217 GLU A N 1
ATOM 1695 C CA . GLU A 1 217 ? 25.675 -7.536 0.409 1.00 93.00 217 GLU A CA 1
ATOM 1696 C C . GLU A 1 217 ? 25.322 -8.879 -0.243 1.00 93.00 217 GLU A C 1
ATOM 1698 O O . GLU A 1 217 ? 26.217 -9.680 -0.514 1.00 93.00 217 GLU A O 1
ATOM 1703 N N . TRP A 1 218 ? 24.054 -9.109 -0.595 1.00 94.56 218 TRP A N 1
ATOM 1704 C CA . TRP A 1 218 ? 23.610 -10.302 -1.326 1.00 94.56 218 TRP A CA 1
ATOM 1705 C C . TRP A 1 218 ? 24.317 -10.482 -2.676 1.00 94.56 218 TRP A C 1
ATOM 1707 O O . TRP A 1 218 ? 24.685 -11.603 -3.041 1.00 94.56 218 TRP A O 1
ATOM 1717 N N . ILE A 1 219 ? 24.534 -9.390 -3.411 1.00 91.31 219 ILE A N 1
ATOM 1718 C CA . ILE A 1 219 ? 25.258 -9.408 -4.688 1.00 91.31 219 ILE A CA 1
ATOM 1719 C C . ILE A 1 219 ? 26.752 -9.630 -4.439 1.00 91.31 219 ILE A C 1
ATOM 1721 O O . ILE A 1 219 ? 27.363 -10.506 -5.052 1.00 91.31 219 ILE A O 1
ATOM 1725 N N . LYS A 1 220 ? 27.341 -8.861 -3.517 1.00 89.12 220 LYS A N 1
ATOM 1726 C CA . LYS A 1 220 ? 28.785 -8.854 -3.246 1.00 89.12 220 LYS A CA 1
ATOM 1727 C C . LYS A 1 220 ? 29.300 -10.179 -2.688 1.00 89.12 220 LYS A C 1
ATOM 1729 O O . LYS A 1 220 ? 30.396 -10.609 -3.033 1.00 89.12 220 LYS A O 1
ATOM 1734 N N . THR A 1 221 ? 28.533 -10.807 -1.803 1.00 88.88 221 THR A N 1
ATOM 1735 C CA . THR A 1 221 ? 28.940 -12.031 -1.095 1.00 88.88 221 THR A CA 1
ATOM 1736 C C . THR A 1 221 ? 28.550 -13.309 -1.832 1.00 88.88 221 THR A C 1
ATOM 1738 O O . THR A 1 221 ? 28.806 -14.410 -1.336 1.00 88.88 221 THR A O 1
ATOM 1741 N N . SER A 1 222 ? 27.931 -13.195 -3.010 1.00 85.44 222 SER A N 1
ATOM 1742 C CA . SER A 1 222 ? 27.473 -14.368 -3.736 1.00 85.44 222 SER A CA 1
ATOM 1743 C C . SER A 1 222 ? 28.617 -15.152 -4.384 1.00 85.44 222 SER A C 1
ATOM 1745 O O . SER A 1 222 ? 29.437 -14.562 -5.089 1.00 85.44 222 SER A O 1
ATOM 1747 N N . PRO A 1 223 ? 28.616 -16.496 -4.277 1.00 84.44 223 PRO A N 1
ATOM 1748 C CA . PRO A 1 223 ? 29.561 -17.341 -5.007 1.00 84.44 223 PRO A CA 1
ATOM 1749 C C . PRO A 1 223 ? 29.342 -17.336 -6.531 1.00 84.44 223 PRO A C 1
ATOM 1751 O O . PRO A 1 223 ? 30.225 -17.762 -7.266 1.00 84.44 223 PRO A O 1
ATOM 1754 N N . LEU A 1 224 ? 28.182 -16.875 -7.013 1.00 82.19 224 LEU A N 1
ATOM 1755 C CA . LEU A 1 224 ? 27.836 -16.840 -8.441 1.00 82.19 224 LEU A CA 1
ATOM 1756 C C . LEU A 1 224 ? 28.349 -15.580 -9.154 1.00 82.19 224 LEU A C 1
ATOM 1758 O O . LEU A 1 224 ? 28.299 -15.507 -10.381 1.00 82.19 224 LEU A O 1
ATOM 1762 N N . GLY A 1 225 ? 28.802 -14.578 -8.394 1.00 84.38 225 GLY A N 1
ATOM 1763 C CA . GLY A 1 225 ? 29.041 -13.235 -8.912 1.00 84.38 225 GLY A CA 1
ATOM 1764 C C . GLY A 1 225 ? 27.756 -12.538 -9.379 1.00 84.38 225 GLY A C 1
ATOM 1765 O O . GLY A 1 225 ? 26.662 -13.101 -9.358 1.00 84.38 225 GLY A O 1
ATOM 1766 N N . ILE A 1 226 ? 27.889 -11.281 -9.805 1.00 87.06 226 ILE A N 1
ATOM 1767 C CA . ILE A 1 226 ? 26.760 -10.444 -10.248 1.00 87.06 226 ILE A CA 1
ATOM 1768 C C . ILE A 1 226 ? 26.105 -10.946 -11.546 1.00 87.06 226 ILE A C 1
ATOM 1770 O O . ILE A 1 226 ? 24.909 -10.772 -11.733 1.00 87.06 226 ILE A O 1
ATOM 1774 N N . GLU A 1 227 ? 26.862 -11.613 -12.421 1.00 86.44 227 GLU A N 1
ATOM 1775 C CA . GLU A 1 227 ? 26.372 -12.119 -13.715 1.00 86.44 227 GLU A CA 1
ATOM 1776 C C . GLU A 1 227 ? 25.400 -13.298 -13.555 1.00 86.44 227 GLU A C 1
ATOM 1778 O O . GLU A 1 227 ? 24.513 -13.495 -14.382 1.00 86.44 227 GLU A O 1
ATOM 1783 N N . GLY A 1 228 ? 25.527 -14.065 -12.467 1.00 88.19 228 GLY A N 1
ATOM 1784 C CA . GLY A 1 228 ? 24.604 -15.147 -12.119 1.00 88.19 228 GLY A CA 1
ATOM 1785 C C . GLY A 1 228 ? 23.382 -14.694 -11.317 1.00 88.19 228 GLY A C 1
ATOM 1786 O O . GLY A 1 228 ? 22.660 -15.552 -10.800 1.00 88.19 228 GLY A O 1
ATOM 1787 N N . LYS A 1 229 ? 23.182 -13.377 -11.158 1.00 94.00 229 LYS A N 1
ATOM 1788 C CA . LYS A 1 229 ? 22.167 -12.772 -10.291 1.00 94.00 229 LYS A CA 1
ATOM 1789 C C . LYS A 1 229 ? 21.175 -11.928 -11.073 1.00 94.00 229 LYS A C 1
ATOM 1791 O O . LYS A 1 229 ? 21.512 -11.285 -12.063 1.00 94.00 229 LYS A O 1
ATOM 1796 N N . GLU A 1 230 ? 19.946 -11.901 -10.579 1.00 96.00 230 GLU A N 1
ATOM 1797 C CA . GLU A 1 230 ? 18.867 -11.119 -11.172 1.00 96.00 230 GLU A CA 1
ATOM 1798 C C . GLU A 1 230 ? 17.918 -10.585 -10.098 1.00 96.00 230 GLU A C 1
ATOM 1800 O O . GLU A 1 230 ? 17.554 -11.302 -9.164 1.00 96.00 230 GLU A O 1
ATOM 1805 N N . ILE A 1 231 ? 17.504 -9.331 -10.257 1.00 97.75 231 ILE A N 1
ATOM 1806 C CA . ILE A 1 231 ? 16.441 -8.709 -9.466 1.00 97.75 231 ILE A CA 1
ATOM 1807 C C . ILE A 1 231 ? 15.165 -8.710 -10.307 1.00 97.75 231 ILE A C 1
ATOM 1809 O O . ILE A 1 231 ? 15.201 -8.361 -11.483 1.00 97.75 231 ILE A O 1
ATOM 1813 N N . ILE A 1 232 ? 14.049 -9.112 -9.707 1.00 98.44 232 ILE A N 1
ATOM 1814 C CA . ILE A 1 232 ? 12.739 -9.191 -10.351 1.00 98.44 232 ILE A CA 1
ATOM 1815 C C . ILE A 1 232 ? 11.771 -8.324 -9.550 1.00 98.44 232 ILE A C 1
ATOM 1817 O O . ILE A 1 232 ? 11.515 -8.610 -8.382 1.00 98.44 232 ILE A O 1
ATOM 1821 N N . PHE A 1 233 ? 11.221 -7.280 -10.157 1.00 98.19 233 PHE A N 1
ATOM 1822 C CA . PHE A 1 233 ? 10.151 -6.490 -9.558 1.00 98.19 233 PHE A CA 1
ATOM 1823 C C . PHE A 1 233 ? 8.797 -7.172 -9.768 1.00 98.19 233 PHE A C 1
ATOM 1825 O O . PHE A 1 233 ? 8.460 -7.600 -10.868 1.00 98.19 233 PHE A O 1
ATOM 1832 N N . ALA A 1 234 ? 8.030 -7.280 -8.692 1.00 97.12 234 ALA A N 1
ATOM 1833 C CA . ALA A 1 234 ? 6.649 -7.747 -8.664 1.00 97.12 234 ALA A CA 1
ATOM 1834 C C . ALA A 1 234 ? 5.812 -6.718 -7.887 1.00 97.12 234 ALA A C 1
ATOM 1836 O O . ALA A 1 234 ? 5.266 -7.011 -6.823 1.00 97.12 234 ALA A O 1
ATOM 1837 N N . PHE A 1 235 ? 5.856 -5.473 -8.364 1.00 94.94 235 PHE A N 1
ATOM 1838 C CA . PHE A 1 235 ? 5.120 -4.337 -7.806 1.00 94.94 235 PHE A CA 1
ATOM 1839 C C . PHE A 1 235 ? 3.724 -4.255 -8.424 1.00 94.94 235 PHE A C 1
ATOM 1841 O O . PHE A 1 235 ? 3.448 -4.946 -9.409 1.00 94.94 235 PHE A O 1
ATOM 1848 N N . ASP A 1 236 ? 2.864 -3.422 -7.842 1.00 88.81 236 ASP A N 1
ATOM 1849 C CA . ASP A 1 236 ? 1.486 -3.274 -8.291 1.00 88.81 236 ASP A CA 1
ATOM 1850 C C . ASP A 1 236 ? 1.436 -2.831 -9.769 1.00 88.81 236 ASP A C 1
ATOM 1852 O O . ASP A 1 236 ? 2.227 -2.003 -10.235 1.00 88.81 236 ASP A O 1
ATOM 1856 N N . ASN A 1 237 ? 0.485 -3.376 -10.529 1.00 82.88 237 ASN A N 1
ATOM 1857 C CA . ASN A 1 237 ? 0.183 -2.978 -11.902 1.00 82.88 237 ASN A CA 1
ATOM 1858 C C . ASN A 1 237 ? -0.678 -1.705 -11.929 1.00 82.88 237 ASN A C 1
ATOM 1860 O O . ASN A 1 237 ? -1.746 -1.647 -12.539 1.00 82.88 237 ASN A O 1
ATOM 1864 N N . ASP A 1 238 ? -0.196 -0.669 -11.258 1.00 75.31 238 ASP A N 1
ATOM 1865 C CA . ASP A 1 238 ? -0.703 0.691 -11.351 1.00 75.31 238 ASP A CA 1
ATOM 1866 C C . ASP A 1 238 ? 0.439 1.655 -11.709 1.00 75.31 238 ASP A C 1
ATOM 1868 O O . ASP A 1 238 ? 1.598 1.258 -11.872 1.00 75.31 238 ASP A O 1
ATOM 1872 N N . THR A 1 239 ? 0.111 2.929 -11.920 1.00 77.88 239 THR A N 1
ATOM 1873 C CA . THR A 1 239 ? 1.098 3.943 -12.315 1.00 77.88 239 THR A CA 1
ATOM 1874 C C . THR A 1 239 ? 2.208 4.075 -11.267 1.00 77.88 239 THR A C 1
ATOM 1876 O O . THR A 1 239 ? 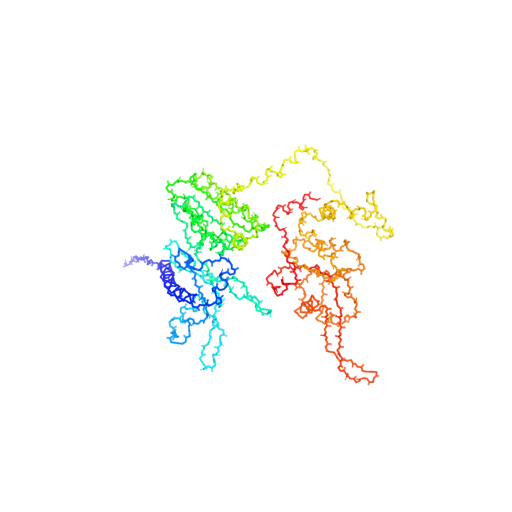3.388 4.096 -11.611 1.00 77.88 239 THR A O 1
ATOM 1879 N N . ALA A 1 240 ? 1.854 4.060 -9.980 1.00 74.75 240 ALA A N 1
ATOM 1880 C CA . ALA A 1 240 ? 2.796 4.283 -8.892 1.00 74.75 240 ALA A CA 1
ATOM 1881 C C . ALA A 1 240 ? 3.765 3.097 -8.708 1.00 74.75 240 ALA A C 1
ATOM 1883 O O . ALA A 1 240 ? 4.963 3.304 -8.478 1.00 74.75 240 ALA A O 1
ATOM 1884 N N . GLY A 1 241 ? 3.281 1.862 -8.863 1.00 79.88 241 GLY A N 1
ATOM 1885 C CA . GLY A 1 241 ? 4.093 0.646 -8.869 1.00 79.88 241 GLY A CA 1
ATOM 1886 C C . GLY A 1 241 ? 5.056 0.591 -10.061 1.00 79.88 241 GLY A C 1
ATOM 1887 O O . GLY A 1 241 ? 6.243 0.280 -9.889 1.00 79.88 241 GLY A O 1
ATOM 1888 N N . LYS A 1 242 ? 4.600 0.989 -11.258 1.00 83.62 242 LYS A N 1
ATOM 1889 C CA . LYS A 1 242 ? 5.432 1.076 -12.477 1.00 83.62 242 LYS A CA 1
ATOM 1890 C C . LYS A 1 242 ? 6.533 2.128 -12.363 1.00 83.62 242 LYS A C 1
ATOM 1892 O O . LYS A 1 242 ? 7.699 1.825 -12.617 1.00 83.62 242 LYS A O 1
ATOM 1897 N N . GLU A 1 243 ? 6.196 3.337 -11.927 1.00 81.50 243 GLU A N 1
ATOM 1898 C CA . GLU A 1 243 ? 7.168 4.413 -11.700 1.00 81.50 243 GLU A CA 1
ATOM 1899 C C . GLU A 1 243 ? 8.201 4.025 -10.639 1.00 81.50 243 GLU A C 1
ATOM 1901 O O . GLU A 1 243 ? 9.407 4.209 -10.825 1.00 81.50 243 GLU A O 1
ATOM 1906 N N . SER A 1 244 ? 7.744 3.421 -9.539 1.00 81.81 244 SER A N 1
ATOM 1907 C CA . SER A 1 244 ? 8.629 2.938 -8.476 1.00 81.81 244 SER A CA 1
ATOM 1908 C C . SER A 1 244 ? 9.567 1.842 -8.974 1.00 81.81 244 SER A C 1
ATOM 1910 O O . SER A 1 244 ? 10.741 1.837 -8.605 1.00 81.81 244 SER A O 1
ATOM 1912 N N . THR A 1 245 ? 9.085 0.951 -9.845 1.00 92.00 245 THR A N 1
ATOM 1913 C CA . THR A 1 245 ? 9.905 -0.079 -10.495 1.00 92.00 245 THR A CA 1
ATOM 1914 C C . THR A 1 245 ? 11.022 0.547 -11.326 1.00 92.00 245 THR A C 1
ATOM 1916 O O . THR A 1 245 ? 12.181 0.172 -11.151 1.00 92.00 245 THR A O 1
ATOM 1919 N N . LEU A 1 246 ? 10.716 1.539 -12.172 1.00 89.56 246 LEU A N 1
ATOM 1920 C CA . LEU A 1 246 ? 11.720 2.245 -12.981 1.00 89.56 246 LEU A CA 1
ATOM 1921 C C . LEU A 1 246 ? 12.756 2.955 -12.097 1.00 89.56 246 LEU A C 1
ATOM 1923 O O . LEU A 1 246 ? 13.959 2.710 -12.214 1.00 89.56 246 LEU A O 1
ATOM 1927 N N . LYS A 1 247 ? 12.282 3.758 -11.141 1.00 90.81 247 LYS A N 1
ATOM 1928 C CA . LYS A 1 247 ? 13.114 4.499 -10.183 1.00 90.81 247 LYS A CA 1
ATOM 1929 C C . LYS A 1 247 ? 14.046 3.583 -9.390 1.00 90.81 247 LYS A C 1
ATOM 1931 O O . LYS A 1 247 ? 15.224 3.887 -9.195 1.00 90.81 247 LYS A O 1
ATOM 1936 N N . TYR A 1 248 ? 13.536 2.462 -8.885 1.00 94.06 248 TYR A N 1
ATOM 1937 C CA . TYR A 1 248 ? 14.332 1.533 -8.087 1.00 94.06 248 TYR A CA 1
ATOM 1938 C C . TYR A 1 248 ? 15.250 0.662 -8.924 1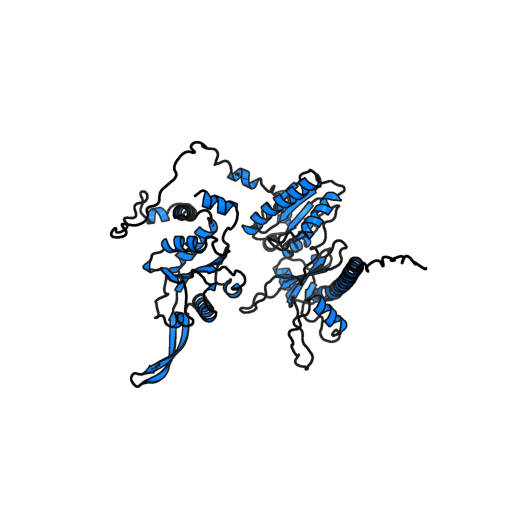.00 94.06 248 TYR A C 1
ATOM 1940 O O . TYR A 1 248 ? 16.355 0.372 -8.464 1.00 94.06 248 TYR A O 1
ATOM 1948 N N . ALA A 1 249 ? 14.857 0.298 -10.142 1.00 94.44 249 ALA A N 1
ATOM 1949 C CA . ALA A 1 249 ? 15.758 -0.347 -11.082 1.00 94.44 249 ALA A CA 1
ATOM 1950 C C . ALA A 1 249 ? 16.968 0.549 -11.367 1.00 94.44 249 ALA A C 1
ATOM 1952 O O . ALA A 1 249 ? 18.097 0.102 -11.177 1.00 94.44 249 ALA A O 1
ATOM 1953 N N . GLU A 1 250 ? 16.760 1.826 -11.704 1.00 91.56 250 GLU A N 1
ATOM 1954 C CA . GLU A 1 250 ? 17.852 2.778 -11.940 1.00 91.56 250 GLU A CA 1
ATOM 1955 C C . GLU A 1 250 ? 18.740 2.951 -10.697 1.00 91.56 250 GLU A C 1
ATOM 1957 O O . GLU A 1 250 ? 19.973 2.902 -10.785 1.00 91.56 250 GLU A O 1
ATOM 1962 N N . LYS A 1 251 ? 18.128 3.089 -9.513 1.00 92.50 251 LYS A N 1
ATOM 1963 C CA . LYS A 1 251 ? 18.861 3.233 -8.248 1.00 92.50 251 LYS A CA 1
ATOM 1964 C C . LYS A 1 251 ? 19.732 2.012 -7.946 1.00 92.50 251 LYS A C 1
ATOM 1966 O O . LYS A 1 251 ? 20.910 2.159 -7.613 1.00 92.50 251 LYS A O 1
ATOM 1971 N N . LEU A 1 252 ? 19.175 0.806 -8.058 1.00 93.25 252 LEU A N 1
ATOM 1972 C CA . LEU A 1 252 ? 19.892 -0.445 -7.793 1.00 93.25 252 LEU A CA 1
ATOM 1973 C C . LEU A 1 252 ? 20.968 -0.705 -8.849 1.00 93.25 252 LEU A C 1
ATOM 1975 O O . LEU A 1 252 ? 22.066 -1.145 -8.504 1.00 93.25 252 LEU A O 1
ATOM 1979 N N . GLN A 1 253 ? 20.692 -0.367 -10.107 1.00 92.00 253 GLN A N 1
ATOM 1980 C CA . GLN A 1 253 ? 21.653 -0.439 -11.198 1.00 92.00 253 GLN A CA 1
ATOM 1981 C C . GLN A 1 253 ? 22.853 0.482 -10.950 1.00 92.00 253 GLN A C 1
ATOM 1983 O O . GLN A 1 253 ? 24.002 0.041 -11.017 1.00 92.00 253 GLN A O 1
ATOM 1988 N N . SER A 1 254 ? 22.592 1.739 -10.586 1.00 89.69 254 SER A N 1
ATOM 1989 C CA . SER A 1 254 ? 23.617 2.735 -10.255 1.00 89.69 254 SER A CA 1
ATOM 1990 C C . SER A 1 254 ? 24.454 2.312 -9.050 1.00 89.69 254 SER A C 1
ATOM 1992 O O . SER A 1 254 ? 25.681 2.406 -9.080 1.00 89.69 254 SER A O 1
ATOM 1994 N N . MET A 1 255 ? 23.807 1.776 -8.010 1.00 89.31 255 MET A N 1
ATOM 1995 C CA . MET A 1 255 ? 24.482 1.219 -6.836 1.00 89.31 255 MET A CA 1
ATOM 1996 C C . MET A 1 255 ? 25.422 0.067 -7.220 1.00 89.31 255 MET A C 1
ATOM 1998 O O . MET A 1 255 ? 26.568 0.031 -6.772 1.00 89.31 255 MET A O 1
ATOM 2002 N N . CYS A 1 256 ? 24.969 -0.863 -8.065 1.00 85.44 256 CYS A N 1
ATOM 2003 C CA . CYS A 1 256 ? 25.796 -1.977 -8.531 1.00 85.44 256 CYS A CA 1
ATOM 2004 C C . CYS A 1 256 ? 26.978 -1.495 -9.377 1.00 85.44 256 CYS A C 1
ATOM 2006 O O . CYS A 1 256 ? 28.104 -1.954 -9.177 1.00 85.44 256 CYS A O 1
ATOM 2008 N N . HIS A 1 257 ? 26.750 -0.533 -10.272 1.00 86.06 257 HIS A N 1
ATOM 2009 C CA . HIS A 1 257 ? 27.804 0.035 -11.102 1.00 86.06 257 HIS A CA 1
ATOM 2010 C C . HIS A 1 257 ? 28.870 0.750 -10.257 1.00 86.06 257 HIS A C 1
ATOM 2012 O O . HIS A 1 257 ? 30.061 0.503 -10.440 1.00 86.06 257 HIS A O 1
ATOM 2018 N N . ALA A 1 258 ? 28.459 1.583 -9.297 1.00 83.75 258 ALA A N 1
ATOM 2019 C CA . ALA A 1 258 ? 29.374 2.325 -8.430 1.00 83.75 258 ALA A CA 1
ATOM 2020 C C . ALA A 1 258 ? 30.267 1.411 -7.573 1.00 83.75 258 ALA A C 1
ATOM 2022 O O . ALA A 1 258 ? 31.435 1.714 -7.349 1.00 83.75 258 ALA A O 1
ATOM 2023 N N . GLU A 1 259 ? 29.730 0.285 -7.103 1.00 78.25 259 GLU A N 1
ATOM 2024 C CA . GLU A 1 259 ? 30.413 -0.583 -6.136 1.00 78.25 259 GLU A CA 1
ATOM 2025 C C . GLU A 1 259 ? 31.165 -1.749 -6.781 1.00 78.25 259 GLU A C 1
ATOM 2027 O O . GLU A 1 259 ? 32.179 -2.203 -6.254 1.00 78.25 259 GLU A O 1
ATOM 2032 N N . LEU A 1 260 ? 30.664 -2.262 -7.908 1.00 80.00 260 LEU A N 1
ATOM 2033 C CA . LEU A 1 260 ? 31.156 -3.493 -8.535 1.00 80.00 260 LEU A CA 1
ATOM 2034 C C . LEU A 1 260 ? 31.642 -3.279 -9.975 1.00 80.00 260 LEU A C 1
ATOM 2036 O O . LEU A 1 260 ? 32.123 -4.234 -10.589 1.00 80.00 260 LEU A O 1
ATOM 2040 N N . SER A 1 261 ? 31.517 -2.056 -10.517 1.00 81.69 261 SER A N 1
ATOM 2041 C CA . SER A 1 261 ? 31.832 -1.711 -11.919 1.00 81.69 261 SER A CA 1
ATOM 2042 C C . SER A 1 261 ? 31.157 -2.646 -12.929 1.00 81.69 261 SER A C 1
ATOM 2044 O O . SER A 1 261 ? 31.704 -2.949 -13.989 1.00 81.69 261 SER A O 1
ATOM 2046 N N . ARG A 1 262 ? 29.978 -3.163 -12.569 1.00 83.81 262 ARG A N 1
ATOM 2047 C CA . ARG A 1 262 ? 29.206 -4.129 -13.349 1.00 83.81 262 ARG A CA 1
ATOM 2048 C C . ARG A 1 262 ? 27.715 -3.849 -13.229 1.00 83.81 262 ARG A C 1
ATOM 2050 O O . ARG A 1 262 ? 27.248 -3.300 -12.235 1.00 83.81 262 ARG A O 1
ATOM 2057 N N . SER A 1 263 ? 26.994 -4.280 -14.253 1.00 85.44 263 SER A N 1
ATOM 2058 C CA . SER A 1 263 ? 25.538 -4.220 -14.332 1.00 85.44 263 SER A CA 1
ATOM 2059 C C . SER A 1 263 ? 24.919 -5.490 -13.756 1.00 85.44 263 SER A C 1
ATOM 2061 O O . SER A 1 263 ? 25.453 -6.576 -13.982 1.00 85.44 263 SER A O 1
ATOM 2063 N N . ILE A 1 264 ? 23.796 -5.365 -13.050 1.00 91.50 264 ILE A N 1
ATOM 2064 C CA . ILE A 1 264 ? 22.963 -6.509 -12.667 1.00 91.50 264 ILE A CA 1
ATOM 2065 C C . ILE A 1 264 ? 21.782 -6.615 -13.631 1.00 91.50 264 ILE A C 1
ATOM 2067 O O . ILE A 1 264 ? 21.339 -5.619 -14.196 1.00 91.50 264 ILE A O 1
ATOM 2071 N N . ARG A 1 265 ? 21.272 -7.828 -13.843 1.00 94.31 265 ARG A N 1
ATOM 2072 C CA . ARG A 1 265 ? 20.041 -8.022 -14.606 1.00 94.31 265 ARG A CA 1
ATOM 2073 C C . ARG A 1 265 ? 18.832 -7.622 -13.760 1.00 94.31 265 ARG A C 1
ATOM 2075 O O . ARG A 1 265 ? 18.705 -8.097 -12.629 1.00 94.31 265 ARG A O 1
ATOM 2082 N N . ILE A 1 266 ? 17.947 -6.792 -14.310 1.00 96.44 266 ILE A N 1
ATOM 2083 C CA . ILE A 1 266 ? 16.740 -6.320 -13.624 1.00 96.44 266 ILE A CA 1
ATOM 2084 C C . ILE A 1 266 ? 15.526 -6.488 -14.538 1.00 96.44 266 ILE A C 1
ATOM 2086 O O . ILE A 1 266 ? 15.447 -5.891 -15.611 1.00 96.44 266 ILE A O 1
ATOM 2090 N N . THR A 1 267 ? 14.560 -7.281 -14.088 1.00 97.62 267 THR A N 1
ATOM 2091 C CA . THR A 1 267 ? 13.312 -7.559 -14.805 1.00 97.62 267 THR A CA 1
ATOM 2092 C C . THR A 1 267 ? 12.090 -7.188 -13.964 1.00 97.62 267 THR A C 1
ATOM 2094 O O . THR A 1 267 ? 12.205 -6.921 -12.769 1.00 97.62 267 THR A O 1
ATOM 2097 N N . THR A 1 268 ? 10.913 -7.146 -14.584 1.00 97.06 268 THR A N 1
ATOM 2098 C CA . THR A 1 268 ? 9.624 -6.918 -13.919 1.00 97.06 268 THR A CA 1
ATOM 2099 C C . THR A 1 268 ? 8.584 -7.924 -14.392 1.00 97.06 268 THR A C 1
ATOM 2101 O O . THR A 1 268 ? 8.595 -8.343 -15.554 1.00 97.06 268 THR A O 1
ATOM 2104 N N . LEU A 1 269 ? 7.690 -8.320 -13.490 1.00 95.19 269 LEU A N 1
ATOM 2105 C CA . LEU A 1 269 ? 6.504 -9.098 -13.829 1.00 95.19 269 LEU A CA 1
ATOM 2106 C C . LEU A 1 269 ? 5.452 -8.186 -14.464 1.00 95.19 269 LEU A C 1
ATOM 2108 O O . LEU A 1 269 ? 5.247 -7.065 -14.003 1.00 95.19 269 LEU A O 1
ATOM 2112 N N . ASP A 1 270 ? 4.780 -8.690 -15.493 1.00 87.94 270 ASP A N 1
ATOM 2113 C CA . ASP A 1 270 ? 3.595 -8.064 -16.080 1.00 87.94 270 ASP A CA 1
ATOM 2114 C C . ASP A 1 270 ? 2.347 -8.705 -15.459 1.00 87.94 270 ASP A C 1
ATOM 2116 O O . ASP A 1 270 ? 1.886 -9.758 -15.898 1.00 87.94 270 ASP A O 1
ATOM 2120 N N . LEU A 1 271 ? 1.880 -8.153 -14.335 1.00 86.94 271 LEU A N 1
ATOM 2121 C CA . LEU A 1 271 ? 0.784 -8.754 -13.574 1.00 86.94 271 LEU A CA 1
ATOM 2122 C C . LEU A 1 271 ? -0.562 -8.537 -14.294 1.00 86.94 271 LEU A C 1
ATOM 2124 O O . LEU A 1 271 ? -0.894 -7.402 -14.627 1.00 86.94 271 LEU A O 1
ATOM 2128 N N . PRO A 1 272 ? -1.405 -9.571 -14.469 1.00 74.69 272 PRO A N 1
ATOM 2129 C CA . PRO A 1 272 ? -2.715 -9.426 -15.113 1.00 74.69 272 PRO A CA 1
ATOM 2130 C C . PRO A 1 272 ? -3.761 -8.713 -14.236 1.00 74.69 272 PRO A C 1
ATOM 2132 O O . PRO A 1 272 ? -4.818 -8.322 -14.731 1.00 74.69 272 PRO A O 1
ATOM 2135 N N . ASN A 1 273 ? -3.478 -8.547 -12.942 1.00 87.81 273 ASN A N 1
ATOM 2136 C CA . ASN A 1 273 ? -4.329 -7.877 -11.958 1.00 87.81 273 ASN A CA 1
ATOM 2137 C C . ASN A 1 273 ? -3.524 -6.833 -11.185 1.00 87.81 273 ASN A C 1
ATOM 2139 O O . ASN A 1 273 ? -2.341 -6.632 -11.464 1.00 87.81 273 ASN A O 1
ATOM 2143 N N . LYS A 1 274 ? -4.166 -6.168 -10.219 1.00 75.00 274 LYS A N 1
ATOM 2144 C CA . LYS A 1 274 ? -3.578 -5.035 -9.513 1.00 75.00 274 LYS A CA 1
ATOM 2145 C C . LYS A 1 274 ? -2.289 -5.409 -8.792 1.00 75.00 274 LYS A C 1
ATOM 2147 O O . LYS A 1 274 ? -1.305 -4.705 -8.941 1.00 75.00 274 LYS A O 1
ATOM 2152 N N . ASP A 1 275 ? -2.299 -6.475 -8.005 1.00 91.44 275 ASP A N 1
ATOM 2153 C CA . ASP A 1 275 ? -1.163 -6.870 -7.172 1.00 91.44 275 ASP A CA 1
ATOM 2154 C C . ASP A 1 275 ? -0.985 -8.397 -7.166 1.00 91.44 275 ASP A C 1
ATOM 2156 O O . ASP A 1 275 ? -1.835 -9.150 -7.653 1.00 91.44 275 ASP A O 1
ATOM 2160 N N . VAL A 1 276 ? 0.147 -8.874 -6.643 1.00 95.12 276 VAL A N 1
ATOM 2161 C CA . VAL A 1 276 ? 0.478 -10.311 -6.602 1.00 95.12 276 VAL A CA 1
ATOM 2162 C C . VAL A 1 276 ? -0.579 -11.086 -5.811 1.00 95.12 276 VAL A C 1
ATOM 2164 O O . VAL A 1 276 ? -0.953 -12.195 -6.199 1.00 95.12 276 VAL A O 1
ATOM 2167 N N . ASN A 1 277 ? -1.076 -10.527 -4.704 1.00 95.50 277 ASN A N 1
ATOM 2168 C CA . ASN A 1 277 ? -2.090 -11.194 -3.891 1.00 95.50 277 ASN A CA 1
ATOM 2169 C C . ASN A 1 277 ? -3.438 -11.306 -4.613 1.00 95.50 277 ASN A C 1
ATOM 2171 O O . ASN A 1 277 ? -4.149 -12.291 -4.425 1.00 95.50 277 ASN A O 1
ATOM 2175 N N . GLU A 1 278 ? -3.817 -10.320 -5.419 1.00 90.56 278 GLU A N 1
ATOM 2176 C CA . GLU A 1 278 ? -5.018 -10.352 -6.247 1.00 90.56 278 GLU A CA 1
ATOM 2177 C C . GLU A 1 278 ? -4.881 -11.369 -7.381 1.00 90.56 278 GLU A C 1
ATOM 2179 O O . GLU A 1 278 ? -5.807 -12.150 -7.594 1.00 90.56 278 GLU A O 1
ATOM 2184 N N . VAL A 1 279 ? -3.710 -11.455 -8.028 1.00 90.94 279 VAL A N 1
ATOM 2185 C CA . VAL A 1 279 ? -3.432 -12.519 -9.010 1.00 90.94 279 VAL A CA 1
ATOM 2186 C C . VAL A 1 279 ? -3.629 -13.896 -8.371 1.00 90.94 279 VAL A C 1
ATOM 2188 O O . VAL A 1 279 ? -4.327 -14.734 -8.933 1.00 90.94 279 VAL A O 1
ATOM 2191 N N . LEU A 1 280 ? -3.097 -14.116 -7.163 1.00 92.44 280 LEU A N 1
ATOM 2192 C CA . LEU A 1 280 ? -3.263 -15.385 -6.444 1.00 92.44 280 LEU A CA 1
ATOM 2193 C C . LEU A 1 280 ? -4.723 -15.669 -6.033 1.00 92.44 280 LEU A C 1
ATOM 2195 O O . LEU A 1 280 ? -5.117 -16.826 -5.922 1.00 92.44 280 LEU A O 1
ATOM 2199 N N . GLN A 1 281 ? -5.539 -14.638 -5.795 1.00 90.31 281 GLN A N 1
ATOM 2200 C CA . GLN A 1 281 ? -6.963 -14.800 -5.469 1.00 90.31 281 GLN A CA 1
ATOM 2201 C C . GLN A 1 281 ? -7.819 -15.158 -6.689 1.00 90.31 281 GLN A C 1
ATOM 2203 O O . GLN A 1 281 ? -8.845 -15.821 -6.536 1.00 90.31 281 GLN A O 1
ATOM 2208 N N . LEU A 1 282 ? -7.438 -14.680 -7.876 1.00 85.62 282 LEU A N 1
ATOM 2209 C CA . LEU A 1 282 ? -8.247 -14.777 -9.095 1.00 85.62 282 LEU A CA 1
ATOM 2210 C C . LEU A 1 282 ? -7.765 -15.859 -10.069 1.00 85.62 282 LEU A C 1
ATOM 2212 O O . LEU A 1 282 ? -8.512 -16.235 -10.975 1.00 85.62 282 LEU A O 1
ATOM 2216 N N . HIS A 1 283 ? -6.547 -16.368 -9.889 1.00 88.31 283 HIS A N 1
ATOM 2217 C CA . HIS A 1 283 ? -5.912 -17.327 -10.786 1.00 88.31 283 HIS A CA 1
ATOM 2218 C C . HIS A 1 283 ? -5.268 -18.489 -10.024 1.00 88.31 283 HIS A C 1
ATOM 2220 O O . HIS A 1 283 ? -4.868 -18.365 -8.870 1.00 88.31 283 HIS A O 1
ATOM 2226 N N . GLU A 1 284 ? -5.118 -19.624 -10.708 1.00 87.44 284 GLU A N 1
ATOM 2227 C CA . GLU A 1 284 ? -4.352 -20.756 -10.185 1.00 87.44 284 GLU A CA 1
ATOM 2228 C C . GLU A 1 284 ? -2.860 -20.395 -10.047 1.00 87.44 284 GLU A C 1
ATOM 2230 O O . GLU A 1 284 ? -2.318 -19.731 -10.940 1.00 87.44 284 GLU A O 1
ATOM 2235 N N . PRO A 1 285 ? -2.147 -20.889 -9.013 1.00 87.69 285 PRO A N 1
ATOM 2236 C CA . PRO A 1 285 ? -0.744 -20.538 -8.753 1.00 87.69 285 PRO A CA 1
ATOM 2237 C C . PRO A 1 285 ? 0.210 -20.768 -9.935 1.00 87.69 285 PRO A C 1
ATOM 2239 O O . PRO A 1 285 ? 1.218 -20.076 -10.061 1.00 87.69 285 PRO A O 1
ATOM 2242 N N . ALA A 1 286 ? -0.123 -21.693 -10.841 1.00 88.75 286 ALA A N 1
ATOM 2243 C CA . ALA A 1 286 ? 0.649 -21.975 -12.050 1.00 88.75 286 ALA A CA 1
ATOM 2244 C C . ALA A 1 286 ? 0.848 -20.746 -12.963 1.00 88.75 286 ALA A C 1
ATOM 2246 O O . ALA A 1 286 ? 1.820 -20.703 -13.718 1.00 88.75 286 ALA A O 1
ATOM 2247 N N . ILE A 1 287 ? -0.013 -19.720 -12.880 1.00 90.56 287 ILE A N 1
ATOM 2248 C CA . ILE A 1 287 ? 0.166 -18.471 -13.639 1.00 90.56 287 ILE A CA 1
ATOM 2249 C C . ILE A 1 287 ? 1.504 -17.795 -13.318 1.00 90.56 287 ILE A C 1
ATOM 2251 O O . ILE A 1 287 ? 2.146 -17.233 -14.203 1.00 90.56 287 ILE A O 1
ATOM 2255 N N . PHE A 1 288 ? 1.980 -17.903 -12.076 1.00 92.69 288 PHE A N 1
ATOM 2256 C CA . PHE A 1 288 ? 3.252 -17.318 -11.670 1.00 92.69 288 PHE A CA 1
ATOM 2257 C C . PHE A 1 288 ? 4.446 -17.993 -12.339 1.00 92.69 288 PHE A C 1
ATOM 2259 O O . PHE A 1 288 ? 5.446 -17.321 -12.566 1.00 92.69 288 PHE A O 1
ATOM 2266 N N . GLU A 1 289 ? 4.362 -19.271 -12.724 1.00 92.69 289 GLU A N 1
ATOM 2267 C CA . GLU A 1 289 ? 5.420 -19.906 -13.520 1.00 92.69 289 GLU A CA 1
ATOM 2268 C C . GLU A 1 289 ? 5.559 -19.237 -14.887 1.00 92.69 289 GLU A C 1
ATOM 2270 O O . GLU A 1 289 ? 6.675 -19.040 -15.373 1.00 92.69 289 GLU A O 1
ATOM 2275 N N . GLN A 1 290 ? 4.426 -18.876 -15.499 1.00 90.94 290 GLN A N 1
ATOM 2276 C CA . GLN A 1 290 ? 4.398 -18.151 -16.762 1.00 90.94 290 GLN A CA 1
ATOM 2277 C C . GLN A 1 290 ? 4.892 -16.716 -16.574 1.00 90.94 290 GLN A C 1
ATOM 2279 O O . GLN A 1 290 ? 5.808 -16.304 -17.276 1.00 90.94 290 GLN A O 1
ATOM 2284 N N . LEU A 1 291 ? 4.378 -15.985 -15.581 1.00 93.62 291 LEU A N 1
ATOM 2285 C CA . LEU A 1 291 ? 4.809 -14.612 -15.291 1.00 93.62 291 LEU A CA 1
ATOM 2286 C C . LEU A 1 291 ? 6.307 -14.538 -14.995 1.00 93.62 291 LEU A C 1
ATOM 2288 O O . LEU A 1 291 ? 7.022 -13.700 -15.541 1.00 93.62 291 LEU A O 1
ATOM 2292 N N . LEU A 1 292 ? 6.810 -15.455 -14.166 1.00 94.88 292 LEU A N 1
ATOM 2293 C CA . LEU A 1 292 ? 8.231 -15.545 -13.872 1.00 94.88 292 LEU A CA 1
ATOM 2294 C C . LEU A 1 292 ? 9.023 -15.910 -15.117 1.00 94.88 292 LEU A C 1
ATOM 2296 O O . LEU A 1 292 ? 10.139 -15.437 -15.230 1.00 94.88 292 LEU A O 1
ATOM 2300 N N . ARG A 1 293 ? 8.512 -16.720 -16.046 1.00 93.69 293 ARG A N 1
ATOM 2301 C CA . ARG A 1 293 ? 9.210 -17.065 -17.294 1.00 93.69 293 ARG A CA 1
ATOM 2302 C C . ARG A 1 293 ? 9.258 -15.896 -18.278 1.00 93.69 293 ARG A C 1
ATOM 2304 O O . ARG A 1 293 ? 10.342 -15.612 -18.787 1.00 93.69 293 ARG A O 1
ATOM 2311 N N . ASP A 1 294 ? 8.127 -15.226 -18.466 1.00 92.25 294 ASP A N 1
ATOM 2312 C CA . ASP A 1 294 ? 7.871 -14.241 -19.525 1.00 92.25 294 ASP A CA 1
ATOM 2313 C C . ASP A 1 294 ? 8.167 -12.791 -19.091 1.00 92.25 294 ASP A C 1
ATOM 2315 O O . ASP A 1 294 ? 8.013 -11.860 -19.878 1.00 92.25 294 ASP A O 1
ATOM 2319 N N . ARG A 1 295 ? 8.629 -12.596 -17.848 1.00 95.25 295 ARG A N 1
ATOM 2320 C CA . ARG A 1 295 ? 9.036 -11.301 -17.278 1.00 95.25 295 ARG A CA 1
ATOM 2321 C C . ARG A 1 295 ? 9.897 -10.454 -18.225 1.00 95.25 295 ARG A C 1
ATOM 2323 O O . ARG A 1 295 ? 10.828 -10.949 -18.868 1.00 95.25 295 ARG A O 1
ATOM 2330 N N . ALA A 1 296 ? 9.628 -9.152 -18.244 1.00 91.19 296 ALA A N 1
ATOM 2331 C CA . ALA A 1 296 ? 10.260 -8.197 -19.148 1.00 91.19 296 ALA A CA 1
ATOM 2332 C C . ALA A 1 296 ? 11.496 -7.532 -18.521 1.00 91.19 296 ALA A C 1
ATOM 2334 O O . ALA A 1 296 ? 11.560 -7.346 -17.310 1.00 91.19 296 ALA A O 1
ATOM 2335 N N . GLU A 1 297 ? 12.475 -7.129 -19.337 1.00 92.75 297 GLU A N 1
ATOM 2336 C CA . GLU A 1 297 ? 13.582 -6.268 -18.880 1.00 92.75 297 GLU A CA 1
ATOM 2337 C C . GLU A 1 297 ? 13.057 -4.859 -18.576 1.00 92.75 297 GLU A C 1
ATOM 2339 O O . GLU A 1 297 ? 12.335 -4.271 -19.391 1.00 92.75 297 GLU A O 1
ATOM 2344 N N . VAL A 1 298 ? 13.457 -4.296 -17.433 1.00 84.19 298 VAL A N 1
ATOM 2345 C CA . VAL A 1 298 ? 13.068 -2.934 -17.050 1.00 84.19 298 VAL A CA 1
ATOM 2346 C C . VAL A 1 298 ? 13.740 -1.946 -18.017 1.00 84.19 298 VAL A C 1
ATOM 2348 O O . VAL A 1 298 ? 14.964 -1.870 -18.078 1.00 84.19 298 VAL A O 1
ATOM 2351 N N . GLY A 1 299 ? 12.943 -1.250 -18.840 1.00 62.81 299 GLY A N 1
ATOM 2352 C CA . GLY A 1 299 ? 13.409 -0.298 -19.866 1.00 62.81 299 GLY A CA 1
ATOM 2353 C C . GLY A 1 299 ? 13.234 -0.735 -21.332 1.00 62.81 299 GLY A C 1
ATOM 2354 O O . GLY A 1 299 ? 13.333 0.095 -22.231 1.00 62.81 299 GLY A O 1
ATOM 2355 N N . LYS A 1 300 ? 12.900 -2.003 -21.633 1.00 52.81 300 LYS A N 1
ATOM 2356 C CA . LYS A 1 300 ? 12.506 -2.387 -23.013 1.00 52.81 300 LYS A CA 1
ATOM 2357 C C . LYS A 1 300 ? 11.108 -1.899 -23.408 1.00 52.81 300 LYS A C 1
ATOM 2359 O O . LYS A 1 300 ? 10.846 -1.759 -24.598 1.00 52.81 300 LYS A O 1
ATOM 2364 N N . LEU A 1 301 ? 10.267 -1.583 -22.425 1.00 42.50 301 LEU A N 1
ATOM 2365 C CA . LEU A 1 301 ? 8.942 -0.984 -22.615 1.00 42.50 301 LEU A CA 1
ATOM 2366 C C . LEU A 1 301 ? 9.006 0.411 -23.273 1.00 42.50 301 LEU A C 1
ATOM 2368 O O . LEU A 1 301 ? 8.059 0.805 -23.945 1.00 42.50 301 LEU A O 1
ATOM 2372 N N . GLU A 1 302 ? 10.136 1.126 -23.174 1.00 41.22 302 GLU A N 1
ATOM 2373 C CA . GLU A 1 302 ? 10.325 2.418 -23.856 1.00 41.22 302 GLU A CA 1
ATOM 2374 C C . GLU A 1 302 ? 10.554 2.267 -25.369 1.00 41.22 302 GLU A C 1
ATOM 2376 O O . GLU A 1 302 ? 10.121 3.108 -26.154 1.00 41.22 302 GLU A O 1
ATOM 2381 N N . LYS A 1 303 ? 11.190 1.178 -25.827 1.00 32.91 303 LYS A N 1
ATOM 2382 C CA . LYS A 1 303 ? 11.585 1.038 -27.242 1.00 32.91 303 LYS A CA 1
ATOM 2383 C C . LYS A 1 303 ? 10.438 0.728 -28.200 1.00 32.91 303 LYS A C 1
ATOM 2385 O O . LYS A 1 303 ? 10.575 1.022 -29.385 1.00 32.91 303 LYS A O 1
ATOM 2390 N N . GLU A 1 304 ? 9.323 0.191 -27.716 1.00 31.14 304 GLU A N 1
ATOM 2391 C CA . GLU A 1 304 ? 8.104 0.064 -28.528 1.00 31.14 304 GLU A CA 1
ATOM 2392 C C . GLU A 1 304 ? 7.308 1.378 -28.593 1.00 31.14 304 GLU A C 1
ATOM 2394 O O . GLU A 1 304 ? 6.578 1.596 -29.555 1.00 31.14 304 GLU A O 1
ATOM 2399 N N . PHE A 1 305 ? 7.525 2.301 -27.648 1.00 34.53 305 PHE A N 1
ATOM 2400 C CA . PHE A 1 305 ? 6.911 3.634 -27.645 1.00 34.53 305 PHE A CA 1
ATOM 2401 C C . PHE A 1 305 ? 7.755 4.713 -28.352 1.00 34.53 305 PHE A C 1
ATOM 2403 O O . PHE A 1 305 ? 7.202 5.691 -28.849 1.00 34.53 305 PHE A O 1
ATOM 2410 N N . SER A 1 306 ? 9.082 4.559 -28.438 1.00 27.08 306 SER A N 1
ATOM 2411 C CA . SER A 1 306 ? 9.981 5.582 -29.010 1.00 27.08 306 SER A CA 1
ATOM 2412 C C . SER A 1 306 ? 10.147 5.558 -30.538 1.00 27.08 306 SER A C 1
ATOM 2414 O O . SER A 1 306 ? 10.750 6.478 -31.085 1.00 27.08 306 SER A O 1
ATOM 2416 N N . PHE A 1 307 ? 9.632 4.557 -31.263 1.00 25.14 307 PHE A N 1
ATOM 2417 C CA . PHE A 1 307 ? 9.883 4.431 -32.714 1.00 25.14 307 PHE A CA 1
ATOM 2418 C C . PHE A 1 307 ? 9.091 5.412 -33.604 1.00 25.14 307 PHE A C 1
ATOM 2420 O O . PHE A 1 307 ? 9.298 5.442 -34.815 1.00 25.14 307 PHE A O 1
ATOM 2427 N N . SER A 1 308 ? 8.199 6.228 -33.038 1.00 28.42 308 SER A N 1
ATOM 2428 C CA . SER A 1 308 ? 7.365 7.178 -33.793 1.00 28.42 308 SER A CA 1
ATOM 2429 C C . SER A 1 308 ? 7.890 8.620 -33.839 1.00 28.42 308 SER A C 1
ATOM 2431 O O . SER A 1 308 ? 7.241 9.463 -34.455 1.00 28.42 308 SER A O 1
ATOM 2433 N N . THR A 1 309 ? 9.037 8.930 -33.223 1.00 28.09 309 THR A N 1
ATOM 2434 C CA . THR A 1 309 ? 9.430 10.333 -32.958 1.00 28.09 309 THR A CA 1
ATOM 2435 C C . THR A 1 309 ? 10.712 10.802 -33.654 1.00 28.09 309 THR A C 1
ATOM 2437 O O . THR A 1 309 ? 11.201 11.890 -33.366 1.00 28.09 309 THR A O 1
ATOM 2440 N N . GLU A 1 310 ? 11.249 10.048 -34.614 1.00 31.30 310 GLU A N 1
ATOM 2441 C CA . GLU A 1 310 ? 12.359 10.522 -35.454 1.00 31.30 310 GLU A CA 1
ATOM 2442 C C . GLU A 1 310 ? 11.861 11.155 -36.760 1.00 31.30 310 GLU A C 1
ATOM 2444 O O . GLU A 1 310 ? 12.100 10.623 -37.838 1.00 31.30 310 GLU A O 1
ATOM 2449 N N . ILE A 1 311 ? 11.194 12.314 -36.689 1.00 28.44 311 ILE A N 1
ATOM 2450 C CA . ILE A 1 311 ? 11.160 13.263 -37.815 1.00 28.44 311 ILE A CA 1
ATOM 2451 C C . ILE A 1 311 ? 11.304 14.698 -37.281 1.00 28.44 311 ILE A C 1
ATOM 2453 O O . ILE A 1 311 ? 10.403 15.244 -36.651 1.00 28.44 311 ILE A O 1
ATOM 2457 N N . SER A 1 312 ? 12.445 15.296 -37.639 1.00 28.36 312 SER A N 1
ATOM 2458 C CA . SER A 1 312 ? 12.692 16.737 -37.794 1.00 28.36 312 SER A CA 1
ATOM 2459 C C . SER A 1 312 ? 12.973 17.583 -36.548 1.00 28.36 312 SER A C 1
ATOM 2461 O O . SER A 1 312 ? 12.178 18.423 -36.135 1.00 28.36 312 SER A O 1
ATOM 2463 N N . ASN A 1 313 ? 14.219 17.482 -36.078 1.00 27.64 313 ASN A N 1
ATOM 2464 C CA . ASN A 1 313 ? 14.966 18.641 -35.594 1.00 27.64 313 ASN A CA 1
ATOM 2465 C C . ASN A 1 313 ? 15.387 19.496 -36.794 1.00 27.64 313 ASN A C 1
ATOM 2467 O O . ASN A 1 313 ? 16.308 19.118 -37.506 1.00 27.64 313 ASN A O 1
ATOM 2471 N N . GLU A 1 314 ? 14.756 20.648 -36.986 1.00 27.91 314 GLU A N 1
ATOM 2472 C CA . GLU A 1 314 ? 15.417 21.853 -37.492 1.00 27.91 314 GLU A CA 1
ATOM 2473 C C . GLU A 1 314 ? 14.450 23.025 -37.337 1.00 27.91 314 GLU A C 1
ATOM 2475 O O . GLU A 1 314 ? 13.382 23.038 -37.942 1.00 27.91 314 GLU A O 1
ATOM 2480 N N . THR A 1 315 ? 14.826 23.977 -36.481 1.00 24.28 315 THR A N 1
ATOM 2481 C CA . THR A 1 315 ? 14.601 25.437 -36.547 1.00 24.28 315 THR A CA 1
ATOM 2482 C C . THR A 1 315 ? 14.425 25.985 -35.129 1.00 24.28 315 THR A C 1
ATOM 2484 O O . THR A 1 315 ? 13.331 26.306 -34.676 1.00 24.28 315 THR A O 1
ATOM 2487 N N . ALA A 1 316 ? 15.543 26.111 -34.419 1.00 25.72 316 ALA A N 1
ATOM 2488 C CA . ALA A 1 316 ? 15.668 27.095 -33.356 1.00 25.72 316 ALA A CA 1
ATOM 2489 C C . ALA A 1 316 ? 16.106 28.411 -34.008 1.00 25.72 316 ALA A C 1
ATOM 2491 O O . ALA A 1 316 ? 17.152 28.404 -34.654 1.00 25.72 316 ALA A O 1
ATOM 2492 N N . LEU A 1 317 ? 15.331 29.498 -33.854 1.00 26.16 317 LEU A N 1
ATOM 2493 C CA . LEU A 1 317 ? 15.807 30.892 -33.748 1.00 26.16 317 LEU A CA 1
ATOM 2494 C C . LEU A 1 317 ? 14.647 31.919 -33.744 1.00 26.16 317 LEU A C 1
ATOM 2496 O O . LEU A 1 317 ? 13.836 31.935 -34.661 1.00 26.16 317 LEU A O 1
ATOM 2500 N N . GLN A 1 318 ? 14.714 32.853 -32.776 1.00 24.27 318 GLN A N 1
ATOM 2501 C CA . GLN A 1 318 ? 13.981 34.136 -32.644 1.00 24.27 318 GLN A CA 1
ATOM 2502 C C . GLN A 1 318 ? 12.513 34.012 -32.147 1.00 24.27 318 GLN A C 1
ATOM 2504 O O . GLN A 1 318 ? 11.746 33.234 -32.683 1.00 24.27 318 GLN A O 1
ATOM 2509 N N . PHE A 1 319 ? 12.015 34.695 -31.106 1.00 24.69 319 PHE A N 1
ATOM 2510 C CA . PHE A 1 319 ? 12.173 36.090 -30.683 1.00 24.69 319 PHE A CA 1
ATOM 2511 C C . PHE A 1 319 ? 11.821 36.273 -29.189 1.00 24.69 319 PHE A C 1
ATOM 2513 O O . PHE A 1 319 ? 11.022 35.536 -28.621 1.00 24.69 319 PHE A O 1
ATOM 2520 N N . VAL A 1 320 ? 12.391 37.327 -28.600 1.00 24.17 320 VAL A N 1
ATOM 2521 C CA . VAL A 1 320 ? 12.145 37.873 -27.253 1.00 24.17 320 VAL A CA 1
ATOM 2522 C C . VAL A 1 320 ? 11.291 39.155 -27.352 1.00 24.17 320 VAL A C 1
ATOM 2524 O O . VAL A 1 320 ? 11.487 39.931 -28.286 1.00 24.17 320 VAL A O 1
ATOM 2527 N N . ASN A 1 321 ? 10.460 39.400 -26.320 1.00 23.98 321 ASN A N 1
ATOM 2528 C CA . ASN A 1 321 ? 9.678 40.613 -25.968 1.00 23.98 321 ASN A CA 1
ATOM 2529 C C . ASN A 1 321 ? 8.417 40.901 -26.828 1.00 23.98 321 ASN A C 1
ATOM 2531 O O . ASN A 1 321 ? 8.438 40.771 -28.040 1.00 23.98 321 ASN A O 1
ATOM 2535 N N . THR A 1 322 ? 7.262 41.339 -26.304 1.00 23.80 322 THR A N 1
ATOM 2536 C CA . THR A 1 322 ? 7.015 42.294 -25.208 1.00 23.80 322 THR A CA 1
ATOM 2537 C C . THR A 1 322 ? 5.580 42.149 -24.673 1.00 23.80 322 THR A C 1
ATOM 2539 O O . THR A 1 322 ? 4.666 41.756 -25.393 1.00 23.80 322 THR A O 1
ATOM 2542 N N . ASN A 1 323 ? 5.402 42.536 -23.409 1.00 28.14 323 ASN A N 1
ATOM 2543 C CA . ASN A 1 323 ? 4.144 42.904 -22.761 1.00 28.14 323 ASN A CA 1
ATOM 2544 C C . ASN A 1 323 ? 3.213 43.755 -23.642 1.00 28.14 323 ASN A C 1
ATOM 2546 O O . ASN A 1 323 ? 3.670 44.754 -24.179 1.00 28.14 323 ASN A O 1
ATOM 2550 N N . GLU A 1 324 ? 1.915 43.426 -23.662 1.00 26.70 324 GLU A N 1
ATOM 2551 C CA . GLU A 1 324 ? 0.794 44.377 -23.508 1.00 26.70 324 GLU A CA 1
ATOM 2552 C C . GLU A 1 324 ? -0.556 43.628 -23.487 1.00 26.70 324 GLU A C 1
ATOM 2554 O O . GLU A 1 324 ? -1.277 43.500 -24.474 1.00 26.70 324 GLU A O 1
ATOM 2559 N N . LYS A 1 325 ? -0.921 43.120 -22.303 1.00 30.23 325 LYS A N 1
ATOM 2560 C CA . LYS A 1 325 ? -2.318 42.841 -21.949 1.00 30.23 325 LYS A CA 1
ATOM 2561 C C . LYS A 1 325 ? -2.917 44.137 -21.413 1.00 30.23 325 LYS A C 1
ATOM 2563 O O . LYS A 1 325 ? -2.431 44.637 -20.402 1.00 30.23 325 LYS A O 1
ATOM 2568 N N . ASN A 1 326 ? -3.975 44.623 -22.062 1.00 31.03 326 ASN A N 1
ATOM 2569 C CA . ASN A 1 326 ? -5.214 45.143 -21.456 1.00 31.03 326 ASN A CA 1
ATOM 2570 C C . ASN A 1 326 ? -5.821 46.290 -22.273 1.00 31.03 326 ASN A C 1
ATOM 2572 O O . ASN A 1 326 ? -5.646 47.464 -21.955 1.00 31.03 326 ASN A O 1
ATOM 2576 N N . LYS A 1 327 ? -6.637 45.938 -23.267 1.00 28.27 327 LYS A N 1
ATOM 2577 C CA . LYS A 1 327 ? -7.871 46.655 -23.622 1.00 28.27 327 LYS A CA 1
ATOM 2578 C C . LYS A 1 327 ? -8.618 45.830 -24.663 1.00 28.27 327 LYS A C 1
ATOM 2580 O O . LYS A 1 327 ? -7.979 45.310 -25.564 1.00 28.27 327 LYS A O 1
ATOM 2585 N N . LEU A 1 328 ? -9.948 45.785 -24.546 1.00 26.44 328 LEU A N 1
ATOM 2586 C CA . LEU A 1 328 ? -10.923 45.063 -25.388 1.00 26.44 328 LEU A CA 1
ATOM 2587 C C . LEU A 1 328 ? -11.396 43.715 -24.814 1.00 26.44 328 LEU A C 1
ATOM 2589 O O . LEU A 1 328 ? -11.316 42.679 -25.460 1.00 26.44 328 LEU A O 1
ATOM 2593 N N . ILE A 1 329 ? -11.988 43.750 -23.616 1.00 32.16 329 ILE A N 1
ATOM 2594 C CA . ILE A 1 329 ? -13.055 42.806 -23.254 1.00 32.16 329 ILE A CA 1
ATOM 2595 C C . ILE A 1 329 ? -14.346 43.616 -23.176 1.00 32.16 329 ILE A C 1
ATOM 2597 O O . ILE A 1 329 ? -14.724 44.130 -22.130 1.00 32.16 329 ILE A O 1
ATOM 2601 N N . SER A 1 330 ? -14.993 43.780 -24.321 1.00 31.34 330 SER A N 1
ATOM 2602 C CA . SER A 1 330 ? -16.433 44.009 -24.389 1.00 31.34 330 SER A CA 1
ATOM 2603 C C . SER A 1 330 ? -16.886 43.721 -25.812 1.00 31.34 330 SER A C 1
ATOM 2605 O O . SER A 1 330 ? -16.358 44.312 -26.752 1.00 31.34 330 SER A O 1
ATOM 2607 N N . ASN A 1 331 ? -17.892 42.857 -25.925 1.00 32.66 331 ASN A N 1
ATOM 2608 C CA . ASN A 1 331 ? -18.606 42.458 -27.136 1.00 32.66 331 ASN A CA 1
ATOM 2609 C C . ASN A 1 331 ? -17.871 41.509 -28.083 1.00 32.66 331 ASN A C 1
ATOM 2611 O O . ASN A 1 331 ? -17.309 41.937 -29.085 1.00 32.66 331 ASN A O 1
ATOM 2615 N N . GLN A 1 332 ? -18.053 40.207 -27.859 1.00 32.25 332 GLN A N 1
ATOM 2616 C CA . GLN A 1 332 ? -18.395 39.280 -28.938 1.00 32.25 332 GLN A CA 1
ATOM 2617 C C . GLN A 1 332 ? -19.004 38.002 -28.354 1.00 32.25 332 GLN A C 1
ATOM 2619 O O . GLN A 1 332 ? -18.377 37.304 -27.568 1.00 32.25 332 GLN A O 1
ATOM 2624 N N . LYS A 1 333 ? -20.258 37.726 -28.734 1.00 34.16 333 LYS A N 1
ATOM 2625 C CA . LYS A 1 333 ? -20.875 36.403 -28.615 1.00 34.16 333 LYS A CA 1
ATOM 2626 C C . LYS A 1 333 ? -19.933 35.409 -29.288 1.00 34.16 333 LYS A C 1
ATOM 2628 O O . LYS A 1 333 ? -19.693 35.539 -30.489 1.00 34.16 333 LYS A O 1
ATOM 2633 N N . GLU A 1 334 ? -19.395 34.474 -28.517 1.00 35.09 334 GLU A N 1
ATOM 2634 C CA . GLU A 1 334 ? -18.482 33.446 -29.001 1.00 35.09 334 GLU A CA 1
ATOM 2635 C C . GLU A 1 334 ? -19.149 32.637 -30.111 1.00 35.09 334 GLU A C 1
ATOM 2637 O O . GLU A 1 334 ? -20.030 31.804 -29.904 1.00 35.09 334 GLU A O 1
ATOM 2642 N N . LYS A 1 335 ? -18.716 32.915 -31.336 1.00 35.25 335 LYS A N 1
ATOM 2643 C CA . LYS A 1 335 ? -18.859 32.004 -32.454 1.00 35.25 335 LYS A CA 1
ATOM 2644 C C . LYS A 1 335 ? -17.727 30.995 -32.273 1.00 35.25 335 LYS A C 1
ATOM 2646 O O . LYS A 1 335 ? -16.597 31.275 -32.661 1.00 35.25 335 LYS A O 1
ATOM 2651 N N . ILE A 1 336 ? -18.017 29.866 -31.627 1.00 40.81 336 ILE A N 1
ATOM 2652 C CA . ILE A 1 336 ? -17.094 28.727 -31.568 1.00 40.81 336 ILE A CA 1
ATOM 2653 C C . ILE A 1 336 ? -16.877 28.275 -33.014 1.00 40.81 336 ILE A C 1
ATOM 2655 O O . ILE A 1 336 ? -17.741 27.651 -33.627 1.00 40.81 336 ILE A O 1
ATOM 2659 N N . ILE A 1 337 ? -15.745 28.667 -33.589 1.00 50.12 337 ILE A N 1
ATOM 2660 C CA . ILE A 1 337 ? -15.246 28.141 -34.854 1.00 50.12 337 ILE A CA 1
ATOM 2661 C C . ILE A 1 337 ? -13.990 27.355 -34.504 1.00 50.12 337 ILE A C 1
ATOM 2663 O O . ILE A 1 337 ? -12.936 27.936 -34.271 1.00 50.12 337 ILE A O 1
ATOM 2667 N N . ALA A 1 338 ? -14.106 26.030 -34.499 1.00 39.53 338 ALA A N 1
ATOM 2668 C CA . ALA A 1 338 ? -12.970 25.134 -34.633 1.00 39.53 338 ALA A CA 1
ATOM 2669 C C . ALA A 1 338 ? -13.402 23.915 -35.465 1.00 39.53 338 ALA A C 1
ATOM 2671 O O . ALA A 1 338 ? -14.282 23.157 -35.072 1.00 39.53 338 ALA A O 1
ATOM 2672 N N . SER A 1 339 ? -12.803 23.791 -36.653 1.00 41.69 339 SER A N 1
ATOM 2673 C CA . SER A 1 339 ? -12.732 22.584 -37.495 1.00 41.69 339 SER A CA 1
ATOM 2674 C C . SER A 1 339 ? -14.038 21.812 -37.780 1.00 41.69 339 SER A C 1
ATOM 2676 O O . SER A 1 339 ? -14.279 20.748 -37.226 1.00 41.69 339 SER A O 1
ATOM 2678 N N . GLY A 1 340 ? -14.825 22.295 -38.747 1.00 46.41 340 GLY A N 1
ATOM 2679 C CA . GLY A 1 340 ? -15.452 21.437 -39.771 1.00 46.41 340 GLY A CA 1
ATOM 2680 C C . GLY A 1 340 ? -16.470 20.350 -39.379 1.00 46.41 340 GLY A C 1
ATOM 2681 O O . GLY A 1 340 ? -16.688 19.460 -40.194 1.00 46.41 340 GLY A O 1
ATOM 2682 N N . GLY A 1 341 ? -17.115 20.403 -38.212 1.00 61.50 341 GLY A N 1
ATOM 2683 C CA . GLY A 1 341 ? -18.180 19.460 -37.834 1.00 61.50 341 GLY A CA 1
ATOM 2684 C C . GLY A 1 341 ? -19.080 20.000 -36.723 1.00 61.50 341 GLY A C 1
ATOM 2685 O O . GLY A 1 341 ? -18.744 20.992 -36.074 1.00 61.50 341 GLY A O 1
ATOM 2686 N N . SER A 1 342 ? -20.244 19.382 -36.504 1.00 80.81 342 SER A N 1
ATOM 2687 C CA . SER A 1 342 ? -21.074 19.701 -35.337 1.00 80.81 342 SER A CA 1
ATOM 2688 C C . SER A 1 342 ? -20.444 19.119 -34.057 1.00 80.81 342 SER A C 1
ATOM 2690 O O . SER A 1 342 ? -19.749 18.104 -34.131 1.00 80.81 342 SER A O 1
ATOM 2692 N N . PRO A 1 343 ? -20.698 19.683 -32.857 1.00 79.44 343 PRO A N 1
ATOM 2693 C CA . PRO A 1 343 ? -20.247 19.081 -31.596 1.00 79.44 343 PRO A CA 1
ATOM 2694 C C . PRO A 1 343 ? -20.672 17.611 -31.439 1.00 79.44 343 PRO A C 1
ATOM 2696 O O . PRO A 1 343 ? -19.943 16.802 -30.874 1.00 79.44 343 PRO A O 1
ATOM 2699 N N . LEU A 1 344 ? -21.827 17.245 -32.002 1.00 83.69 344 LEU A N 1
ATOM 2700 C CA . LEU A 1 344 ? -22.322 15.868 -32.037 1.00 83.69 344 LEU A CA 1
ATOM 2701 C C . LEU A 1 344 ? -21.466 14.948 -32.914 1.00 83.69 344 LEU A C 1
ATOM 2703 O O . LEU A 1 344 ? -21.362 13.763 -32.612 1.00 83.69 344 LEU A O 1
ATOM 2707 N N . ASP A 1 345 ? -20.856 15.469 -33.978 1.00 86.31 345 ASP A N 1
ATOM 2708 C CA . ASP A 1 345 ? -19.957 14.691 -34.832 1.00 86.31 345 ASP A CA 1
ATOM 2709 C C . ASP A 1 345 ? -18.638 14.410 -34.114 1.00 86.31 345 ASP A C 1
ATOM 2711 O O . ASP A 1 345 ? -18.114 13.305 -34.220 1.00 86.31 345 ASP A O 1
ATOM 2715 N N . PHE A 1 346 ? -18.139 15.367 -33.324 1.00 85.88 346 PHE A N 1
ATOM 2716 C CA . PHE A 1 346 ? -16.964 15.163 -32.474 1.00 85.88 346 PHE A CA 1
ATOM 2717 C C . PHE A 1 346 ? -17.201 14.063 -31.430 1.00 85.88 346 PHE A C 1
ATOM 2719 O O . PHE A 1 346 ? -16.378 13.162 -31.291 1.00 85.88 346 PHE A O 1
ATOM 2726 N N . LEU A 1 347 ? -18.359 14.077 -30.758 1.00 86.06 347 LEU A N 1
ATOM 2727 C CA . LEU A 1 347 ? -18.717 13.082 -29.737 1.00 86.06 347 LEU A CA 1
ATOM 2728 C C . LEU A 1 347 ? -18.880 11.650 -30.278 1.00 86.06 347 LEU A C 1
ATOM 2730 O O . LEU A 1 347 ? -18.913 10.708 -29.492 1.00 86.06 347 LEU A O 1
ATOM 2734 N N . LYS A 1 348 ? -18.992 11.473 -31.598 1.00 86.75 348 LYS A N 1
ATOM 2735 C CA . LYS A 1 348 ? -19.105 10.158 -32.253 1.00 86.75 348 LYS A CA 1
ATOM 2736 C C . LYS A 1 348 ? -17.771 9.601 -32.745 1.00 86.75 348 LYS A C 1
ATOM 2738 O O . LYS A 1 348 ? -17.754 8.506 -33.297 1.00 86.75 348 LYS A O 1
ATOM 2743 N N . GLN A 1 349 ? -16.678 10.349 -32.612 1.00 85.19 349 GLN A N 1
ATOM 2744 C CA . GLN A 1 349 ? -15.369 9.903 -33.080 1.00 85.19 349 GLN A CA 1
ATOM 2745 C C . GLN A 1 349 ? -14.801 8.805 -32.177 1.00 85.19 349 GLN A C 1
ATOM 2747 O O . GLN A 1 349 ? -14.938 8.854 -30.953 1.00 85.19 349 GLN A O 1
ATOM 2752 N N . ASP A 1 350 ? -14.084 7.860 -32.783 1.00 86.62 350 ASP A N 1
ATOM 2753 C CA . ASP A 1 350 ? -13.317 6.862 -32.043 1.00 86.62 350 ASP A CA 1
ATOM 2754 C C . ASP A 1 350 ? -12.239 7.524 -31.178 1.00 86.62 350 ASP A C 1
ATOM 2756 O O . ASP A 1 350 ? -11.694 8.585 -31.517 1.00 86.62 350 ASP A O 1
ATOM 2760 N N . HIS A 1 351 ? -11.906 6.864 -30.066 1.00 87.44 351 HIS A N 1
ATOM 2761 C CA . HIS A 1 351 ? -10.936 7.347 -29.079 1.00 87.44 351 HIS A CA 1
ATOM 2762 C C . HIS A 1 351 ? -11.294 8.733 -28.509 1.00 87.44 351 HIS A C 1
ATOM 2764 O O . HIS A 1 351 ? -10.424 9.577 -28.290 1.00 87.44 351 HIS A O 1
ATOM 2770 N N . LEU A 1 352 ? -12.584 8.970 -28.250 1.00 87.56 352 LEU A N 1
ATOM 2771 C CA . LEU A 1 352 ? -13.115 10.256 -27.790 1.00 87.56 352 LEU A CA 1
ATOM 2772 C C . LEU A 1 352 ? -12.361 10.844 -26.584 1.00 87.56 352 LEU A C 1
ATOM 2774 O O . LEU A 1 352 ? -12.000 12.016 -26.613 1.00 87.56 352 LEU A O 1
ATOM 2778 N N . LEU A 1 353 ? -12.082 10.042 -25.549 1.00 88.38 353 LEU A N 1
ATOM 2779 C CA . LEU A 1 353 ? -11.378 10.516 -24.348 1.00 88.38 353 LEU A CA 1
ATOM 2780 C C . LEU A 1 353 ? -9.954 10.991 -24.653 1.00 88.38 353 LEU A C 1
ATOM 2782 O O . LEU A 1 353 ? -9.537 12.018 -24.130 1.00 88.38 353 LEU A O 1
ATOM 2786 N N . PHE A 1 354 ? -9.240 10.301 -25.546 1.00 89.75 354 PHE A N 1
ATOM 2787 C CA . PHE A 1 354 ? -7.917 10.727 -26.004 1.00 89.75 354 PHE A CA 1
ATOM 2788 C C . PHE A 1 354 ? -8.001 12.074 -26.734 1.00 89.75 354 PHE A C 1
ATOM 2790 O O . PHE A 1 354 ? -7.261 13.000 -26.421 1.00 89.75 354 PHE A O 1
ATOM 2797 N N . ARG A 1 355 ? -8.967 12.233 -27.648 1.00 89.31 355 ARG A N 1
ATOM 2798 C CA . ARG A 1 355 ? -9.169 13.490 -28.392 1.00 89.31 355 ARG A CA 1
ATOM 2799 C C . ARG A 1 355 ? -9.557 14.653 -27.486 1.00 89.31 355 ARG A C 1
ATOM 2801 O O . ARG A 1 355 ? -9.080 15.766 -27.684 1.00 89.31 355 ARG A O 1
ATOM 2808 N N . ILE A 1 356 ? -10.416 14.403 -26.499 1.00 90.44 356 ILE A N 1
ATOM 2809 C CA . ILE A 1 356 ? -10.752 15.379 -25.460 1.00 90.44 356 ILE A CA 1
ATOM 2810 C C . ILE A 1 356 ? -9.486 15.759 -24.694 1.00 90.44 356 ILE A C 1
ATOM 2812 O O . ILE A 1 356 ? -9.223 16.945 -24.528 1.00 90.44 356 ILE A O 1
ATOM 2816 N N . ASN A 1 357 ? -8.669 14.783 -24.297 1.00 93.50 357 ASN A N 1
ATOM 2817 C CA . ASN A 1 357 ? -7.445 15.043 -23.551 1.00 93.50 357 ASN A CA 1
ATOM 2818 C C . ASN A 1 357 ? -6.439 15.902 -24.333 1.00 93.50 357 ASN A C 1
ATOM 2820 O O . ASN A 1 357 ? -5.821 16.803 -23.768 1.00 93.50 357 ASN A O 1
ATOM 2824 N N . GLU A 1 358 ? -6.316 15.680 -25.641 1.00 91.31 358 GLU A N 1
ATOM 2825 C CA . GLU A 1 358 ? -5.504 16.514 -26.534 1.00 91.31 358 GLU A CA 1
ATOM 2826 C C . GLU A 1 358 ? -6.012 17.964 -26.597 1.00 91.31 358 GLU A C 1
ATOM 2828 O O . GLU A 1 358 ? -5.227 18.913 -26.602 1.00 91.31 358 GLU A O 1
ATOM 2833 N N . LEU A 1 359 ? -7.334 18.164 -26.624 1.00 91.38 359 LEU A N 1
ATOM 2834 C CA . LEU A 1 359 ? -7.936 19.502 -26.594 1.00 91.38 359 LEU A CA 1
ATOM 2835 C C . LEU A 1 359 ? -7.776 20.182 -25.227 1.00 91.38 359 LEU A C 1
ATOM 2837 O O . LEU A 1 359 ? -7.534 21.387 -25.183 1.00 91.38 359 LEU A O 1
ATOM 2841 N N . ILE A 1 360 ? -7.858 19.420 -24.134 1.00 92.94 360 ILE A N 1
ATOM 2842 C CA . ILE A 1 360 ? -7.575 19.904 -22.777 1.00 92.94 360 ILE A CA 1
ATOM 2843 C C . ILE A 1 360 ? -6.119 20.378 -22.681 1.00 92.94 360 ILE A C 1
ATOM 2845 O O . ILE A 1 360 ? -5.864 21.462 -22.168 1.00 92.94 360 ILE A O 1
ATOM 2849 N N . GLY A 1 361 ? -5.157 19.633 -23.235 1.00 89.94 361 GLY A N 1
ATOM 2850 C CA . GLY A 1 361 ? -3.754 20.067 -23.264 1.00 89.94 361 GLY A CA 1
ATOM 2851 C C . GLY A 1 361 ? -3.570 21.415 -23.970 1.00 89.94 361 GLY A C 1
ATOM 2852 O O . GLY A 1 361 ? -2.898 22.314 -23.465 1.00 89.94 361 GLY A O 1
ATOM 2853 N N . LYS A 1 362 ? -4.278 21.617 -25.089 1.00 89.69 362 LYS A N 1
ATOM 2854 C CA . LYS A 1 362 ? -4.277 22.883 -25.846 1.00 89.69 362 LYS A CA 1
ATOM 2855 C C . LYS A 1 362 ? -4.905 24.063 -25.098 1.00 89.69 362 LYS A C 1
ATOM 2857 O O . LYS A 1 362 ? -4.739 25.199 -25.538 1.00 89.69 362 LYS A O 1
ATOM 2862 N N . SER A 1 363 ? -5.600 23.838 -23.979 1.00 87.69 363 SER A N 1
ATOM 2863 C CA . SER A 1 363 ? -6.114 24.920 -23.131 1.00 87.69 363 SER A CA 1
ATOM 2864 C C . SER A 1 363 ? -5.059 25.501 -22.179 1.00 87.69 363 SER A C 1
ATOM 2866 O O . SER A 1 363 ? -5.389 26.366 -21.365 1.00 87.69 363 SER A O 1
ATOM 2868 N N . GLY A 1 364 ? -3.806 25.036 -22.253 1.00 87.75 364 GLY A N 1
ATOM 2869 C CA . GLY A 1 364 ? -2.707 25.506 -21.405 1.00 87.75 364 GLY A CA 1
ATOM 2870 C C . GLY A 1 364 ? -2.402 24.626 -20.197 1.00 87.75 364 GLY A C 1
ATOM 2871 O O . GLY A 1 364 ? -1.665 25.065 -19.321 1.00 87.75 364 GLY A O 1
ATOM 2872 N N . ILE A 1 365 ? -2.956 23.410 -20.127 1.00 90.94 365 ILE A N 1
ATOM 2873 C CA . ILE A 1 365 ? -2.581 22.427 -19.104 1.00 90.94 365 ILE A CA 1
ATOM 2874 C C . ILE A 1 365 ? -1.450 21.564 -19.670 1.00 90.94 365 ILE A C 1
ATOM 2876 O O . ILE A 1 365 ? -1.688 20.664 -20.473 1.00 90.94 365 ILE A O 1
ATOM 2880 N N . VAL A 1 366 ? -0.217 21.866 -19.272 1.00 87.94 366 VAL A N 1
ATOM 2881 C CA . VAL A 1 366 ? 0.990 21.156 -19.718 1.00 87.94 366 VAL A CA 1
ATOM 2882 C C . VAL A 1 366 ? 1.176 19.888 -18.898 1.00 87.94 366 VAL A C 1
ATOM 2884 O O . VAL A 1 366 ? 1.080 19.946 -17.675 1.00 87.94 366 VAL A O 1
ATOM 2887 N N . GLY A 1 367 ? 1.460 18.756 -19.545 1.00 89.38 367 GLY A N 1
ATOM 2888 C CA . GLY A 1 367 ? 1.528 17.464 -18.859 1.00 89.38 367 GLY A CA 1
ATOM 2889 C C . GLY A 1 367 ? 0.197 17.102 -18.200 1.00 89.38 367 GLY A C 1
ATOM 2890 O O . GLY A 1 367 ? -0.870 17.454 -18.722 1.00 89.38 367 GLY A O 1
ATOM 2891 N N . GLU A 1 368 ? 0.267 16.460 -17.030 1.00 90.88 368 GLU A N 1
ATOM 2892 C CA . GLU A 1 368 ? -0.900 16.117 -16.208 1.00 90.88 368 GLU A CA 1
ATOM 2893 C C . GLU A 1 368 ? -1.955 15.315 -16.991 1.00 90.88 368 GLU A C 1
ATOM 2895 O O . GLU A 1 368 ? -3.149 15.464 -16.752 1.00 90.88 368 GLU A O 1
ATOM 2900 N N . GLU A 1 369 ? -1.558 14.509 -17.979 1.00 92.00 369 GLU A N 1
ATOM 2901 C CA . GLU A 1 369 ? -2.470 13.938 -18.975 1.00 92.00 369 GLU A CA 1
ATOM 2902 C C . GLU A 1 369 ? -3.561 13.070 -18.341 1.00 92.00 369 GLU A C 1
ATOM 2904 O O . GLU A 1 369 ? -4.727 13.159 -18.734 1.00 92.00 369 GLU A O 1
ATOM 2909 N N . GLU A 1 370 ? -3.206 12.253 -17.351 1.00 90.12 370 GLU A N 1
ATOM 2910 C CA . GLU A 1 370 ? -4.168 11.429 -16.615 1.00 90.12 370 GLU A CA 1
ATOM 2911 C C . GLU A 1 370 ? -5.018 12.286 -15.669 1.00 90.12 370 GLU A C 1
ATOM 2913 O O . GLU A 1 370 ? -6.250 12.209 -15.689 1.00 90.12 370 GLU A O 1
ATOM 2918 N N . ASN A 1 371 ? -4.374 13.166 -14.899 1.00 93.12 371 ASN A N 1
ATOM 2919 C CA . ASN A 1 371 ? -5.030 14.016 -13.909 1.00 93.12 371 ASN A CA 1
ATOM 2920 C C . ASN A 1 371 ? -6.032 14.984 -14.550 1.00 93.12 371 ASN A C 1
ATOM 2922 O O . ASN A 1 371 ? -7.176 15.079 -14.105 1.00 93.12 371 ASN A O 1
ATOM 2926 N N . ARG A 1 372 ? -5.654 15.668 -15.635 1.00 93.94 372 ARG A N 1
ATOM 2927 C CA . ARG A 1 372 ? -6.509 16.635 -16.340 1.00 93.94 372 ARG A CA 1
ATOM 2928 C C . ARG A 1 372 ? -7.707 15.957 -17.003 1.00 93.94 372 ARG A C 1
ATOM 2930 O O . ARG A 1 372 ? -8.810 16.503 -16.963 1.00 93.94 372 ARG A O 1
ATOM 2937 N N . LEU A 1 373 ? -7.521 14.753 -17.554 1.00 95.56 373 LEU A N 1
ATOM 2938 C CA . LEU A 1 373 ? -8.611 13.970 -18.130 1.00 95.56 373 LEU A CA 1
ATOM 2939 C C . LEU A 1 373 ? -9.564 13.467 -17.044 1.00 95.56 373 LEU A C 1
ATOM 2941 O O . LEU A 1 373 ? -10.779 13.605 -17.192 1.00 95.56 373 LEU A O 1
ATOM 2945 N N . LEU A 1 374 ? -9.040 12.933 -15.937 1.00 95.94 374 LEU A N 1
ATOM 2946 C CA . LEU A 1 374 ? -9.878 12.469 -14.834 1.00 95.94 374 LEU A CA 1
ATOM 2947 C C . LEU A 1 374 ? -10.656 13.626 -14.202 1.00 95.94 374 LEU A C 1
ATOM 2949 O O . LEU A 1 374 ? -11.856 13.498 -13.971 1.00 95.94 374 LEU A O 1
ATOM 2953 N N . MET A 1 375 ? -10.014 14.777 -13.990 1.00 95.94 375 MET A N 1
ATOM 2954 C CA . MET A 1 375 ? -10.681 15.984 -13.501 1.00 95.94 375 MET A CA 1
ATOM 2955 C C . MET A 1 375 ? -11.785 16.452 -14.450 1.00 95.94 375 MET A C 1
ATOM 2957 O O . MET A 1 375 ? -12.846 16.854 -13.977 1.00 95.94 375 MET A O 1
ATOM 2961 N N . PHE A 1 376 ? -11.581 16.370 -15.768 1.00 96.38 376 PHE A N 1
ATOM 2962 C CA . PHE A 1 376 ? -12.625 16.672 -16.748 1.00 96.38 376 PHE A CA 1
ATOM 2963 C C . PHE A 1 376 ? -13.812 15.708 -16.642 1.00 96.38 376 PHE A C 1
ATOM 2965 O O . PHE A 1 376 ? -14.964 16.146 -16.609 1.00 96.38 376 PHE A O 1
ATOM 2972 N N . VAL A 1 377 ? -13.547 14.401 -16.537 1.00 95.56 377 VAL A N 1
ATOM 2973 C CA . VAL A 1 377 ? -14.597 13.387 -16.357 1.00 95.56 377 VAL A CA 1
ATOM 2974 C C . VAL A 1 377 ? -15.374 13.653 -15.069 1.00 95.56 377 VAL A C 1
ATOM 2976 O O . VAL A 1 377 ? -16.599 13.746 -15.118 1.00 95.56 377 VAL A O 1
ATOM 2979 N N . VAL A 1 378 ? -14.681 13.864 -13.946 1.00 96.50 378 VAL A N 1
ATOM 2980 C CA . VAL A 1 378 ? -15.291 14.210 -12.654 1.00 96.50 378 VAL A CA 1
ATOM 2981 C C . VAL A 1 378 ? -16.148 15.465 -12.780 1.00 96.50 378 VAL A C 1
ATOM 2983 O O . VAL A 1 378 ? -17.323 15.433 -12.414 1.00 96.50 378 VAL A O 1
ATOM 2986 N N . ALA A 1 379 ? -15.607 16.535 -13.365 1.00 96.75 379 ALA A N 1
ATOM 2987 C CA . ALA A 1 379 ? -16.327 17.784 -13.576 1.00 96.75 379 ALA A CA 1
ATOM 2988 C C . ALA A 1 379 ? -17.617 17.570 -14.372 1.00 96.75 379 ALA A C 1
ATOM 2990 O O . ALA A 1 379 ? -18.653 18.093 -13.978 1.00 96.75 379 ALA A O 1
ATOM 2991 N N . SER A 1 380 ? -17.591 16.742 -15.422 1.00 94.50 380 SER A N 1
ATOM 2992 C CA . SER A 1 380 ? -18.758 16.455 -16.269 1.00 94.50 380 SER A CA 1
ATOM 2993 C C . SER A 1 380 ? -19.882 15.687 -15.560 1.00 94.50 380 SER A C 1
ATOM 2995 O O . SER A 1 380 ? -21.035 15.728 -15.997 1.00 94.50 380 SER A O 1
ATOM 2997 N N . THR A 1 381 ? -19.589 15.022 -14.436 1.00 95.75 381 THR A N 1
ATOM 2998 C CA . THR A 1 381 ? -20.594 14.249 -13.689 1.00 95.75 381 THR A CA 1
ATOM 2999 C C . THR A 1 381 ? -21.610 15.115 -12.954 1.00 95.75 381 THR A C 1
ATOM 3001 O O . THR A 1 381 ? -22.580 14.585 -12.422 1.00 95.75 381 THR A O 1
ATOM 3004 N N . TYR A 1 382 ? -21.446 16.440 -12.939 1.00 94.75 382 TYR A N 1
ATOM 3005 C CA . TYR A 1 382 ? -22.320 17.366 -12.219 1.00 94.75 382 TYR A CA 1
ATOM 3006 C C . TYR A 1 382 ? -23.801 17.305 -12.653 1.00 94.75 382 TYR A C 1
ATOM 3008 O O . TYR A 1 382 ? -24.679 17.656 -11.873 1.00 94.75 382 TYR A O 1
ATOM 3016 N N . LYS A 1 383 ? -24.095 16.812 -13.866 1.00 91.38 383 LYS A N 1
ATOM 3017 C CA . LYS A 1 383 ? -25.466 16.564 -14.372 1.00 91.38 383 LYS A CA 1
ATOM 3018 C C . LYS A 1 383 ? -25.930 15.111 -14.267 1.00 91.38 383 LYS A C 1
ATOM 3020 O O . LYS A 1 383 ? -27.022 14.782 -14.724 1.00 91.38 383 LYS A O 1
ATOM 3025 N N . MET A 1 384 ? -25.105 14.226 -13.720 1.00 90.94 384 MET A N 1
ATOM 3026 C CA . MET A 1 384 ? -25.427 12.810 -13.573 1.00 90.94 384 MET A CA 1
ATOM 3027 C C . MET A 1 384 ? -26.145 12.545 -12.247 1.00 90.94 384 MET A C 1
ATOM 3029 O O . MET A 1 384 ? -26.041 13.319 -11.301 1.00 90.94 384 MET A O 1
ATOM 3033 N N . ASN A 1 385 ? -26.829 11.401 -12.164 1.00 83.62 385 ASN A N 1
ATOM 3034 C CA . ASN A 1 385 ? -27.451 10.935 -10.918 1.00 83.62 385 ASN A CA 1
ATOM 3035 C C . ASN A 1 385 ? -26.419 10.556 -9.844 1.00 83.62 385 ASN A C 1
ATOM 3037 O O . ASN A 1 385 ? -26.753 10.500 -8.665 1.00 83.62 385 ASN A O 1
ATOM 3041 N N . TYR A 1 386 ? -25.189 10.251 -10.262 1.00 85.69 386 TYR A N 1
ATOM 3042 C CA . TYR A 1 386 ? -24.067 9.973 -9.379 1.00 85.69 386 TYR A CA 1
ATOM 3043 C C . TYR A 1 386 ? -22.954 10.969 -9.689 1.00 85.69 386 TYR A C 1
ATOM 3045 O O . TYR A 1 386 ? -22.312 10.884 -10.737 1.00 85.69 386 TYR A O 1
ATOM 3053 N N . ASN A 1 387 ? -22.787 11.950 -8.806 1.00 92.50 387 ASN A N 1
ATOM 3054 C CA . ASN A 1 387 ? -21.772 12.978 -8.951 1.00 92.50 387 ASN A CA 1
ATOM 3055 C C . ASN A 1 387 ? -20.447 12.499 -8.342 1.00 92.50 387 ASN A C 1
ATOM 3057 O O . ASN A 1 387 ? -20.429 11.813 -7.322 1.00 92.50 387 ASN A O 1
ATOM 3061 N N . LEU A 1 388 ? -19.339 12.863 -8.979 1.00 94.50 388 LEU A N 1
ATOM 3062 C CA . LEU A 1 388 ? -17.994 12.563 -8.512 1.00 94.50 388 LEU A CA 1
ATOM 3063 C C . LEU A 1 388 ? -17.332 13.811 -7.933 1.00 94.50 388 LEU A C 1
ATOM 3065 O O . LEU A 1 388 ? -17.616 14.948 -8.313 1.00 94.50 388 LEU A O 1
ATOM 3069 N N . HIS A 1 389 ? -16.382 13.574 -7.040 1.00 93.94 389 HIS A N 1
ATOM 3070 C CA . HIS A 1 389 ? -15.630 14.610 -6.353 1.00 93.94 389 HIS A CA 1
ATOM 3071 C C . HIS A 1 389 ? -14.146 14.284 -6.452 1.00 93.94 389 HIS A C 1
ATOM 3073 O O . HIS A 1 389 ? -13.767 13.121 -6.308 1.00 93.94 389 HIS A O 1
ATOM 3079 N N . VAL A 1 390 ? -13.301 15.293 -6.656 1.00 93.38 390 VAL A N 1
ATOM 3080 C CA . VAL A 1 390 ? -11.841 15.133 -6.659 1.00 93.38 390 VAL A CA 1
ATOM 3081 C C . VAL A 1 390 ? -11.174 16.096 -5.681 1.00 93.38 390 VAL A C 1
ATOM 3083 O O . VAL A 1 390 ? -11.592 17.247 -5.551 1.00 93.38 390 VAL A O 1
ATOM 3086 N N . LEU A 1 391 ? -10.131 15.619 -5.005 1.00 91.31 391 LEU A N 1
ATOM 3087 C CA . LEU A 1 391 ? -9.236 16.389 -4.152 1.00 91.31 391 LEU A CA 1
ATOM 3088 C C . LEU A 1 391 ? -7.835 16.321 -4.751 1.00 91.31 391 LEU A C 1
ATOM 3090 O O . LEU A 1 391 ? -7.209 15.266 -4.763 1.00 91.31 391 LEU A O 1
ATOM 3094 N N . TYR A 1 392 ? -7.358 17.451 -5.251 1.00 91.56 392 TYR A N 1
ATOM 3095 C CA . TYR A 1 392 ? -6.069 17.595 -5.897 1.00 91.56 392 TYR A CA 1
ATOM 3096 C C . TYR A 1 392 ? -5.033 18.109 -4.892 1.00 91.56 392 TYR A C 1
ATOM 3098 O O . TYR A 1 392 ? -5.135 19.235 -4.398 1.00 91.56 392 TYR A O 1
ATOM 3106 N N . GLN A 1 393 ? -4.059 17.273 -4.539 1.00 90.06 393 GLN A N 1
ATOM 3107 C CA . GLN A 1 393 ? -3.069 17.541 -3.498 1.00 90.06 393 GLN A CA 1
ATOM 3108 C C . GLN A 1 393 ? -1.684 17.845 -4.075 1.00 90.06 393 GLN A C 1
ATOM 3110 O O . GLN A 1 393 ? -1.273 17.279 -5.083 1.00 90.06 393 GLN A O 1
ATOM 3115 N N . GLY A 1 394 ? -0.948 18.738 -3.415 1.00 85.62 394 GLY A N 1
ATOM 3116 C CA . GLY A 1 394 ? 0.425 19.095 -3.782 1.00 85.62 394 GLY A CA 1
ATOM 3117 C C . GLY A 1 394 ? 0.932 20.296 -2.985 1.00 85.62 394 GLY A C 1
ATOM 3118 O O . GLY A 1 394 ? 0.150 20.970 -2.307 1.00 85.62 394 GLY A O 1
ATOM 3119 N N . SER A 1 395 ? 2.209 20.631 -3.104 1.00 83.44 395 SER A N 1
ATOM 3120 C CA . SER A 1 395 ? 2.842 21.772 -2.440 1.00 83.44 395 SER A CA 1
ATOM 3121 C C . SER A 1 395 ? 2.269 23.124 -2.893 1.00 83.44 395 SER A C 1
ATOM 3123 O O . SER A 1 395 ? 1.681 23.272 -3.967 1.00 83.44 395 SER A O 1
ATOM 3125 N N . SER A 1 396 ? 2.357 24.156 -2.053 1.00 80.56 396 SER A N 1
ATOM 3126 C CA . SER A 1 396 ? 1.879 25.488 -2.451 1.00 80.56 396 SER A CA 1
ATOM 3127 C C . SER A 1 396 ? 2.646 25.987 -3.682 1.00 80.56 396 SER A C 1
ATOM 3129 O O . SER A 1 396 ? 3.871 25.933 -3.708 1.00 80.56 396 SER A O 1
ATOM 3131 N N . GLY A 1 397 ? 1.928 26.469 -4.700 1.00 78.75 397 GLY A N 1
ATOM 3132 C CA . GLY A 1 397 ? 2.530 26.925 -5.958 1.00 78.75 397 GLY A CA 1
ATOM 3133 C C . GLY A 1 397 ? 2.742 25.846 -7.026 1.00 78.75 397 GLY A C 1
ATOM 3134 O O . GLY A 1 397 ? 3.124 26.203 -8.133 1.00 78.75 397 GLY A O 1
ATOM 3135 N N . SER A 1 398 ? 2.414 24.573 -6.770 1.00 80.81 398 SER A N 1
ATOM 3136 C CA . SER A 1 398 ? 2.612 23.480 -7.741 1.00 80.81 398 SER A CA 1
ATOM 3137 C C . SER A 1 398 ? 1.676 23.474 -8.961 1.00 80.81 398 SER A C 1
ATOM 3139 O O . SER A 1 398 ? 1.741 22.581 -9.789 1.00 80.81 398 SER A O 1
ATOM 3141 N N . GLY A 1 399 ? 0.790 24.465 -9.109 1.00 81.19 399 GLY A N 1
ATOM 3142 C CA . GLY A 1 399 ? -0.093 24.580 -10.281 1.00 81.19 399 GLY A CA 1
ATOM 3143 C C . GLY A 1 399 ? -1.506 24.002 -10.118 1.00 81.19 399 GLY A C 1
ATOM 3144 O O . GLY A 1 399 ? -2.325 24.186 -11.015 1.00 81.19 399 GLY A O 1
ATOM 3145 N N . LYS A 1 400 ? -1.858 23.423 -8.956 1.00 88.88 400 LYS A N 1
ATOM 3146 C CA . LYS A 1 400 ? -3.207 22.878 -8.650 1.00 88.88 400 LYS A CA 1
ATOM 3147 C C . LYS A 1 400 ? -4.371 23.742 -9.134 1.00 88.88 400 LYS A C 1
ATOM 3149 O O . LYS A 1 400 ? -5.214 23.306 -9.918 1.00 88.88 400 LYS A O 1
ATOM 3154 N N . SER A 1 401 ? -4.408 24.987 -8.659 1.00 86.56 401 SER A N 1
ATOM 3155 C CA . SER A 1 401 ? -5.503 25.916 -8.933 1.00 86.56 401 SER A CA 1
ATOM 3156 C C . SER A 1 401 ? -5.565 26.300 -10.410 1.00 86.56 401 SER A C 1
ATOM 3158 O O . SER A 1 401 ? -6.643 26.617 -10.903 1.00 86.56 401 SER A O 1
ATOM 3160 N N . HIS A 1 402 ? -4.436 26.262 -11.129 1.00 89.38 402 HIS A N 1
ATOM 3161 C CA . HIS A 1 402 ? -4.418 26.516 -12.565 1.00 89.38 402 HIS A CA 1
ATOM 3162 C C . HIS A 1 402 ? -5.156 25.405 -13.314 1.00 89.38 402 HIS A C 1
ATOM 3164 O O . HIS A 1 402 ? -6.125 25.693 -14.014 1.00 89.38 402 HIS A O 1
ATOM 3170 N N . THR A 1 403 ? -4.757 24.148 -13.099 1.00 90.69 403 THR A N 1
ATOM 3171 C CA . THR A 1 403 ? -5.386 22.972 -13.716 1.00 90.69 403 THR A CA 1
ATOM 3172 C C . THR A 1 403 ? -6.883 22.929 -13.411 1.00 90.69 403 THR A C 1
ATOM 3174 O O . THR A 1 403 ? -7.697 22.861 -14.329 1.00 90.69 403 THR A O 1
ATOM 3177 N N . MET A 1 404 ? -7.269 23.084 -12.139 1.00 93.31 404 MET A N 1
ATOM 3178 C CA . MET A 1 404 ? -8.681 23.102 -11.729 1.00 93.31 404 MET A CA 1
ATOM 3179 C C . MET A 1 404 ? -9.495 24.185 -12.439 1.00 93.31 404 MET A C 1
ATOM 3181 O O . MET A 1 404 ? -10.577 23.895 -12.945 1.00 93.31 404 MET A O 1
ATOM 3185 N N . LYS A 1 405 ? -8.978 25.417 -12.516 1.00 90.81 405 LYS A N 1
ATOM 3186 C CA . LYS A 1 405 ? -9.677 26.534 -13.171 1.00 90.81 405 LYS A CA 1
ATOM 3187 C C . LYS A 1 405 ? -9.818 26.331 -14.673 1.00 90.81 405 LYS A C 1
ATOM 3189 O O . LYS A 1 405 ? -10.839 26.713 -15.234 1.00 90.81 405 LYS A O 1
ATOM 3194 N N . GLN A 1 406 ? -8.817 25.752 -15.335 1.00 93.88 406 GLN A N 1
ATOM 3195 C CA . GLN A 1 406 ? -8.918 25.463 -16.766 1.00 93.88 406 GLN A CA 1
ATOM 3196 C C . GLN A 1 406 ? -9.986 24.410 -17.048 1.00 93.88 406 GLN A C 1
ATOM 3198 O O . GLN A 1 406 ? -10.813 24.619 -17.930 1.00 93.88 406 GLN A O 1
ATOM 3203 N N . ILE A 1 407 ? -10.035 23.338 -16.252 1.00 95.62 407 ILE A N 1
ATOM 3204 C CA . ILE A 1 407 ? -11.093 22.328 -16.367 1.00 95.62 407 ILE A CA 1
ATOM 3205 C C . ILE A 1 407 ? -12.472 22.927 -16.058 1.00 95.62 407 ILE A C 1
ATOM 3207 O O . ILE A 1 407 ? -13.423 22.690 -16.798 1.00 95.62 407 ILE A O 1
ATOM 3211 N N . ALA A 1 408 ? -12.596 23.747 -15.010 1.00 94.81 408 ALA A N 1
ATOM 3212 C CA . ALA A 1 408 ? -13.865 24.378 -14.647 1.00 94.81 408 ALA A CA 1
ATOM 3213 C C . ALA A 1 408 ? -14.421 25.275 -15.767 1.00 94.81 408 ALA A C 1
ATOM 3215 O O . ALA A 1 408 ? -15.614 25.231 -16.049 1.00 94.81 408 ALA A O 1
ATOM 3216 N N . LYS A 1 409 ? -13.556 26.015 -16.475 1.00 93.56 409 LYS A N 1
ATOM 3217 C CA . LYS A 1 409 ? -13.938 26.842 -17.637 1.00 93.56 409 LYS A CA 1
ATOM 3218 C C . LYS A 1 409 ? -14.472 26.048 -18.830 1.00 93.56 409 LYS A C 1
ATOM 3220 O O . LYS A 1 409 ? -15.060 26.644 -19.726 1.00 93.56 409 LYS A O 1
ATOM 3225 N N . MET A 1 410 ? -14.253 24.734 -18.870 1.00 92.50 410 MET A N 1
ATOM 3226 C CA . MET A 1 410 ? -14.806 23.860 -19.911 1.00 92.50 410 MET A CA 1
ATOM 3227 C C . MET A 1 410 ? -16.257 23.464 -19.622 1.00 92.50 410 MET A C 1
ATOM 3229 O O . MET A 1 410 ? -16.921 22.915 -20.501 1.00 92.50 410 MET A O 1
ATOM 3233 N N . MET A 1 411 ? -16.748 23.727 -18.408 1.00 94.44 411 MET A N 1
ATOM 3234 C CA . MET A 1 411 ? -18.154 23.572 -18.051 1.00 94.44 411 MET A CA 1
ATOM 3235 C C . MET A 1 411 ? -18.913 24.892 -18.273 1.00 94.44 411 MET A C 1
ATOM 3237 O O . MET A 1 411 ? -18.310 25.967 -18.211 1.00 94.44 411 MET A O 1
ATOM 3241 N N . PRO A 1 412 ? -20.236 24.847 -18.519 1.00 92.44 412 PRO A N 1
ATOM 3242 C CA . PRO A 1 412 ? -21.054 26.052 -18.636 1.00 92.44 412 PRO A CA 1
ATOM 3243 C C . PRO A 1 412 ? -20.937 26.930 -17.387 1.00 92.44 412 PRO A C 1
ATOM 3245 O O . PRO A 1 412 ? -21.153 26.457 -16.273 1.00 92.44 412 PRO A O 1
ATOM 3248 N N . SER A 1 413 ? -20.608 28.210 -17.564 1.00 89.75 413 SER A N 1
ATOM 3249 C CA . SER A 1 413 ? -20.322 29.130 -16.452 1.00 89.75 413 SER A CA 1
ATOM 3250 C C . SER A 1 413 ? -21.485 29.297 -15.468 1.00 89.75 413 SER A C 1
ATOM 3252 O O . SER A 1 413 ? -21.266 29.491 -14.278 1.00 89.75 413 SER A O 1
ATOM 3254 N N . GLU A 1 414 ? -22.723 29.176 -15.946 1.00 89.94 414 GLU A N 1
ATOM 3255 C CA . GLU A 1 414 ? -23.941 29.197 -15.140 1.00 89.94 414 GLU A CA 1
ATOM 3256 C C . GLU A 1 414 ? -24.050 28.006 -14.181 1.00 89.94 414 GLU A C 1
ATOM 3258 O O . GLU A 1 414 ? -24.787 28.076 -13.197 1.00 89.94 414 GLU A O 1
ATOM 3263 N N . ASP A 1 415 ? -23.324 26.924 -14.457 1.00 93.88 415 ASP A N 1
ATOM 3264 C CA . ASP A 1 415 ? -23.318 25.683 -13.693 1.00 93.88 415 ASP A CA 1
ATOM 3265 C C . ASP A 1 415 ? -22.099 25.537 -12.773 1.00 93.88 415 ASP A C 1
ATOM 3267 O O . ASP A 1 415 ? -22.022 24.567 -12.018 1.00 93.88 415 ASP A O 1
ATOM 3271 N N . VAL A 1 416 ? -21.177 26.502 -12.780 1.00 94.62 416 VAL A N 1
ATOM 3272 C CA . VAL A 1 416 ? -19.952 26.477 -11.972 1.00 94.62 416 VAL A CA 1
ATOM 3273 C C . VAL A 1 416 ? -20.058 27.452 -10.799 1.00 94.62 416 VAL A C 1
ATOM 3275 O O . VAL A 1 416 ? -20.403 28.619 -10.969 1.00 94.62 416 VAL A O 1
ATOM 3278 N N . ILE A 1 4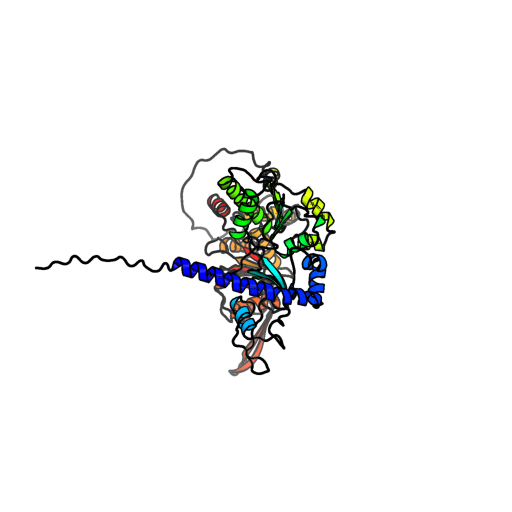17 ? -19.718 26.982 -9.598 1.00 90.94 417 ILE A N 1
ATOM 3279 C CA . ILE A 1 417 ? -19.612 27.793 -8.380 1.00 90.94 417 ILE A CA 1
ATOM 3280 C C . ILE A 1 417 ? -18.167 27.725 -7.882 1.00 90.94 417 ILE A C 1
ATOM 3282 O O . ILE A 1 417 ? -17.713 26.674 -7.436 1.00 90.94 417 ILE A O 1
ATOM 3286 N N . GLU A 1 418 ? -17.448 28.845 -7.919 1.00 89.38 418 GLU A N 1
ATOM 3287 C CA . GLU A 1 418 ? -16.076 28.941 -7.404 1.00 89.38 418 GLU A CA 1
ATOM 3288 C C . GLU A 1 418 ? -16.072 29.519 -5.982 1.00 89.38 418 GLU A C 1
ATOM 3290 O O . GLU A 1 418 ? -16.556 30.627 -5.740 1.00 89.38 418 GLU A O 1
ATOM 3295 N N . LEU A 1 419 ? -15.524 28.766 -5.026 1.00 83.94 419 LEU A N 1
ATOM 3296 C CA . LEU A 1 419 ? -15.461 29.131 -3.615 1.00 83.94 419 LEU A CA 1
ATOM 3297 C C . LEU A 1 419 ? -14.001 29.213 -3.160 1.00 83.94 419 LEU A C 1
ATOM 3299 O O . LEU A 1 419 ? -13.293 28.212 -3.063 1.00 83.94 419 LEU A O 1
ATOM 3303 N N . THR A 1 420 ? -13.569 30.425 -2.819 1.00 74.62 420 THR A N 1
ATOM 3304 C CA . THR A 1 420 ? -12.266 30.689 -2.181 1.00 74.62 420 THR A CA 1
ATOM 3305 C C . THR A 1 420 ? -12.344 30.641 -0.658 1.00 74.62 420 THR A C 1
ATOM 3307 O O . THR A 1 420 ? -11.331 30.492 0.019 1.00 74.62 420 THR A O 1
ATOM 3310 N N . ARG A 1 421 ? -13.552 30.792 -0.101 1.00 69.31 421 ARG A N 1
ATOM 3311 C CA . ARG A 1 421 ? -13.818 30.736 1.336 1.00 69.31 421 ARG A CA 1
ATOM 3312 C C . ARG A 1 421 ? -15.284 30.40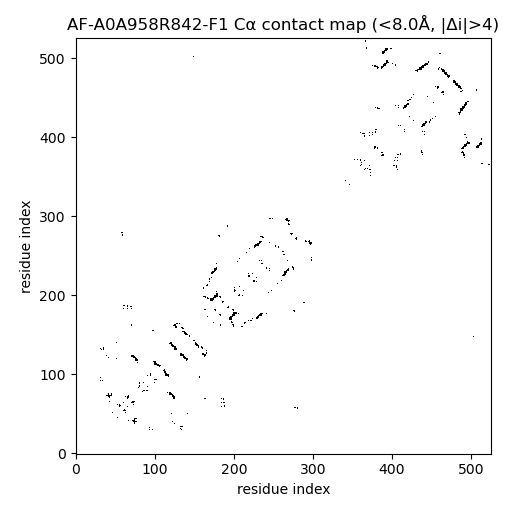7 1.596 1.00 69.31 421 ARG A C 1
ATOM 3314 O O . ARG A 1 421 ? -16.168 30.981 0.967 1.00 69.31 421 ARG A O 1
ATOM 3321 N N . VAL A 1 422 ? -15.534 29.563 2.594 1.00 72.56 422 VAL A N 1
ATOM 3322 C CA . VAL A 1 422 ? -16.877 29.263 3.112 1.00 72.56 422 VAL A CA 1
ATOM 3323 C C . VAL A 1 422 ? -16.929 29.664 4.584 1.00 72.56 422 VAL A C 1
ATOM 3325 O O . VAL A 1 422 ? -15.996 29.391 5.339 1.00 72.56 422 VAL A O 1
ATOM 3328 N N . THR A 1 423 ? -17.985 30.363 5.002 1.00 70.38 423 THR A N 1
ATOM 3329 C CA . THR A 1 423 ? -18.204 30.673 6.425 1.00 70.38 423 THR A CA 1
ATOM 3330 C C . THR A 1 423 ? -18.992 29.549 7.099 1.00 70.38 423 THR A C 1
ATOM 3332 O O . THR A 1 423 ? -19.819 28.911 6.449 1.00 70.38 423 THR A O 1
ATOM 3335 N N . ASP A 1 424 ? -18.769 29.353 8.401 1.00 61.81 424 ASP A N 1
ATOM 3336 C CA . ASP A 1 424 ? -19.195 28.189 9.209 1.00 61.81 424 ASP A CA 1
ATOM 3337 C C . ASP A 1 424 ? -20.653 27.751 9.023 1.00 61.81 424 ASP A C 1
ATOM 3339 O O . ASP A 1 424 ? -20.952 26.563 9.032 1.00 61.81 424 ASP A O 1
ATOM 3343 N N . SER A 1 425 ? -21.566 28.698 8.802 1.00 65.69 425 SER A N 1
ATOM 3344 C CA . SER A 1 425 ? -22.997 28.426 8.629 1.00 65.69 425 SER A CA 1
ATOM 3345 C C . SER A 1 425 ? -23.542 28.772 7.243 1.00 65.69 425 SER A C 1
ATOM 3347 O O . SER A 1 425 ? -24.734 28.592 6.999 1.00 65.69 425 SER A O 1
ATOM 3349 N N . SER A 1 426 ? -22.711 29.269 6.318 1.00 72.12 426 SER A N 1
ATOM 3350 C CA . SER A 1 426 ? -23.199 29.727 5.007 1.00 72.12 426 SER A CA 1
ATOM 3351 C C . SER A 1 426 ? -23.870 28.617 4.205 1.00 72.12 426 SER A C 1
ATOM 3353 O O . SER A 1 426 ? -24.935 28.870 3.655 1.00 72.12 426 SER A O 1
ATOM 3355 N N . LEU A 1 427 ? -23.333 27.391 4.215 1.00 78.06 427 LEU A N 1
ATOM 3356 C CA . LEU A 1 427 ? -23.878 26.253 3.457 1.00 78.06 427 LEU A CA 1
ATOM 3357 C C . LEU A 1 427 ? -25.301 25.859 3.891 1.00 78.06 427 LEU A C 1
ATOM 3359 O O . LEU A 1 427 ? -26.128 25.531 3.048 1.00 78.06 427 LEU A O 1
ATOM 3363 N N . TYR A 1 428 ? -25.635 26.005 5.177 1.00 76.69 428 TYR A N 1
ATOM 3364 C CA . TYR A 1 428 ? -26.993 25.784 5.700 1.00 76.69 428 TYR A CA 1
ATOM 3365 C C . TYR A 1 428 ? -27.962 26.932 5.358 1.00 76.69 428 TYR A C 1
ATOM 3367 O O . TYR A 1 428 ? -29.186 26.806 5.466 1.00 76.69 428 TYR A O 1
ATOM 3375 N N . ASN A 1 429 ? -27.430 28.086 4.949 1.00 73.19 429 ASN A N 1
ATOM 3376 C CA . ASN A 1 429 ? -28.199 29.299 4.705 1.00 73.19 429 ASN A CA 1
ATOM 3377 C C . ASN A 1 429 ? -28.617 29.495 3.239 1.00 73.19 429 ASN A C 1
ATOM 3379 O O . ASN A 1 429 ? -29.530 30.291 3.011 1.00 73.19 429 ASN A O 1
ATOM 3383 N N . TYR A 1 430 ? -28.083 28.710 2.298 1.00 72.56 430 TYR A N 1
ATOM 3384 C CA . TYR A 1 430 ? -28.542 28.688 0.902 1.00 72.56 430 TYR A CA 1
ATOM 3385 C C . TYR A 1 430 ? -30.025 28.298 0.794 1.00 72.56 430 TYR A C 1
ATOM 3387 O O . TYR A 1 430 ? -30.605 27.677 1.697 1.00 72.56 430 TYR A O 1
ATOM 3395 N N . GLN A 1 431 ? -30.667 28.738 -0.281 1.00 67.25 431 GLN A N 1
ATOM 3396 C CA . GLN A 1 431 ? -32.017 28.325 -0.640 1.00 67.25 431 GLN A CA 1
ATOM 3397 C C . GLN A 1 431 ? -31.963 26.956 -1.330 1.00 67.25 431 GLN A C 1
ATOM 3399 O O . GLN A 1 431 ? -30.979 26.605 -1.983 1.00 67.25 431 GLN A O 1
ATOM 3404 N N . GLY A 1 432 ? -33.018 26.154 -1.164 1.00 65.00 432 GLY A N 1
ATOM 3405 C CA . GLY A 1 432 ? -33.104 24.852 -1.825 1.00 65.00 432 GLY A CA 1
ATOM 3406 C C . GLY A 1 432 ? -32.990 25.009 -3.343 1.00 65.00 432 GLY A C 1
ATOM 3407 O O . GLY A 1 432 ? -33.677 25.848 -3.924 1.00 65.00 432 GLY A O 1
ATOM 3408 N N . GLY A 1 433 ? -32.113 24.223 -3.972 1.00 69.31 433 GLY A N 1
ATOM 3409 C CA . GLY A 1 433 ? -31.891 24.247 -5.420 1.00 69.31 433 GLY A CA 1
ATOM 3410 C C . GLY A 1 433 ? -30.599 24.927 -5.884 1.00 69.31 433 GLY A C 1
ATOM 3411 O O . GLY A 1 433 ? -30.160 24.664 -6.999 1.00 69.31 433 GLY A O 1
ATOM 3412 N N . GLU A 1 434 ? -29.947 25.751 -5.056 1.00 80.69 434 GLU A N 1
ATOM 3413 C CA . GLU A 1 434 ? -28.766 26.527 -5.489 1.00 80.69 434 GLU A CA 1
ATOM 3414 C C . GLU A 1 434 ? -27.536 25.654 -5.794 1.00 80.69 434 GLU A C 1
ATOM 3416 O O . GLU A 1 434 ? -26.705 26.025 -6.619 1.00 80.69 434 GLU A O 1
ATOM 3421 N N . PHE A 1 435 ? -27.458 24.462 -5.196 1.00 85.88 435 PHE A N 1
ATOM 3422 C CA . PHE A 1 435 ? -26.407 23.470 -5.448 1.00 85.88 435 PHE A CA 1
ATOM 3423 C C . PHE A 1 435 ? -26.867 22.308 -6.332 1.00 85.88 435 PHE A C 1
ATOM 3425 O O . PHE A 1 435 ? -26.192 21.284 -6.379 1.00 85.88 435 PHE A O 1
ATOM 3432 N N . MET A 1 436 ? -28.025 22.412 -6.986 1.00 89.56 436 MET A N 1
ATOM 3433 C CA . MET A 1 436 ? -28.533 21.334 -7.831 1.00 89.56 436 MET A CA 1
ATOM 3434 C C . MET A 1 436 ? -27.909 21.394 -9.216 1.00 89.56 436 MET A C 1
ATOM 3436 O O . MET A 1 436 ? -27.989 22.411 -9.904 1.00 89.56 436 MET A O 1
ATOM 3440 N N . GLN A 1 437 ? -27.323 20.270 -9.616 1.00 92.62 437 GLN A N 1
ATOM 3441 C CA . GLN A 1 437 ? -26.584 20.092 -10.855 1.00 92.62 437 GLN A CA 1
ATOM 3442 C C . GLN A 1 437 ? -25.546 21.196 -11.055 1.00 92.62 437 GLN A C 1
ATOM 3444 O O . GLN A 1 437 ? -25.545 21.889 -12.075 1.00 92.62 437 GLN A O 1
ATOM 3449 N N . LYS A 1 438 ? -24.661 21.366 -10.066 1.00 94.38 438 LYS A N 1
ATOM 3450 C CA . LYS A 1 438 ? -23.551 22.330 -10.118 1.00 94.38 438 LYS A CA 1
ATOM 3451 C C . LYS A 1 438 ? -22.193 21.652 -10.021 1.00 94.38 438 LYS A C 1
ATOM 3453 O O . LYS A 1 438 ? -22.046 20.624 -9.367 1.00 94.38 438 LYS A O 1
ATOM 3458 N N . LEU A 1 439 ? -21.186 22.243 -10.651 1.00 96.62 439 LEU A N 1
ATOM 3459 C CA . LEU A 1 439 ? -19.788 21.965 -10.349 1.00 96.62 439 LEU A CA 1
ATOM 3460 C C . LEU A 1 439 ? -19.315 22.973 -9.301 1.00 96.62 439 LEU A C 1
ATOM 3462 O O . LEU A 1 439 ? -19.310 24.173 -9.560 1.00 96.62 439 LEU A O 1
ATOM 3466 N N . ILE A 1 440 ? -18.888 22.494 -8.134 1.00 93.94 440 ILE A N 1
ATOM 3467 C CA . ILE A 1 440 ? -18.324 23.350 -7.086 1.00 93.94 440 ILE A CA 1
ATOM 3468 C C . ILE A 1 440 ? -16.800 23.239 -7.096 1.00 93.94 440 ILE A C 1
ATOM 3470 O O . ILE A 1 440 ? -16.240 22.151 -6.957 1.00 93.94 440 ILE A O 1
ATOM 3474 N N . VAL A 1 441 ? -16.121 24.372 -7.235 1.00 94.12 441 VAL A N 1
ATOM 3475 C CA . VAL A 1 441 ? -14.662 24.463 -7.198 1.00 94.12 441 VAL A CA 1
ATOM 3476 C C . VAL A 1 441 ? -14.238 25.031 -5.850 1.00 94.12 441 VAL A C 1
ATOM 3478 O O . VAL A 1 441 ? -14.444 26.212 -5.578 1.00 94.12 441 VAL A O 1
ATOM 3481 N N . PHE A 1 442 ? -13.635 24.198 -5.007 1.00 90.50 442 PHE A N 1
ATOM 3482 C CA . PHE A 1 442 ? -13.030 24.617 -3.745 1.00 90.50 442 PHE A CA 1
ATOM 3483 C C . PHE A 1 442 ? -11.540 24.879 -3.974 1.00 90.50 442 PHE A C 1
ATOM 3485 O O . PHE A 1 442 ? -10.733 23.949 -4.005 1.00 90.50 442 PHE A O 1
ATOM 3492 N N . GLU A 1 443 ? -11.171 26.147 -4.166 1.00 84.00 443 GLU A N 1
ATOM 3493 C CA . GLU A 1 443 ? -9.789 26.510 -4.521 1.00 84.00 443 GLU A CA 1
ATOM 3494 C C . GLU A 1 443 ? -8.772 26.171 -3.426 1.00 84.00 443 GLU A C 1
ATOM 3496 O O . GLU A 1 443 ? -7.622 25.864 -3.736 1.00 84.00 443 GLU A O 1
ATOM 3501 N N . ASP A 1 444 ? -9.204 26.235 -2.168 1.00 81.31 444 ASP A N 1
ATOM 3502 C CA . ASP A 1 444 ? -8.412 25.876 -0.999 1.00 81.31 444 ASP A CA 1
ATOM 3503 C C . ASP A 1 444 ? -9.317 25.242 0.065 1.00 81.31 444 ASP A C 1
ATOM 3505 O O . ASP A 1 444 ? -10.057 25.926 0.778 1.00 81.31 444 ASP A O 1
ATOM 3509 N N . MET A 1 445 ? -9.263 23.913 0.165 1.00 81.44 445 MET A N 1
ATOM 3510 C CA . MET A 1 445 ? -9.958 23.171 1.218 1.00 81.44 445 MET A CA 1
ATOM 3511 C C . MET A 1 445 ? -9.370 23.452 2.600 1.00 81.44 445 MET A C 1
ATOM 3513 O O . MET A 1 445 ? -10.107 23.422 3.582 1.00 81.44 445 MET A O 1
ATOM 3517 N N . ASP A 1 446 ? -8.075 23.767 2.693 1.00 79.25 446 ASP A N 1
ATOM 3518 C CA . ASP A 1 446 ? -7.390 24.004 3.969 1.00 79.25 446 ASP A CA 1
ATOM 3519 C C . ASP A 1 446 ? -7.793 25.336 4.603 1.00 79.25 446 ASP A C 1
ATOM 3521 O O . ASP A 1 446 ? -7.662 25.514 5.817 1.00 79.25 446 ASP A O 1
ATOM 3525 N N . GLY A 1 447 ? -8.294 26.264 3.786 1.00 75.00 447 GLY A N 1
ATOM 3526 C CA . GLY A 1 447 ? -8.887 27.523 4.221 1.00 75.00 447 GLY A CA 1
ATOM 3527 C C . GLY A 1 447 ? -10.297 27.376 4.804 1.00 75.00 447 GLY A C 1
ATOM 3528 O O . GLY A 1 447 ? -10.822 28.338 5.378 1.00 75.00 447 GLY A O 1
ATOM 3529 N N . LEU A 1 448 ? -10.923 26.200 4.676 1.00 78.69 448 LEU A N 1
ATOM 3530 C CA . LEU A 1 448 ? -12.228 25.921 5.263 1.00 78.69 448 LEU A CA 1
ATOM 3531 C C . LEU A 1 448 ? -12.086 25.532 6.733 1.00 78.69 448 LEU A C 1
ATOM 3533 O O . LEU A 1 448 ? -11.213 24.765 7.132 1.00 78.69 448 LEU A O 1
ATOM 3537 N N . LYS A 1 449 ? -12.984 26.060 7.562 1.00 79.81 449 LYS A N 1
ATOM 3538 C CA . LYS A 1 449 ? -13.083 25.661 8.966 1.00 79.81 449 LYS A CA 1
ATOM 3539 C C . LYS A 1 449 ? -13.750 24.289 9.090 1.00 79.81 449 LYS A C 1
ATOM 3541 O O . LYS A 1 449 ? -14.494 23.868 8.207 1.00 79.81 449 LYS A O 1
ATOM 3546 N N . GLU A 1 450 ? -13.520 23.627 10.220 1.00 78.81 450 GLU A N 1
ATOM 3547 C CA . GLU A 1 450 ? -13.981 22.259 10.494 1.00 78.81 450 GLU A CA 1
ATOM 3548 C C . GLU A 1 450 ? -15.498 22.078 10.299 1.00 78.81 450 GLU A C 1
ATOM 3550 O O . GLU A 1 450 ? -15.919 21.154 9.607 1.00 78.81 450 GLU A O 1
ATOM 3555 N N . ASP A 1 451 ? -16.320 23.016 10.778 1.00 77.50 451 ASP A N 1
ATOM 3556 C CA . ASP A 1 451 ? -17.781 22.966 10.606 1.00 77.50 451 ASP A CA 1
ATOM 3557 C C . ASP A 1 451 ? -18.219 23.043 9.131 1.00 77.50 451 ASP A C 1
ATOM 3559 O O . ASP A 1 451 ? -19.162 22.367 8.712 1.00 77.50 451 ASP A O 1
ATOM 3563 N N . ALA A 1 452 ? -17.513 23.833 8.314 1.00 81.00 452 ALA A N 1
ATOM 3564 C CA . ALA A 1 452 ? -17.778 23.921 6.879 1.00 81.00 452 ALA A CA 1
ATOM 3565 C C . ALA A 1 452 ? -17.342 22.640 6.150 1.00 81.00 452 ALA A C 1
ATOM 3567 O O . ALA A 1 452 ? -18.043 22.180 5.250 1.00 81.00 452 ALA A O 1
ATOM 3568 N N . LEU A 1 453 ? -16.228 22.026 6.563 1.00 81.94 453 LEU A N 1
ATOM 3569 C CA . LEU A 1 453 ? -15.769 20.735 6.039 1.00 81.94 453 LEU A CA 1
ATOM 3570 C C . LEU A 1 453 ? -16.762 19.607 6.348 1.00 81.94 453 LEU A C 1
ATOM 3572 O O . LEU A 1 453 ? -17.029 18.771 5.483 1.00 81.94 453 LEU A O 1
ATOM 3576 N N . LEU A 1 454 ? -17.341 19.605 7.553 1.00 81.56 454 LEU A N 1
ATOM 3577 C CA . LEU A 1 454 ? -18.397 18.667 7.939 1.00 81.56 454 LEU A CA 1
ATOM 3578 C C . LEU A 1 454 ? -19.649 18.842 7.072 1.00 81.56 454 LEU A C 1
ATOM 3580 O O . LEU A 1 454 ? -20.182 17.852 6.574 1.00 81.56 454 LEU A O 1
ATOM 3584 N N . ALA A 1 455 ? -20.070 20.083 6.821 1.00 84.12 455 ALA A N 1
ATOM 3585 C CA . ALA A 1 455 ? -21.199 20.363 5.937 1.00 84.12 455 ALA A CA 1
ATOM 3586 C C . ALA A 1 455 ? -20.933 19.889 4.495 1.00 84.12 455 ALA A C 1
ATOM 3588 O O . ALA A 1 455 ? -21.766 19.202 3.911 1.00 84.12 455 ALA A O 1
ATOM 3589 N N . VAL A 1 456 ? -19.753 20.165 3.927 1.00 86.31 456 VAL A N 1
ATOM 3590 C CA . VAL A 1 456 ? -19.383 19.662 2.588 1.00 86.31 456 VAL A CA 1
ATOM 3591 C C . VAL A 1 456 ? -19.418 18.128 2.543 1.00 86.31 456 VAL A C 1
ATOM 3593 O O . VAL A 1 456 ? -19.918 17.543 1.583 1.00 86.31 456 VAL A O 1
ATOM 3596 N N . ARG A 1 457 ? -18.952 17.453 3.600 1.00 84.44 457 ARG A N 1
ATOM 3597 C CA . ARG A 1 457 ? -18.992 15.987 3.702 1.00 84.44 457 ARG A CA 1
ATOM 3598 C C . ARG A 1 457 ? -20.420 15.442 3.739 1.00 84.44 457 ARG A C 1
ATOM 3600 O O . ARG A 1 457 ? -20.705 14.422 3.105 1.00 84.44 457 ARG A O 1
ATOM 3607 N N . GLU A 1 458 ? -21.310 16.090 4.483 1.00 84.38 458 GLU A N 1
ATOM 3608 C CA . GLU A 1 458 ? -22.724 15.715 4.550 1.00 84.38 458 GLU A CA 1
ATOM 3609 C C . GLU A 1 458 ? -23.408 15.930 3.194 1.00 84.38 458 GLU A C 1
ATOM 3611 O O . GLU A 1 458 ? -24.073 15.019 2.705 1.00 84.38 458 GLU A O 1
ATOM 3616 N N . MET A 1 459 ? -23.129 17.052 2.522 1.00 86.56 459 MET A N 1
ATOM 3617 C CA . MET A 1 459 ? -23.587 17.327 1.156 1.00 86.56 459 MET A CA 1
ATOM 3618 C C . MET A 1 459 ? -23.201 16.204 0.177 1.00 86.56 459 MET A C 1
ATOM 3620 O O . MET A 1 459 ? -24.060 15.720 -0.554 1.00 86.56 459 MET A O 1
ATOM 3624 N N . MET A 1 460 ? -21.941 15.749 0.195 1.00 87.25 460 MET A N 1
ATOM 3625 C CA . MET A 1 460 ? -21.454 14.654 -0.666 1.00 87.25 460 MET A CA 1
ATOM 3626 C C . MET A 1 460 ? -22.086 13.294 -0.329 1.00 87.25 460 MET A C 1
ATOM 3628 O O . MET A 1 460 ? -22.274 12.459 -1.207 1.00 87.25 460 MET A O 1
ATOM 3632 N N . SER A 1 461 ? -22.379 13.039 0.951 1.00 83.50 461 SER A N 1
ATOM 3633 C CA . SER A 1 461 ? -22.818 11.713 1.418 1.00 83.50 461 SER A CA 1
ATOM 3634 C C . SER A 1 461 ? -24.329 11.524 1.374 1.00 83.50 461 SER A C 1
ATOM 3636 O O . SER A 1 461 ? -24.813 10.449 1.033 1.00 83.50 461 SER A O 1
ATOM 3638 N N . ALA A 1 462 ? -25.064 12.541 1.816 1.00 82.50 462 ALA A N 1
ATOM 3639 C CA . ALA A 1 462 ? -26.498 12.474 2.053 1.00 82.50 462 ALA A CA 1
ATOM 3640 C C . ALA A 1 462 ? -27.309 13.163 0.948 1.00 82.50 462 ALA A C 1
ATOM 3642 O O . ALA A 1 462 ? -28.528 13.006 0.922 1.00 82.50 462 ALA A O 1
ATOM 3643 N N . GLY A 1 463 ? -26.665 13.947 0.072 1.00 84.38 463 GLY A N 1
ATOM 3644 C CA . GLY A 1 463 ? -27.356 14.738 -0.952 1.00 84.38 463 GLY A CA 1
ATOM 3645 C C . GLY A 1 463 ? -28.254 15.833 -0.368 1.00 84.38 463 GLY A C 1
ATOM 3646 O O . GLY A 1 463 ? -29.077 16.412 -1.075 1.00 84.38 463 GLY A O 1
ATOM 3647 N N . LYS A 1 464 ? -28.121 16.130 0.931 1.00 85.31 464 LYS A N 1
ATOM 3648 C CA . LYS A 1 464 ? -28.839 17.207 1.609 1.00 85.31 464 LYS A CA 1
ATOM 3649 C C . LYS A 1 464 ? -28.125 17.663 2.878 1.00 85.31 464 LYS A C 1
ATOM 3651 O O . LYS A 1 464 ? -27.375 16.896 3.469 1.00 85.31 464 LYS A O 1
ATOM 3656 N N . LEU A 1 465 ? -28.422 18.883 3.313 1.00 85.25 465 LEU A N 1
ATOM 3657 C CA . LEU A 1 465 ? -28.097 19.412 4.638 1.00 85.25 465 LEU A CA 1
ATOM 3658 C C . LEU A 1 465 ? -29.379 19.670 5.418 1.00 85.25 465 LEU A C 1
ATOM 3660 O O . LEU A 1 465 ? -30.325 20.232 4.868 1.00 85.25 465 LEU A O 1
ATOM 3664 N N . SER A 1 466 ? -29.399 19.323 6.704 1.00 80.38 466 SER A N 1
ATOM 3665 C CA . SER A 1 466 ? -30.526 19.614 7.595 1.00 80.38 466 SER A CA 1
ATOM 3666 C C . SER A 1 466 ? -30.054 20.347 8.847 1.00 80.38 466 SER A C 1
ATOM 3668 O O . SER A 1 466 ? -29.189 19.867 9.572 1.00 80.38 466 SER A O 1
ATOM 3670 N N . SER A 1 467 ? -30.656 21.500 9.146 1.00 82.38 467 SER A N 1
ATOM 3671 C CA . SER A 1 467 ? -30.350 22.280 10.353 1.00 82.38 467 SER A CA 1
ATOM 3672 C C . SER A 1 467 ? -31.614 22.715 11.094 1.00 82.38 467 SER A C 1
ATOM 3674 O O . SER A 1 467 ? -32.626 23.069 10.489 1.00 82.38 467 SER A O 1
ATOM 3676 N N . SER A 1 468 ? -31.561 22.701 12.428 1.00 78.44 468 SER A N 1
ATOM 3677 C CA . SER A 1 468 ? -32.624 23.237 13.286 1.00 78.44 468 SER A CA 1
ATOM 3678 C C . SER A 1 468 ? -32.324 24.698 13.605 1.00 78.44 468 SER A C 1
ATOM 3680 O O . SER A 1 468 ? -31.301 25.010 14.213 1.00 78.44 468 SER A O 1
ATOM 3682 N N . THR A 1 469 ? -33.200 25.606 13.182 1.00 75.12 469 THR A N 1
ATOM 3683 C CA . THR A 1 469 ? -33.031 27.054 13.360 1.00 75.12 469 THR A CA 1
ATOM 3684 C C . THR A 1 469 ? -34.266 27.668 14.013 1.00 75.12 469 THR A C 1
ATOM 3686 O O . THR A 1 469 ? -35.348 27.088 14.015 1.00 75.12 469 THR A O 1
ATOM 3689 N N . SER A 1 470 ? -34.117 28.846 14.619 1.00 74.94 470 SER A N 1
ATOM 3690 C CA . SER A 1 470 ? -35.252 29.592 15.175 1.00 74.94 470 SER A CA 1
ATOM 3691 C C . SER A 1 470 ? -35.715 30.650 14.181 1.00 74.94 470 SER A C 1
ATOM 3693 O O . SER A 1 470 ? -34.974 31.584 13.882 1.00 74.94 470 SER A O 1
ATOM 3695 N N . ILE A 1 471 ? -36.952 30.535 13.704 1.00 77.25 471 ILE A N 1
ATOM 3696 C CA . ILE A 1 471 ? -37.589 31.531 12.840 1.00 77.25 471 ILE A CA 1
ATOM 3697 C C . ILE A 1 471 ? -38.489 32.410 13.709 1.00 77.25 471 ILE A C 1
ATOM 3699 O O . ILE A 1 471 ? -39.269 31.909 14.523 1.00 77.25 471 ILE A O 1
ATOM 3703 N N . LYS A 1 472 ? -38.385 33.732 13.548 1.00 76.69 472 LYS A N 1
ATOM 3704 C CA . LYS A 1 472 ? -39.307 34.671 14.195 1.00 76.69 472 LYS A CA 1
ATOM 3705 C C . LYS A 1 472 ? -40.587 34.793 13.380 1.00 76.69 472 LYS A C 1
ATOM 3707 O O . LYS A 1 472 ? -40.539 35.042 12.176 1.00 76.69 472 LYS A O 1
ATOM 3712 N N . ASP A 1 473 ? -41.730 34.639 14.037 1.00 74.56 473 ASP A N 1
ATOM 3713 C CA . ASP A 1 473 ? -43.016 34.942 13.418 1.00 74.56 473 ASP A CA 1
ATOM 3714 C C . ASP A 1 473 ? -43.194 36.463 13.214 1.00 74.56 473 ASP A C 1
ATOM 3716 O O . ASP A 1 473 ? -42.444 37.283 13.750 1.00 74.56 473 ASP A O 1
ATOM 3720 N N . LYS A 1 474 ? -44.222 36.868 12.455 1.00 77.94 474 LYS A N 1
ATOM 3721 C CA . LYS A 1 474 ? -44.554 38.291 12.217 1.00 77.94 474 LYS A CA 1
ATOM 3722 C C . LYS A 1 474 ? -44.871 39.079 13.505 1.00 77.94 474 LYS A C 1
ATOM 3724 O O . LYS A 1 474 ? -45.062 40.287 13.437 1.00 77.94 474 LYS A O 1
ATOM 3729 N N . ARG A 1 475 ? -44.966 38.406 14.657 1.00 76.00 475 ARG A N 1
ATOM 3730 C CA . ARG A 1 475 ? -45.240 38.974 15.984 1.00 76.00 475 ARG A CA 1
ATOM 3731 C C . ARG A 1 475 ? -43.997 38.973 16.890 1.00 76.00 475 ARG A C 1
ATOM 3733 O O . ARG A 1 475 ? -44.099 39.401 18.033 1.00 76.00 475 ARG A O 1
ATOM 3740 N N . GLY A 1 476 ? -42.837 38.541 16.388 1.00 72.19 476 GLY A N 1
ATOM 3741 C CA . GLY A 1 476 ? -41.557 38.561 17.095 1.00 72.19 476 GLY A CA 1
ATOM 3742 C C . GLY A 1 476 ? -41.269 37.343 17.977 1.00 72.19 476 GLY A C 1
ATOM 3743 O O . GLY A 1 476 ? -40.218 37.320 18.619 1.00 72.19 476 GLY A O 1
ATOM 3744 N N . ASN A 1 477 ? -42.135 36.325 17.996 1.00 78.38 477 ASN A N 1
ATOM 3745 C CA . ASN A 1 477 ? -41.907 35.110 18.782 1.00 78.38 477 ASN A CA 1
ATOM 3746 C C . ASN A 1 477 ? -41.006 34.135 18.018 1.00 78.38 477 ASN A C 1
ATOM 3748 O O . ASN A 1 477 ? -41.231 33.878 16.834 1.00 78.38 477 ASN A O 1
ATOM 3752 N N . SER A 1 478 ? -40.021 33.548 18.698 1.00 73.06 478 SER A N 1
ATOM 3753 C CA . SER A 1 478 ? -39.157 32.510 18.127 1.00 73.06 478 SER A CA 1
ATOM 3754 C C . SER A 1 478 ? -39.867 31.154 18.130 1.00 73.06 478 SER A C 1
ATOM 3756 O O . SER A 1 478 ? -40.275 30.670 19.185 1.00 73.06 478 SER A O 1
ATOM 3758 N N . LYS A 1 479 ? -39.974 30.512 16.964 1.00 76.94 479 LYS A N 1
ATOM 3759 C CA . LYS A 1 479 ? -40.354 29.098 16.828 1.00 76.94 479 LYS A CA 1
ATOM 3760 C C . LYS A 1 479 ? -39.216 28.320 16.176 1.00 76.94 479 LYS A C 1
ATOM 3762 O O . LYS A 1 479 ? -38.609 28.802 15.224 1.00 76.94 479 LYS A O 1
ATOM 3767 N N . GLY A 1 480 ? -38.942 27.119 16.681 1.00 74.44 480 GLY A N 1
ATOM 3768 C CA . GLY A 1 480 ? -38.015 26.193 16.031 1.00 74.44 480 GLY A CA 1
ATOM 3769 C C . GLY A 1 480 ? -38.574 25.721 14.687 1.00 74.44 480 GLY A C 1
ATOM 3770 O O . GLY A 1 480 ? -39.761 25.410 14.588 1.00 74.44 480 GLY A O 1
ATOM 3771 N N . ALA A 1 481 ? -37.727 25.684 13.667 1.00 76.75 481 ALA A N 1
ATOM 3772 C CA . ALA A 1 481 ? -38.029 25.187 12.336 1.00 76.75 481 ALA A CA 1
ATOM 3773 C C . ALA A 1 481 ? -36.829 24.402 11.799 1.00 76.75 481 ALA A C 1
ATOM 3775 O O . ALA A 1 481 ? -35.675 24.781 12.010 1.00 76.75 481 ALA A O 1
ATOM 3776 N N . ILE A 1 482 ? -37.110 23.312 11.093 1.00 78.81 482 ILE A N 1
ATOM 3777 C CA . ILE A 1 482 ? -36.090 22.544 10.381 1.00 78.81 482 ILE A CA 1
ATOM 3778 C C . ILE A 1 482 ? -35.942 23.161 8.994 1.00 78.81 482 ILE A C 1
ATOM 3780 O O . ILE A 1 482 ? -36.937 23.365 8.297 1.00 78.81 482 ILE A O 1
ATOM 3784 N N . LYS A 1 483 ? -34.706 23.471 8.612 1.00 79.44 483 LYS A N 1
ATOM 3785 C CA . LYS A 1 483 ? -34.352 23.913 7.269 1.00 79.44 483 LYS A CA 1
ATOM 3786 C C . LYS A 1 483 ? -33.553 22.811 6.586 1.00 79.44 483 LYS A C 1
ATOM 3788 O O . LYS A 1 483 ? -32.493 22.434 7.084 1.00 79.44 483 LYS A O 1
ATOM 3793 N N . GLU A 1 484 ? -34.059 22.342 5.451 1.00 82.25 484 GLU A N 1
ATOM 3794 C CA . GLU A 1 484 ? -33.374 21.390 4.579 1.00 82.25 484 GLU A CA 1
ATOM 3795 C C . GLU A 1 484 ? -32.894 22.082 3.295 1.00 82.25 484 GLU A C 1
ATOM 3797 O O . GLU A 1 484 ? -33.583 22.945 2.744 1.00 82.25 484 GLU A O 1
ATOM 3802 N N . VAL A 1 485 ? -31.703 21.705 2.834 1.00 84.38 485 VAL A N 1
ATOM 3803 C CA . VAL A 1 485 ? -31.105 22.148 1.570 1.00 84.38 485 VAL A CA 1
ATOM 3804 C C . VAL A 1 485 ? -30.713 20.899 0.791 1.00 84.38 485 VAL A C 1
ATOM 3806 O O . VAL A 1 485 ? -29.780 20.206 1.184 1.00 84.38 485 VAL A O 1
ATOM 3809 N N . GLU A 1 486 ? -31.435 20.590 -0.284 1.00 84.62 486 GLU A N 1
ATOM 3810 C CA . GLU A 1 486 ? -31.075 19.506 -1.208 1.00 84.62 486 GLU A CA 1
ATOM 3811 C C . GLU A 1 486 ? -29.920 19.926 -2.120 1.00 84.62 486 GLU A C 1
ATOM 3813 O O . GLU A 1 486 ? -29.844 21.084 -2.549 1.00 84.62 486 GLU A O 1
ATOM 3818 N N . VAL A 1 487 ? -29.018 18.983 -2.405 1.00 88.38 487 VAL A N 1
ATOM 3819 C CA . VAL A 1 487 ? -27.796 19.225 -3.175 1.00 88.38 487 VAL A CA 1
ATOM 3820 C C . VAL A 1 487 ? -27.511 18.069 -4.138 1.00 88.38 487 VAL A C 1
ATOM 3822 O O . VAL A 1 487 ? -27.715 16.901 -3.815 1.00 88.38 487 VAL A O 1
ATOM 3825 N N . SER A 1 488 ? -26.999 18.389 -5.325 1.00 89.94 488 SER A N 1
ATOM 3826 C CA . SER A 1 488 ? -26.489 17.416 -6.298 1.00 89.94 488 SER A CA 1
ATOM 3827 C C . SER A 1 488 ? -25.396 18.110 -7.089 1.00 89.94 488 SER A C 1
ATOM 3829 O O . SER A 1 488 ? -25.672 18.983 -7.907 1.00 89.94 488 SER A O 1
ATOM 3831 N N . PHE A 1 489 ? -24.144 17.791 -6.796 1.00 94.06 489 PHE A N 1
ATOM 3832 C CA . PHE A 1 489 ? -23.020 18.548 -7.324 1.00 94.06 489 PHE A CA 1
ATOM 3833 C C . PHE A 1 489 ? -21.810 17.651 -7.517 1.00 94.06 489 PHE A C 1
ATOM 3835 O O . PHE A 1 489 ? -21.600 16.733 -6.734 1.00 94.06 489 PHE A O 1
ATOM 3842 N N . ALA A 1 490 ? -20.999 17.943 -8.529 1.00 96.25 490 ALA A N 1
ATOM 3843 C CA . ALA A 1 490 ? -19.632 17.435 -8.611 1.00 96.25 490 ALA A CA 1
ATOM 3844 C C . ALA A 1 490 ? -18.681 18.462 -7.992 1.00 96.25 490 ALA A C 1
ATOM 3846 O O . ALA A 1 490 ? -19.021 19.648 -7.919 1.00 96.25 490 ALA A O 1
ATOM 3847 N N . SER A 1 491 ? -17.483 18.056 -7.569 1.00 94.94 491 SER A N 1
ATOM 3848 C CA . SER A 1 491 ? -16.511 19.034 -7.064 1.00 94.94 491 SER A CA 1
ATOM 3849 C C . SER A 1 491 ? -15.079 18.823 -7.518 1.00 94.94 491 SER A C 1
ATOM 3851 O O . SER A 1 491 ? -14.599 17.694 -7.593 1.00 94.94 491 SER A O 1
ATOM 3853 N N . LEU A 1 492 ? -14.390 19.944 -7.733 1.00 95.38 492 LEU A N 1
ATOM 3854 C CA . LEU A 1 492 ? -12.940 20.020 -7.853 1.00 95.38 492 LEU A CA 1
ATOM 3855 C C . LEU A 1 492 ? -12.409 20.751 -6.622 1.00 95.38 492 LEU A C 1
ATOM 3857 O O . LEU A 1 492 ? -12.745 21.913 -6.403 1.00 95.38 492 LEU A O 1
ATOM 3861 N N . SER A 1 493 ? -11.579 20.094 -5.827 1.00 92.31 493 SER A N 1
ATOM 3862 C CA . SER A 1 493 ? -11.034 20.652 -4.591 1.00 92.31 493 SER A CA 1
ATOM 3863 C C . SER A 1 493 ? -9.513 20.615 -4.615 1.00 92.31 493 SER A C 1
ATOM 3865 O O . SER A 1 493 ? -8.957 19.649 -5.118 1.00 92.31 493 SER A O 1
ATOM 3867 N N . ALA A 1 494 ? -8.831 21.608 -4.043 1.00 89.19 494 ALA A N 1
ATOM 3868 C CA . ALA A 1 494 ? -7.378 21.572 -3.848 1.00 89.19 494 ALA A CA 1
ATOM 3869 C C . ALA A 1 494 ? -6.994 21.591 -2.366 1.00 89.19 494 ALA A C 1
ATOM 3871 O O . ALA A 1 494 ? -7.664 22.218 -1.547 1.00 89.19 494 ALA A O 1
ATOM 3872 N N . THR A 1 495 ? -5.891 20.921 -2.029 1.00 86.06 495 THR A N 1
ATOM 3873 C CA . THR A 1 495 ? -5.300 20.936 -0.682 1.00 86.06 495 THR A CA 1
ATOM 3874 C C . THR A 1 495 ? -3.773 20.921 -0.741 1.00 86.06 495 THR A C 1
ATOM 3876 O O . THR A 1 495 ? -3.156 20.444 -1.696 1.00 86.06 495 THR A O 1
ATOM 3879 N N . THR A 1 496 ? -3.158 21.456 0.307 1.00 78.88 496 THR A N 1
ATOM 3880 C CA . THR A 1 496 ? -1.728 21.339 0.612 1.00 78.88 496 THR A CA 1
ATOM 3881 C C . THR A 1 496 ? -1.448 20.331 1.732 1.00 78.88 496 THR A C 1
ATOM 3883 O O . THR A 1 496 ? -0.288 20.059 2.038 1.00 78.88 496 THR A O 1
ATOM 3886 N N . LYS A 1 497 ? -2.494 19.755 2.338 1.00 70.56 497 LYS A N 1
ATOM 3887 C CA . LYS A 1 497 ? -2.433 18.877 3.511 1.00 70.56 497 LYS A CA 1
ATOM 3888 C C . LYS A 1 497 ? -3.057 17.509 3.214 1.00 70.56 497 LYS A C 1
ATOM 3890 O O . LYS A 1 497 ? -4.166 17.212 3.654 1.00 70.56 497 LYS A O 1
ATOM 3895 N N . GLY A 1 498 ? -2.315 16.658 2.504 1.00 56.00 498 GLY A N 1
ATOM 3896 C CA . GLY A 1 498 ? -2.781 15.323 2.096 1.00 56.00 498 GLY A CA 1
ATOM 3897 C C . GLY A 1 498 ? -3.223 14.404 3.248 1.00 56.00 498 GLY A C 1
ATOM 3898 O O . GLY A 1 498 ? -4.144 13.614 3.076 1.00 56.00 498 GLY A O 1
ATOM 3899 N N . GLU A 1 499 ? -2.641 14.546 4.446 1.00 53.28 499 GLU A N 1
ATOM 3900 C CA . GLU A 1 499 ? -2.931 13.681 5.609 1.00 53.28 499 GLU A CA 1
ATOM 3901 C C . GLU A 1 499 ? -4.197 14.074 6.405 1.00 53.28 499 GLU A C 1
ATOM 3903 O O . GLU A 1 499 ? -4.679 13.297 7.223 1.00 53.28 499 GLU A O 1
ATOM 3908 N N . LEU A 1 500 ? -4.760 15.274 6.202 1.00 50.66 500 LEU A N 1
ATOM 3909 C CA . LEU A 1 500 ? -5.808 15.832 7.079 1.00 50.66 500 LEU A CA 1
ATOM 3910 C C . LEU A 1 500 ? -7.253 15.480 6.676 1.00 50.66 500 LEU A C 1
ATOM 3912 O O . LEU A 1 500 ? -8.188 15.880 7.369 1.00 50.66 500 LEU A O 1
ATOM 3916 N N . TYR A 1 501 ? -7.454 14.708 5.601 1.00 53.81 501 TYR A N 1
ATOM 3917 C CA . TYR A 1 501 ? -8.786 14.431 5.037 1.00 53.81 501 TYR A CA 1
ATOM 3918 C C . TYR A 1 501 ? -9.080 12.944 4.772 1.00 53.81 501 TYR A C 1
ATOM 3920 O O . TYR A 1 501 ? -9.910 12.636 3.914 1.00 53.81 501 TYR A O 1
ATOM 3928 N N . GLU A 1 502 ? -8.460 12.016 5.512 1.00 51.53 502 GLU A N 1
ATOM 3929 C CA . GLU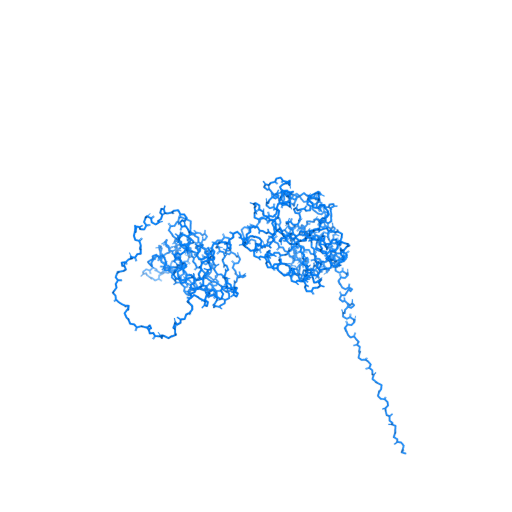 A 1 502 ? -8.657 10.562 5.325 1.00 51.53 502 GLU A CA 1
ATOM 3930 C C . GLU A 1 502 ? -10.142 10.133 5.361 1.00 51.53 502 GLU A C 1
ATOM 3932 O O . GLU A 1 502 ? -10.577 9.302 4.562 1.00 51.53 502 GLU A O 1
ATOM 3937 N N . ASP A 1 503 ? -10.968 10.779 6.192 1.00 55.06 503 ASP A N 1
ATOM 3938 C CA . ASP A 1 503 ? -12.418 10.536 6.279 1.00 55.06 503 ASP A CA 1
ATOM 3939 C C . ASP A 1 503 ? -13.175 10.757 4.952 1.00 55.06 503 ASP A C 1
ATOM 3941 O O . ASP A 1 503 ? -14.250 10.185 4.730 1.00 55.06 503 ASP A O 1
ATOM 3945 N N . ASN A 1 504 ? -12.638 11.599 4.064 1.00 54.62 504 ASN A N 1
ATOM 3946 C CA . ASN A 1 504 ? -13.251 11.953 2.786 1.00 54.62 504 ASN A CA 1
ATOM 3947 C C . ASN A 1 504 ? -12.805 11.025 1.637 1.00 54.62 504 ASN A C 1
ATOM 3949 O O . ASN A 1 504 ? -13.434 11.037 0.581 1.00 54.62 504 ASN A O 1
ATOM 3953 N N . MET A 1 505 ? -11.791 10.171 1.835 1.00 57.19 505 MET A N 1
ATOM 3954 C CA . MET A 1 505 ? -11.199 9.327 0.777 1.00 57.19 505 MET A CA 1
ATOM 3955 C C . MET A 1 505 ? -12.148 8.264 0.205 1.00 57.19 505 MET A C 1
ATOM 3957 O O . MET A 1 505 ? -11.932 7.762 -0.890 1.00 57.19 505 MET A O 1
ATOM 3961 N N . SER A 1 506 ? -13.217 7.913 0.925 1.00 63.44 506 SER A N 1
ATOM 3962 C CA . SER A 1 506 ? -14.269 7.015 0.412 1.00 63.44 506 SER A CA 1
ATOM 3963 C C . SER A 1 506 ? -15.302 7.719 -0.478 1.00 63.44 506 SER A C 1
ATOM 3965 O O . SER A 1 506 ? -16.175 7.059 -1.035 1.00 63.44 506 SER A O 1
ATOM 3967 N N . ARG A 1 507 ? -15.233 9.052 -0.581 1.00 72.88 507 ARG A N 1
ATOM 3968 C CA . ARG A 1 507 ? -16.217 9.916 -1.260 1.00 72.88 507 ARG A CA 1
ATOM 3969 C C . ARG A 1 507 ? -15.584 10.815 -2.317 1.00 72.88 507 ARG A C 1
ATOM 3971 O O . ARG A 1 507 ? -16.297 11.396 -3.128 1.00 72.88 507 ARG A O 1
ATOM 3978 N N . ILE A 1 508 ? -14.262 10.952 -2.275 1.00 86.62 508 ILE A N 1
ATOM 3979 C CA . ILE A 1 508 ? -13.488 11.861 -3.105 1.00 86.62 508 ILE A CA 1
ATOM 3980 C C . ILE A 1 508 ? -12.302 11.097 -3.690 1.00 86.62 508 ILE A C 1
ATOM 3982 O O . ILE A 1 508 ? -11.574 10.416 -2.970 1.00 86.62 508 ILE A O 1
ATOM 3986 N N . ILE A 1 509 ? -12.101 11.238 -4.994 1.00 90.25 509 ILE A N 1
ATOM 3987 C CA . ILE A 1 509 ? -10.925 10.740 -5.702 1.00 90.25 509 ILE A CA 1
ATOM 3988 C C . ILE A 1 509 ? -9.751 11.653 -5.351 1.00 90.25 509 ILE A C 1
ATOM 3990 O O . ILE A 1 509 ? -9.831 12.864 -5.546 1.00 90.25 509 ILE A O 1
ATOM 3994 N N . VAL A 1 510 ? -8.665 11.100 -4.819 1.00 89.94 510 VAL A N 1
ATOM 3995 C CA . VAL A 1 510 ? -7.473 11.888 -4.481 1.00 89.94 510 VAL A CA 1
ATOM 3996 C C . VAL A 1 510 ? -6.487 11.817 -5.639 1.00 89.94 510 VAL A C 1
ATOM 3998 O O . VAL A 1 510 ? -6.091 10.727 -6.043 1.00 89.94 510 VAL A O 1
ATOM 4001 N N . LEU A 1 511 ? -6.100 12.979 -6.157 1.00 90.38 511 LEU A N 1
ATOM 4002 C CA . LEU A 1 511 ? -5.083 13.133 -7.194 1.00 90.38 511 LEU A CA 1
ATOM 4003 C C . LEU A 1 511 ? -3.887 13.884 -6.628 1.00 90.38 511 LEU A C 1
ATOM 4005 O O . LEU A 1 511 ? -4.083 14.824 -5.862 1.00 90.38 511 LEU A O 1
ATOM 4009 N N . SER A 1 512 ? -2.676 13.523 -7.036 1.00 90.00 512 SER A N 1
ATOM 4010 C CA . SER A 1 512 ? -1.445 14.235 -6.673 1.00 90.00 512 SER A CA 1
ATOM 4011 C C . SER A 1 512 ? -0.894 14.970 -7.885 1.00 90.00 512 SER A C 1
ATOM 4013 O O . SER A 1 512 ? -0.878 14.403 -8.973 1.00 90.00 512 SER A O 1
ATOM 4015 N N . VAL A 1 513 ? -0.445 16.208 -7.690 1.00 87.19 513 VAL A N 1
ATOM 4016 C CA . VAL A 1 513 ? 0.246 16.985 -8.730 1.00 87.19 513 VAL A CA 1
ATOM 4017 C C . VAL A 1 513 ? 1.578 16.326 -9.069 1.00 87.19 513 VAL A C 1
ATOM 4019 O O . VAL A 1 513 ? 2.294 15.897 -8.159 1.00 87.19 513 VAL A O 1
ATOM 4022 N N . ASP A 1 514 ? 1.935 16.296 -10.351 1.00 86.12 514 ASP A N 1
ATOM 4023 C CA . ASP A 1 514 ? 3.277 15.932 -10.785 1.00 86.12 514 ASP A CA 1
ATOM 4024 C C . ASP A 1 514 ? 4.240 17.104 -10.526 1.00 86.12 514 ASP A C 1
ATOM 4026 O O . ASP A 1 514 ? 4.279 18.111 -11.234 1.00 86.12 514 ASP A O 1
ATOM 4030 N N . GLU A 1 515 ? 5.010 16.984 -9.446 1.00 83.88 515 GLU A N 1
ATOM 4031 C CA . GLU A 1 515 ? 6.034 17.957 -9.042 1.00 83.88 515 GLU A CA 1
ATOM 4032 C C . GLU A 1 515 ? 7.446 17.523 -9.474 1.00 83.88 515 GLU A C 1
ATOM 4034 O O . GLU A 1 515 ? 8.444 18.001 -8.927 1.00 83.88 515 GLU A O 1
ATOM 4039 N N . SER A 1 516 ? 7.550 16.598 -10.436 1.00 83.19 516 SER A N 1
ATOM 4040 C CA . SER A 1 516 ? 8.828 16.141 -10.981 1.00 83.19 516 SER A CA 1
ATOM 4041 C C . SER A 1 516 ? 9.579 17.262 -11.706 1.00 83.19 516 SER A C 1
ATOM 4043 O O . SER A 1 516 ? 9.000 18.214 -12.240 1.00 83.19 516 SER A O 1
ATOM 4045 N N . ASN A 1 517 ? 10.910 17.154 -11.754 1.00 80.31 517 ASN A N 1
ATOM 4046 C CA . ASN A 1 517 ? 11.728 18.120 -12.492 1.00 80.31 517 ASN A CA 1
ATOM 4047 C C . ASN A 1 517 ? 11.432 18.052 -13.995 1.00 80.31 517 ASN A C 1
ATOM 4049 O O . ASN A 1 517 ? 11.492 19.067 -14.684 1.00 80.31 517 ASN A O 1
ATOM 4053 N N . GLU A 1 518 ? 11.098 16.866 -14.496 1.00 84.06 518 GLU A N 1
ATOM 4054 C CA . GLU A 1 518 ? 10.687 16.610 -15.869 1.00 84.06 518 GLU A CA 1
ATOM 4055 C C . GLU A 1 518 ? 9.431 17.412 -16.208 1.00 84.06 518 GLU A C 1
ATOM 4057 O O . GLU A 1 518 ? 9.401 18.114 -17.219 1.00 84.06 518 GLU A O 1
ATOM 4062 N N . GLN A 1 519 ? 8.424 17.375 -15.336 1.00 84.75 519 GLN A N 1
ATOM 4063 C CA . GLN A 1 519 ? 7.195 18.139 -15.503 1.00 84.75 519 GLN A CA 1
ATOM 4064 C C . GLN A 1 519 ? 7.434 19.648 -15.401 1.00 84.75 519 GLN A C 1
ATOM 4066 O O . GLN A 1 519 ? 6.930 20.411 -16.226 1.00 84.75 519 GLN A O 1
ATOM 4071 N N . VAL A 1 520 ? 8.281 20.095 -14.469 1.00 80.50 520 VAL A N 1
ATOM 4072 C CA . VAL A 1 520 ? 8.708 21.503 -14.400 1.00 80.50 520 VAL A CA 1
ATOM 4073 C C . VAL A 1 520 ? 9.376 21.939 -15.709 1.00 80.50 520 VAL A C 1
ATOM 4075 O O . VAL A 1 520 ? 9.074 23.016 -16.218 1.00 80.50 520 VAL A O 1
ATOM 4078 N N . GLN A 1 521 ? 10.232 21.103 -16.303 1.00 84.75 521 GLN A N 1
ATOM 4079 C CA . GLN A 1 521 ? 10.854 21.407 -17.595 1.00 84.75 521 GLN A CA 1
ATOM 4080 C C . GLN A 1 521 ? 9.845 21.420 -18.744 1.00 84.75 521 GLN A C 1
ATOM 4082 O O . GLN A 1 521 ? 9.924 22.294 -19.604 1.00 84.75 521 GLN A O 1
ATOM 4087 N N . ARG A 1 522 ? 8.867 20.505 -18.759 1.00 84.69 522 ARG A N 1
ATOM 4088 C CA . ARG A 1 522 ? 7.768 20.542 -19.739 1.00 84.69 522 ARG A CA 1
ATOM 4089 C C . ARG A 1 522 ? 7.007 21.863 -19.656 1.00 84.69 522 ARG A C 1
ATOM 4091 O O . ARG A 1 522 ? 6.763 22.467 -20.692 1.00 84.69 522 ARG A O 1
ATOM 4098 N N . ILE A 1 523 ? 6.698 22.329 -18.444 1.00 82.31 523 ILE A N 1
ATOM 4099 C CA . ILE A 1 523 ? 6.026 23.616 -18.207 1.00 82.31 523 ILE A CA 1
ATOM 4100 C C . ILE A 1 523 ? 6.890 24.795 -18.676 1.00 82.31 523 ILE A C 1
ATOM 4102 O O . ILE A 1 523 ? 6.359 25.722 -19.273 1.00 82.31 523 ILE A O 1
ATOM 4106 N N . ILE A 1 524 ? 8.205 24.777 -18.427 1.00 83.31 524 ILE A N 1
ATOM 4107 C CA . ILE A 1 524 ? 9.129 25.840 -18.871 1.00 83.31 524 ILE A CA 1
ATOM 4108 C C . ILE A 1 524 ? 9.246 25.892 -20.404 1.00 83.31 524 ILE A C 1
ATOM 4110 O O . ILE A 1 524 ? 9.448 26.968 -20.964 1.00 83.31 524 ILE A O 1
ATOM 4114 N N . ASN A 1 525 ? 9.137 24.742 -21.072 1.00 81.62 525 ASN A N 1
ATOM 4115 C CA . ASN A 1 525 ? 9.279 24.614 -22.524 1.00 81.62 525 ASN A CA 1
ATOM 4116 C C . ASN A 1 525 ? 7.980 24.871 -23.315 1.00 81.62 525 ASN A C 1
ATOM 4118 O O . ASN A 1 525 ? 8.041 24.918 -24.545 1.00 81.62 525 ASN A O 1
ATOM 4122 N N . TYR A 1 526 ? 6.834 24.988 -22.638 1.00 78.19 526 TYR A N 1
ATOM 4123 C CA . TYR A 1 526 ? 5.516 25.266 -23.223 1.00 78.19 526 TYR A CA 1
ATOM 4124 C C . TYR A 1 526 ? 5.247 26.770 -23.303 1.00 78.19 526 TYR A C 1
ATOM 4126 O O . TYR A 1 526 ? 4.762 27.223 -24.367 1.00 78.19 526 TYR A O 1
#